Protein AF-0000000084979867 (afdb_homodimer)

Nearest PDB structures (foldseek):
  7lza-assembly1_A  TM=5.429E-01  e=7.006E-18  Streptomyces coelicolor A3(2)
  5ed4-assembly2_E  TM=5.030E-01  e=2.970E-16  Mycobacterium tuberculosis
  4kfc-assembly1_B  TM=5.274E-01  e=8.133E-15  Escherichia coli K-12
  5vfa-assembly2_B  TM=5.159E-01  e=4.636E-15  Streptococcus pneumoniae R6
  2gwr-assembly1_A  TM=4.791E-01  e=5.546E-16  Mycobacterium tuberculosis

InterPro domains:
  IPR001789 Signal transduction response regulator, receiver domain [PF00072] (4-114)
  IPR001789 Signal transduction response regulator, receiver domain [PS50110] (3-118)
  IPR001789 Signal transduction response regulator, receiver domain [SM00448] (2-114)
  IPR001867 OmpR/PhoB-type DNA-binding domain [PF00486] (145-215)
  IPR001867 OmpR/PhoB-type DNA-binding domain [PS51755] (122-218)
  IPR001867 OmpR/PhoB-type DNA-binding domain [SM00862] (145-216)
  IPR001867 OmpR/PhoB-type DNA-binding domain [cd00383] (132-216)
  IPR011006 CheY-like superfamily [SSF52172] (1-172)
  IPR036388 Winged helix-like DNA-binding domain superfamily [G3DSA:1.10.10.10] (127-223)
  IPR039420 Transcriptional regulatory protein WalR-like [PTHR48111] (1-218)

Structure (mmCIF, N/CA/C/O backbone):
data_AF-0000000084979867-model_v1
#
loop_
_entity.id
_entity.type
_entity.pdbx_description
1 polymer 'Uncharacterized protein'
#
loop_
_atom_site.group_PDB
_atom_site.id
_atom_site.type_symbol
_atom_site.label_atom_id
_atom_site.label_alt_id
_atom_site.label_comp_id
_atom_site.label_asym_id
_atom_site.label_entity_id
_atom_site.label_seq_id
_atom_site.pdbx_PDB_ins_code
_atom_site.Cartn_x
_atom_site.Cartn_y
_atom_site.Cartn_z
_atom_site.occupancy
_atom_site.B_iso_or_equiv
_atom_site.auth_seq_id
_atom_site.auth_comp_id
_atom_site.auth_asym_id
_atom_site.auth_atom_id
_atom_site.pdbx_PDB_model_num
ATOM 1 N N . MET A 1 1 ? 8.352 10.891 -12.969 1 75.69 1 MET A N 1
ATOM 2 C CA . MET A 1 1 ? 8.039 9.57 -13.516 1 75.69 1 MET A CA 1
ATOM 3 C C . MET A 1 1 ? 8.477 8.469 -12.555 1 75.69 1 MET A C 1
ATOM 5 O O . MET A 1 1 ? 9.539 8.562 -11.938 1 75.69 1 MET A O 1
ATOM 9 N N . THR A 1 2 ? 7.602 7.43 -12.367 1 86.88 2 THR A N 1
ATOM 10 C CA . THR A 1 2 ? 7.922 6.324 -11.469 1 86.88 2 THR A CA 1
ATOM 11 C C . THR A 1 2 ? 9.055 5.477 -12.031 1 86.88 2 THR A C 1
ATOM 13 O O . THR A 1 2 ? 9.008 5.055 -13.195 1 86.88 2 THR A O 1
ATOM 16 N N . LYS A 1 3 ? 10.078 5.395 -11.336 1 94.62 3 LYS A N 1
ATOM 17 C CA . LYS A 1 3 ? 11.25 4.629 -11.758 1 94.62 3 LYS A CA 1
ATOM 18 C C . LYS A 1 3 ? 11.273 3.252 -11.102 1 94.62 3 LYS A C 1
ATOM 20 O O . LYS A 1 3 ? 11.172 3.141 -9.875 1 94.62 3 LYS A O 1
ATOM 25 N N . ILE A 1 4 ? 11.438 2.18 -11.969 1 97.88 4 ILE A N 1
ATOM 26 C CA . ILE A 1 4 ? 11.32 0.808 -11.484 1 97.88 4 ILE A CA 1
ATOM 27 C C . ILE A 1 4 ? 12.641 0.07 -11.711 1 97.88 4 ILE A C 1
ATOM 29 O O . ILE A 1 4 ? 13.203 0.114 -12.805 1 97.88 4 ILE A O 1
ATOM 33 N N . LEU A 1 5 ? 13.172 -0.505 -10.641 1 98.62 5 LEU A N 1
ATOM 34 C CA . LEU A 1 5 ? 14.242 -1.486 -10.773 1 98.62 5 LEU A CA 1
ATOM 35 C C . LEU A 1 5 ? 13.68 -2.881 -11.016 1 98.62 5 LEU A C 1
ATOM 37 O O . LEU A 1 5 ? 12.789 -3.334 -10.289 1 98.62 5 LEU A O 1
ATOM 41 N N . PHE A 1 6 ? 14.172 -3.523 -12.086 1 98.69 6 PHE A N 1
ATOM 42 C CA . PHE A 1 6 ? 13.664 -4.852 -12.422 1 98.69 6 PHE A CA 1
ATOM 43 C C . PHE A 1 6 ? 14.805 -5.867 -12.453 1 98.69 6 PHE A C 1
ATOM 45 O O . PHE A 1 6 ? 15.617 -5.875 -13.383 1 98.69 6 PHE A O 1
ATOM 52 N N . LEU A 1 7 ? 14.875 -6.777 -11.438 1 98.75 7 LEU A N 1
ATOM 53 C CA . LEU A 1 7 ? 15.875 -7.828 -11.312 1 98.75 7 LEU A CA 1
ATOM 54 C C . LEU A 1 7 ? 15.367 -9.141 -11.898 1 98.75 7 LEU A C 1
ATOM 56 O O . LEU A 1 7 ? 14.477 -9.773 -11.328 1 98.75 7 LEU A O 1
ATOM 60 N N . GLU A 1 8 ? 15.953 -9.578 -12.961 1 98.31 8 GLU A N 1
ATOM 61 C CA . GLU A 1 8 ? 15.578 -10.766 -13.711 1 98.31 8 GLU A CA 1
ATOM 62 C C . GLU A 1 8 ? 16.734 -11.281 -14.555 1 98.31 8 GLU A C 1
ATOM 64 O O . GLU A 1 8 ? 17.234 -10.57 -15.438 1 98.31 8 GLU A O 1
ATOM 69 N N . ASP A 1 9 ? 17.125 -12.516 -14.258 1 97.5 9 ASP A N 1
ATOM 70 C CA . ASP A 1 9 ? 18.328 -13 -14.922 1 97.5 9 ASP A CA 1
ATOM 71 C C . ASP A 1 9 ? 18.016 -13.508 -16.328 1 97.5 9 ASP A C 1
ATOM 73 O O . ASP A 1 9 ? 18.906 -13.562 -17.188 1 97.5 9 ASP A O 1
ATOM 77 N N . GLU A 1 10 ? 16.812 -13.953 -16.578 1 96.25 10 GLU A N 1
ATOM 78 C CA . GLU A 1 10 ? 16.438 -14.398 -17.922 1 96.25 10 GLU A CA 1
ATOM 79 C C . GLU A 1 10 ? 16.219 -13.211 -18.844 1 96.25 10 GLU A C 1
ATOM 81 O O . GLU A 1 10 ? 15.25 -12.477 -18.703 1 96.25 10 GLU A O 1
ATOM 86 N N . LYS A 1 11 ? 17.016 -13.133 -19.828 1 96 11 LYS A N 1
ATOM 87 C CA . LYS A 1 11 ? 17.078 -11.969 -20.703 1 96 11 LYS A CA 1
ATOM 88 C C . LYS A 1 11 ? 15.742 -11.742 -21.406 1 96 11 LYS A C 1
ATOM 90 O O . LYS A 1 11 ? 15.258 -10.617 -21.484 1 96 11 LYS A O 1
ATOM 95 N N . MET A 1 12 ? 15.188 -12.766 -21.938 1 95.06 12 MET A N 1
ATOM 96 C CA . MET A 1 12 ? 13.953 -12.648 -22.703 1 95.06 12 MET A CA 1
ATOM 97 C C . MET A 1 12 ? 12.828 -12.086 -21.844 1 95.06 12 MET A C 1
ATOM 99 O O . MET A 1 12 ? 12.109 -11.18 -22.266 1 95.06 12 MET A O 1
ATOM 103 N N . ILE A 1 13 ? 12.734 -12.57 -20.641 1 94.25 13 ILE A N 1
ATOM 104 C CA . ILE A 1 13 ? 11.703 -12.117 -19.719 1 94.25 13 ILE A CA 1
ATOM 105 C C . ILE A 1 13 ? 11.961 -10.664 -19.328 1 94.25 13 ILE A C 1
ATOM 107 O O . ILE A 1 13 ? 11.047 -9.836 -19.344 1 94.25 13 ILE A O 1
ATOM 111 N N . ARG A 1 14 ? 13.141 -10.383 -19.016 1 96.56 14 ARG A N 1
ATOM 112 C CA . ARG A 1 14 ? 13.539 -9.039 -18.609 1 96.56 14 ARG A CA 1
ATOM 113 C C . ARG A 1 14 ? 13.227 -8.023 -19.703 1 96.56 14 ARG A C 1
ATOM 115 O O . ARG A 1 14 ? 12.656 -6.965 -19.422 1 96.56 14 ARG A O 1
ATOM 122 N N . GLU A 1 15 ? 13.57 -8.328 -20.906 1 95.94 15 GLU A N 1
ATOM 123 C CA . GLU A 1 15 ? 13.375 -7.418 -22.031 1 95.94 15 GLU A CA 1
ATOM 124 C C . GLU A 1 15 ? 11.891 -7.215 -22.328 1 95.94 15 GLU A C 1
ATOM 126 O O . GLU A 1 15 ? 11.438 -6.082 -22.5 1 95.94 15 GLU A O 1
ATOM 131 N N . VAL A 1 16 ? 11.148 -8.281 -22.375 1 94.81 16 VAL A N 1
ATOM 132 C CA . VAL A 1 16 ? 9.734 -8.219 -22.719 1 94.81 16 VAL A CA 1
ATOM 133 C C . VAL A 1 16 ? 8.984 -7.406 -21.656 1 94.81 16 VAL A C 1
ATOM 135 O O . VAL A 1 16 ? 8.219 -6.496 -22 1 94.81 16 VAL A O 1
ATOM 138 N N . LEU A 1 17 ? 9.234 -7.668 -20.406 1 95.56 17 LEU A N 1
ATOM 139 C CA . LEU A 1 17 ? 8.516 -6.984 -19.344 1 95.56 17 LEU A CA 1
ATOM 140 C C . LEU A 1 17 ? 8.984 -5.539 -19.219 1 95.56 17 LEU A C 1
ATOM 142 O O . LEU A 1 17 ? 8.18 -4.648 -18.922 1 95.56 17 LEU A O 1
ATOM 146 N N . THR A 1 18 ? 10.273 -5.328 -19.422 1 96.06 18 THR A N 1
ATOM 147 C CA . THR A 1 18 ? 10.773 -3.957 -19.438 1 96.06 18 THR A CA 1
ATOM 148 C C . THR A 1 18 ? 10.086 -3.137 -20.516 1 96.06 18 THR A C 1
ATOM 150 O O . THR A 1 18 ? 9.625 -2.018 -20.266 1 96.06 18 THR A O 1
ATOM 153 N N . GLU A 1 19 ? 10.023 -3.697 -21.641 1 94.69 19 GLU A N 1
ATOM 154 C CA . GLU A 1 19 ? 9.375 -3.018 -22.75 1 94.69 19 GLU A CA 1
ATOM 155 C C . GLU A 1 19 ? 7.898 -2.75 -22.453 1 94.69 19 GLU A C 1
ATOM 157 O O . GLU A 1 19 ? 7.406 -1.644 -22.688 1 94.69 19 GLU A O 1
ATOM 162 N N . TYR A 1 20 ? 7.266 -3.77 -21.984 1 94.19 20 TYR A N 1
ATOM 163 C CA . TYR A 1 20 ? 5.848 -3.66 -21.672 1 94.19 20 TYR A CA 1
ATOM 164 C C . TYR A 1 20 ? 5.598 -2.549 -20.656 1 94.19 20 TYR A C 1
ATOM 166 O O . TYR A 1 20 ? 4.727 -1.699 -20.859 1 94.19 20 TYR A O 1
ATOM 174 N N . MET A 1 21 ? 6.398 -2.469 -19.562 1 95.19 21 MET A N 1
ATOM 175 C CA . MET A 1 21 ? 6.246 -1.471 -18.516 1 95.19 21 MET A CA 1
ATOM 176 C C . MET A 1 21 ? 6.613 -0.081 -19.016 1 95.19 21 MET A C 1
ATOM 178 O O . MET A 1 21 ? 5.969 0.906 -18.656 1 95.19 21 MET A O 1
ATOM 182 N N . THR A 1 22 ? 7.594 -0.024 -19.906 1 92.94 22 THR A N 1
ATOM 183 C CA . THR A 1 22 ? 8.008 1.25 -20.469 1 92.94 22 THR A CA 1
ATOM 184 C C . THR A 1 22 ? 6.902 1.84 -21.344 1 92.94 22 THR A C 1
ATOM 186 O O . THR A 1 22 ? 6.629 3.041 -21.281 1 92.94 22 THR A O 1
ATOM 189 N N . LEU A 1 23 ? 6.246 0.99 -22.031 1 90.88 23 LEU A N 1
ATOM 190 C CA . LEU A 1 23 ? 5.168 1.419 -22.906 1 90.88 23 LEU A CA 1
ATOM 191 C C . LEU A 1 23 ? 3.996 1.977 -22.109 1 90.88 23 LEU A C 1
ATOM 193 O O . LEU A 1 23 ? 3.211 2.775 -22.625 1 90.88 23 LEU A O 1
ATOM 197 N N . THR A 1 24 ? 3.928 1.555 -20.906 1 86.81 24 THR A N 1
ATOM 198 C CA . THR A 1 24 ? 2.807 1.996 -20.078 1 86.81 24 THR A CA 1
ATOM 199 C C . THR A 1 24 ? 3.188 3.232 -19.266 1 86.81 24 THR A C 1
ATOM 201 O O . THR A 1 24 ? 2.385 3.734 -18.484 1 86.81 24 THR A O 1
ATOM 204 N N . GLY A 1 25 ? 4.438 3.723 -19.375 1 88.75 25 GLY A N 1
ATOM 205 C CA . GLY A 1 25 ? 4.781 5.027 -18.828 1 88.75 25 GLY A CA 1
ATOM 206 C C . GLY A 1 25 ? 5.785 4.957 -17.703 1 88.75 25 GLY A C 1
ATOM 207 O O . GLY A 1 25 ? 6.059 5.961 -17.031 1 88.75 25 GLY A O 1
ATOM 208 N N . TYR A 1 26 ? 6.375 3.844 -17.438 1 92.88 26 TYR A N 1
ATOM 209 C CA . TYR A 1 26 ? 7.359 3.703 -16.375 1 92.88 26 TYR A CA 1
ATOM 210 C C . TYR A 1 26 ? 8.773 3.783 -16.938 1 92.88 26 TYR A C 1
ATOM 212 O O . TYR A 1 26 ? 9.016 3.426 -18.094 1 92.88 26 TYR A O 1
ATOM 220 N N . GLU A 1 27 ? 9.609 4.406 -16.172 1 95.94 27 GLU A N 1
ATOM 221 C CA . GLU A 1 27 ? 11.039 4.223 -16.422 1 95.94 27 GLU A CA 1
ATOM 222 C C . GLU A 1 27 ? 11.555 2.945 -15.773 1 95.94 27 GLU A C 1
ATOM 224 O O . GLU A 1 27 ? 11.406 2.758 -14.562 1 95.94 27 GLU A O 1
ATOM 229 N N . VAL A 1 28 ? 12.18 2.072 -16.625 1 97.69 28 VAL A N 1
ATOM 230 C CA . VAL A 1 28 ? 12.555 0.771 -16.078 1 97.69 28 VAL A CA 1
ATOM 231 C C . VAL A 1 28 ? 14.047 0.534 -16.297 1 97.69 28 VAL A C 1
ATOM 233 O O . VAL A 1 28 ? 14.555 0.729 -17.406 1 97.69 28 VAL A O 1
ATOM 236 N N . VAL A 1 29 ? 14.719 0.214 -15.258 1 97.88 29 VAL A N 1
ATOM 237 C CA . VAL A 1 29 ? 16.109 -0.199 -15.32 1 97.88 29 VAL A CA 1
ATOM 238 C C . VAL A 1 29 ? 16.234 -1.68 -14.969 1 97.88 29 VAL A C 1
ATOM 240 O O . VAL A 1 29 ? 15.969 -2.078 -13.836 1 97.88 29 VAL A O 1
ATOM 243 N N . GLY A 1 30 ? 16.641 -2.455 -15.945 1 97.69 30 GLY A N 1
ATOM 244 C CA . GLY A 1 30 ? 16.797 -3.887 -15.742 1 97.69 30 GLY A CA 1
ATOM 245 C C . GLY A 1 30 ? 18.203 -4.277 -15.289 1 97.69 30 GLY A C 1
ATOM 246 O O . GLY A 1 30 ? 19.172 -3.631 -15.672 1 97.69 30 GLY A O 1
ATOM 247 N N . CYS A 1 31 ? 18.266 -5.344 -14.5 1 97.81 31 CYS A N 1
ATOM 248 C CA . CYS A 1 31 ? 19.547 -5.93 -14.141 1 97.81 31 CYS A CA 1
ATOM 249 C C . CYS A 1 31 ? 19.438 -7.445 -14.016 1 97.81 31 CYS A C 1
ATOM 251 O O . CYS A 1 31 ? 18.328 -7.988 -13.922 1 97.81 31 CYS A O 1
ATOM 253 N N . GLU A 1 32 ? 20.594 -8.156 -14.031 1 97.56 32 GLU A N 1
ATOM 254 C CA . GLU A 1 32 ? 20.531 -9.602 -14.234 1 97.56 32 GLU A CA 1
ATOM 255 C C . GLU A 1 32 ? 21 -10.359 -12.992 1 97.56 32 GLU A C 1
ATOM 257 O O . GLU A 1 32 ? 20.891 -11.586 -12.922 1 97.56 32 GLU A O 1
ATOM 262 N N . ASP A 1 33 ? 21.547 -9.656 -12.039 1 97.81 33 ASP A N 1
ATOM 263 C CA . ASP A 1 33 ? 21.969 -10.336 -10.812 1 97.81 33 ASP A CA 1
ATOM 264 C C . ASP A 1 33 ? 21.812 -9.422 -9.602 1 97.81 33 ASP A C 1
ATOM 266 O O . ASP A 1 33 ? 21.641 -8.211 -9.75 1 97.81 33 ASP A O 1
ATOM 270 N N . GLY A 1 34 ? 21.828 -10 -8.375 1 98.44 34 GLY A N 1
ATOM 271 C CA . GLY A 1 34 ? 21.516 -9.289 -7.148 1 98.44 34 GLY A CA 1
ATOM 272 C C . GLY A 1 34 ? 22.562 -8.25 -6.781 1 98.44 34 GLY A C 1
ATOM 273 O O . GLY A 1 34 ? 22.234 -7.227 -6.172 1 98.44 34 GLY A O 1
ATOM 274 N N . GLU A 1 35 ? 23.828 -8.516 -7.117 1 98.38 35 GLU A N 1
ATOM 275 C CA . GLU A 1 35 ? 24.875 -7.539 -6.824 1 98.38 35 GLU A CA 1
ATOM 276 C C . GLU A 1 35 ? 24.688 -6.27 -7.648 1 98.38 35 GLU A C 1
ATOM 278 O O . GLU A 1 35 ? 24.859 -5.16 -7.133 1 98.38 35 GLU A O 1
ATOM 283 N N . GLU A 1 36 ? 24.375 -6.484 -8.859 1 98.06 36 GLU A N 1
ATOM 284 C CA . GLU A 1 36 ? 24.094 -5.348 -9.734 1 98.06 36 GLU A CA 1
ATOM 285 C C . GLU A 1 36 ? 22.906 -4.539 -9.219 1 98.06 36 GLU A C 1
ATOM 287 O O . GLU A 1 36 ? 22.922 -3.309 -9.266 1 98.06 36 GLU A O 1
ATOM 292 N N . ALA A 1 37 ? 21.891 -5.238 -8.789 1 98.56 37 ALA A N 1
ATOM 293 C CA . ALA A 1 37 ? 20.703 -4.574 -8.25 1 98.56 37 ALA A CA 1
ATOM 294 C C . ALA A 1 37 ? 21.078 -3.682 -7.066 1 98.56 37 ALA A C 1
ATOM 296 O O . ALA A 1 37 ? 20.641 -2.525 -7 1 98.56 37 ALA A O 1
ATOM 297 N N . ILE A 1 38 ? 21.875 -4.199 -6.148 1 97.94 38 ILE A N 1
ATOM 298 C CA . ILE A 1 38 ? 22.281 -3.465 -4.957 1 97.94 38 ILE A CA 1
ATOM 299 C C . ILE A 1 38 ? 23.109 -2.248 -5.363 1 97.94 38 ILE A C 1
ATOM 301 O O . ILE A 1 38 ? 22.906 -1.149 -4.84 1 97.94 38 ILE A O 1
ATOM 305 N N . ASN A 1 39 ? 24.016 -2.463 -6.348 1 97.81 39 ASN A N 1
ATOM 306 C CA . ASN A 1 39 ? 24.828 -1.359 -6.844 1 97.81 39 ASN A CA 1
ATOM 307 C C . ASN A 1 39 ? 23.969 -0.246 -7.434 1 97.81 39 ASN A C 1
ATOM 309 O O . ASN A 1 39 ? 24.219 0.936 -7.195 1 97.81 39 ASN A O 1
ATOM 313 N N . LEU A 1 40 ? 22.969 -0.608 -8.164 1 97.56 40 LEU A N 1
ATOM 314 C CA . LEU A 1 40 ? 22.078 0.363 -8.789 1 97.56 40 LEU A CA 1
ATOM 315 C C . LEU A 1 40 ? 21.297 1.129 -7.734 1 97.56 40 LEU A C 1
ATOM 317 O O . LEU A 1 40 ? 21.141 2.35 -7.828 1 97.56 40 LEU A O 1
ATOM 321 N N . ILE A 1 41 ? 20.797 0.438 -6.738 1 95.88 41 ILE A N 1
ATOM 322 C CA . ILE A 1 41 ? 20 1.035 -5.672 1 95.88 41 ILE A CA 1
ATOM 323 C C . ILE A 1 41 ? 20.859 2.035 -4.891 1 95.88 41 ILE A C 1
ATOM 325 O O . ILE A 1 41 ? 20.344 3.047 -4.406 1 95.88 41 ILE A O 1
ATOM 329 N N . GLU A 1 42 ? 22.125 1.74 -4.82 1 92.19 42 GLU A N 1
ATOM 330 C CA . GLU A 1 42 ? 23.047 2.635 -4.125 1 92.19 42 GLU A CA 1
ATOM 331 C C . GLU A 1 42 ? 23.297 3.904 -4.934 1 92.19 42 GLU A C 1
ATOM 333 O O . GLU A 1 42 ? 23.5 4.977 -4.363 1 92.19 42 GLU A O 1
ATOM 338 N N . LYS A 1 43 ? 23.219 3.793 -6.18 1 92.31 43 LYS A N 1
ATOM 339 C CA . LYS A 1 43 ? 23.656 4.875 -7.059 1 92.31 43 LYS A CA 1
ATOM 340 C C . LYS A 1 43 ? 22.469 5.754 -7.469 1 92.31 43 LYS A C 1
ATOM 342 O O . LYS A 1 43 ? 22.641 6.938 -7.766 1 92.31 43 LYS A O 1
ATOM 347 N N . GLU A 1 44 ? 21.328 5.133 -7.547 1 91.56 44 GLU A N 1
ATOM 348 C CA . GLU A 1 44 ? 20.172 5.867 -8.047 1 91.56 44 GLU A CA 1
ATOM 349 C C . GLU A 1 44 ? 18.938 5.609 -7.176 1 91.56 44 GLU A C 1
ATOM 351 O O . GLU A 1 44 ? 18.922 4.656 -6.395 1 91.56 44 GLU A O 1
ATOM 356 N N . ASP A 1 45 ? 18 6.512 -7.348 1 89.44 45 ASP A N 1
ATOM 357 C CA . ASP A 1 45 ? 16.734 6.355 -6.621 1 89.44 45 ASP A CA 1
ATOM 358 C C . ASP A 1 45 ? 15.695 5.629 -7.469 1 89.44 45 ASP A C 1
ATOM 360 O O . ASP A 1 45 ? 15.578 5.887 -8.664 1 89.44 45 ASP A O 1
ATOM 364 N N . PHE A 1 46 ? 15.086 4.715 -6.82 1 94.81 46 PHE A N 1
ATOM 365 C CA . PHE A 1 46 ? 13.977 3.988 -7.43 1 94.81 46 PHE A CA 1
ATOM 366 C C . PHE A 1 46 ? 12.711 4.129 -6.594 1 94.81 46 PHE A C 1
ATOM 368 O O . PHE A 1 46 ? 12.781 4.316 -5.379 1 94.81 46 PHE A O 1
ATOM 375 N N . ASP A 1 47 ? 11.578 4.086 -7.246 1 91.75 47 ASP A N 1
ATOM 376 C CA . ASP A 1 47 ? 10.297 4.109 -6.543 1 91.75 47 ASP A CA 1
ATOM 377 C C . ASP A 1 47 ? 9.828 2.695 -6.215 1 91.75 47 ASP A C 1
ATOM 379 O O . ASP A 1 47 ? 9.203 2.469 -5.172 1 91.75 47 ASP A O 1
ATOM 383 N N . ILE A 1 48 ? 10.102 1.795 -7.156 1 97 48 ILE A N 1
ATOM 384 C CA . ILE A 1 48 ? 9.664 0.411 -7.016 1 97 48 ILE A CA 1
ATOM 385 C C . ILE A 1 48 ? 10.781 -0.533 -7.453 1 97 48 ILE A C 1
ATOM 387 O O . ILE A 1 48 ? 11.539 -0.222 -8.375 1 97 48 ILE A O 1
ATOM 391 N N . ALA A 1 49 ? 10.906 -1.616 -6.766 1 98.5 49 ALA A N 1
ATOM 392 C CA . ALA A 1 49 ? 11.766 -2.719 -7.184 1 98.5 49 ALA A CA 1
ATOM 393 C C . ALA A 1 49 ? 10.961 -3.996 -7.395 1 98.5 49 ALA A C 1
ATOM 395 O O . ALA A 1 49 ? 10.164 -4.383 -6.535 1 98.5 49 ALA A O 1
ATOM 396 N N . ILE A 1 50 ? 11.078 -4.574 -8.562 1 98.75 50 ILE A N 1
ATOM 397 C CA . ILE A 1 50 ? 10.531 -5.895 -8.859 1 98.75 50 ILE A CA 1
ATOM 398 C C . ILE A 1 50 ? 11.656 -6.922 -8.891 1 98.75 50 ILE A C 1
ATOM 400 O O . ILE A 1 50 ? 12.578 -6.82 -9.711 1 98.75 50 ILE A O 1
ATOM 404 N N . LEU A 1 51 ? 11.562 -7.922 -8.023 1 98.81 51 LEU A N 1
ATOM 405 C CA . LEU A 1 51 ? 12.719 -8.781 -7.781 1 98.81 51 LEU A CA 1
ATOM 406 C C . LEU A 1 51 ? 12.359 -10.242 -8.008 1 98.81 51 LEU A C 1
ATOM 408 O O . LEU A 1 51 ? 11.406 -10.758 -7.422 1 98.81 51 LEU A O 1
ATOM 412 N N . ASP A 1 52 ? 13.094 -10.875 -8.844 1 98.38 52 ASP A N 1
ATOM 413 C CA . ASP A 1 52 ? 13.094 -12.328 -8.836 1 98.38 52 ASP A CA 1
ATOM 414 C C . ASP A 1 52 ? 13.961 -12.875 -7.707 1 98.38 52 ASP A C 1
ATOM 416 O O . ASP A 1 52 ? 15.016 -12.312 -7.395 1 98.38 52 ASP A O 1
ATOM 420 N N . ILE A 1 53 ? 13.523 -13.992 -7.172 1 98.19 53 ILE A N 1
ATOM 421 C CA . ILE A 1 53 ? 14.266 -14.562 -6.055 1 98.19 53 ILE A CA 1
ATOM 422 C C . ILE A 1 53 ? 15.484 -15.328 -6.582 1 98.19 53 ILE A C 1
ATOM 424 O O . ILE A 1 53 ? 16.578 -15.211 -6.039 1 98.19 53 ILE A O 1
ATOM 428 N N . ARG A 1 54 ? 15.195 -16.109 -7.621 1 96.94 54 ARG A N 1
ATOM 429 C CA . ARG A 1 54 ? 16.25 -16.938 -8.18 1 96.94 54 ARG A CA 1
ATOM 430 C C . ARG A 1 54 ? 17.031 -16.203 -9.258 1 96.94 54 ARG A C 1
ATOM 432 O O . ARG A 1 54 ? 16.672 -16.25 -10.438 1 96.94 54 ARG A O 1
ATOM 439 N N . VAL A 1 55 ? 18.156 -15.602 -8.938 1 98.12 55 VAL A N 1
ATOM 440 C CA . VAL A 1 55 ? 19.078 -14.906 -9.82 1 98.12 55 VAL A CA 1
ATOM 441 C C . VAL A 1 55 ? 20.516 -15.164 -9.375 1 98.12 55 VAL A C 1
ATOM 443 O O . VAL A 1 55 ? 20.75 -15.617 -8.25 1 98.12 55 VAL A O 1
ATOM 446 N N . PRO A 1 56 ? 21.5 -14.984 -10.242 1 98 56 PRO A N 1
ATOM 447 C CA . PRO A 1 56 ? 22.906 -15.219 -9.867 1 98 56 PRO A CA 1
ATOM 448 C C . PRO A 1 56 ? 23.391 -14.25 -8.797 1 98 56 PRO A C 1
ATOM 450 O O . PRO A 1 56 ? 22.828 -13.172 -8.617 1 98 56 PRO A O 1
ATOM 453 N N . LYS A 1 57 ? 24.469 -14.664 -8 1 97.75 57 LYS A N 1
ATOM 454 C CA . LYS A 1 57 ? 25.156 -13.898 -6.961 1 97.75 57 LYS A CA 1
ATOM 455 C C . LYS A 1 57 ? 24.266 -13.703 -5.742 1 97.75 57 LYS A C 1
ATOM 457 O O . LYS A 1 57 ? 23.906 -14.664 -5.059 1 97.75 57 LYS A O 1
ATOM 462 N N . LYS A 1 58 ? 23.672 -12.492 -5.586 1 97.81 58 LYS A N 1
ATOM 463 C CA . LYS A 1 58 ? 22.734 -12.289 -4.48 1 97.81 58 LYS A CA 1
ATOM 464 C C . LYS A 1 58 ? 21.297 -12.547 -4.918 1 97.81 58 LYS A C 1
ATOM 466 O O . LYS A 1 58 ? 20.891 -12.117 -5.996 1 97.81 58 LYS A O 1
ATOM 471 N N . THR A 1 59 ? 20.594 -13.289 -4.074 1 98.19 59 THR A N 1
ATOM 472 C CA . THR A 1 59 ? 19.203 -13.625 -4.395 1 98.19 59 THR A CA 1
ATOM 473 C C . THR A 1 59 ? 18.312 -12.398 -4.25 1 98.19 59 THR A C 1
ATOM 475 O O . THR A 1 59 ? 18.688 -11.406 -3.629 1 98.19 59 THR A O 1
ATOM 478 N N . GLY A 1 60 ? 17.109 -12.492 -4.883 1 98.56 60 GLY A N 1
ATOM 479 C CA . GLY A 1 60 ? 16.125 -11.422 -4.715 1 98.56 60 GLY A CA 1
ATOM 480 C C . GLY A 1 60 ? 15.805 -11.141 -3.262 1 98.56 60 GLY A C 1
ATOM 481 O O . GLY A 1 60 ? 15.578 -9.984 -2.887 1 98.56 60 GLY A O 1
ATOM 482 N N . LEU A 1 61 ? 15.758 -12.18 -2.402 1 98.5 61 LEU A N 1
ATOM 483 C CA . LEU A 1 61 ? 15.484 -12.016 -0.98 1 98.5 61 LEU A CA 1
ATOM 484 C C . LEU A 1 61 ? 16.625 -11.258 -0.295 1 98.5 61 LEU A C 1
ATOM 486 O O . LEU A 1 61 ? 16.375 -10.43 0.589 1 98.5 61 LEU A O 1
ATOM 490 N N . GLU A 1 62 ? 17.797 -11.5 -0.679 1 98.19 62 GLU A N 1
ATOM 491 C CA . GLU A 1 62 ? 18.953 -10.781 -0.133 1 98.19 62 GLU A CA 1
ATOM 492 C C . GLU A 1 62 ? 18.922 -9.305 -0.541 1 98.19 62 GLU A C 1
ATOM 494 O O . GLU A 1 62 ? 19.281 -8.43 0.247 1 98.19 62 GLU A O 1
ATOM 499 N N . VAL A 1 63 ? 18.5 -9.094 -1.781 1 98.56 63 VAL A N 1
ATOM 500 C CA . VAL A 1 63 ? 18.359 -7.719 -2.252 1 98.56 63 VAL A CA 1
ATOM 501 C C . VAL A 1 63 ? 17.281 -7 -1.438 1 98.56 63 VAL A C 1
ATOM 503 O O . VAL A 1 63 ? 17.484 -5.863 -1.004 1 98.56 63 VAL A O 1
ATOM 506 N N . LEU A 1 64 ? 16.156 -7.672 -1.228 1 98.31 64 LEU A N 1
ATOM 507 C CA . LEU A 1 64 ? 15.086 -7.121 -0.407 1 98.31 64 LEU A CA 1
ATOM 508 C C . LEU A 1 64 ? 15.594 -6.773 0.988 1 98.31 64 LEU A C 1
ATOM 510 O O . LEU A 1 64 ? 15.328 -5.684 1.496 1 98.31 64 LEU A O 1
ATOM 514 N N . LYS A 1 65 ? 16.312 -7.676 1.561 1 95.38 65 LYS A N 1
ATOM 515 C CA . LYS A 1 65 ? 16.875 -7.457 2.889 1 95.38 65 LYS A CA 1
ATOM 516 C C . LYS A 1 65 ? 17.797 -6.238 2.906 1 95.38 65 LYS A C 1
ATOM 518 O O . LYS A 1 65 ? 17.766 -5.441 3.846 1 95.38 65 LYS A O 1
ATOM 523 N N . TYR A 1 66 ? 18.578 -6.113 1.896 1 95.38 66 TYR A N 1
ATOM 524 C CA . TYR A 1 66 ? 19.469 -4.969 1.779 1 95.38 66 TYR A CA 1
ATOM 525 C C . TYR A 1 66 ? 18.688 -3.664 1.71 1 95.38 66 TYR A C 1
ATOM 527 O O . TYR A 1 66 ? 19.016 -2.693 2.396 1 95.38 66 TYR A O 1
ATOM 535 N N . ILE A 1 67 ? 17.625 -3.637 0.927 1 94.38 67 ILE A N 1
ATOM 536 C CA . ILE A 1 67 ? 16.797 -2.461 0.736 1 94.38 67 ILE A CA 1
ATOM 537 C C . ILE A 1 67 ? 16.219 -2.008 2.082 1 94.38 67 ILE A C 1
ATOM 539 O O . ILE A 1 67 ? 16.25 -0.817 2.4 1 94.38 67 ILE A O 1
ATOM 543 N N . ARG A 1 68 ? 15.773 -2.961 2.836 1 88 68 ARG A N 1
ATOM 544 C CA . ARG A 1 68 ? 15.039 -2.629 4.055 1 88 68 ARG A CA 1
ATOM 545 C C . ARG A 1 68 ? 15.992 -2.408 5.223 1 88 68 ARG A C 1
ATOM 547 O O . ARG A 1 68 ? 15.875 -1.419 5.949 1 88 68 ARG A O 1
ATOM 554 N N . ASP A 1 69 ? 16.969 -3.285 5.355 1 81.62 69 ASP A N 1
ATOM 555 C CA . ASP A 1 69 ? 17.766 -3.311 6.578 1 81.62 69 ASP A CA 1
ATOM 556 C C . ASP A 1 69 ? 18.984 -2.396 6.457 1 81.62 69 ASP A C 1
ATOM 558 O O . ASP A 1 69 ? 19.438 -1.819 7.453 1 81.62 69 ASP A O 1
ATOM 562 N N . VAL A 1 70 ? 19.547 -2.311 5.254 1 80.56 70 VAL A N 1
ATOM 563 C CA . VAL A 1 70 ? 20.781 -1.552 5.078 1 80.56 70 VAL A CA 1
ATOM 564 C C . VAL A 1 70 ? 20.453 -0.152 4.562 1 80.56 70 VAL A C 1
ATOM 566 O O . VAL A 1 70 ? 20.781 0.846 5.207 1 80.56 70 VAL A O 1
ATOM 569 N N . LYS A 1 71 ? 19.688 -0.107 3.482 1 81.94 71 LYS A N 1
ATOM 570 C CA . LYS A 1 71 ? 19.375 1.182 2.877 1 81.94 71 LYS A CA 1
ATOM 571 C C . LYS A 1 71 ? 18.25 1.878 3.637 1 81.94 71 LYS A C 1
ATOM 573 O O . LYS A 1 71 ? 18.031 3.084 3.484 1 81.94 71 LYS A O 1
ATOM 578 N N . LYS A 1 72 ? 17.547 1.097 4.469 1 76.56 72 LYS A N 1
ATOM 579 C CA . LYS A 1 72 ? 16.391 1.604 5.207 1 76.56 72 LYS A CA 1
ATOM 580 C C . LYS A 1 72 ? 15.445 2.367 4.289 1 76.56 72 LYS A C 1
ATOM 582 O O . LYS A 1 72 ? 14.977 3.453 4.633 1 76.56 72 LYS A O 1
ATOM 587 N N . SER A 1 73 ? 15.219 1.835 3.121 1 81.75 73 SER A N 1
ATOM 588 C CA . SER A 1 73 ? 14.398 2.455 2.086 1 81.75 73 SER A CA 1
ATOM 589 C C . SER A 1 73 ? 12.969 1.938 2.133 1 81.75 73 SER A C 1
ATOM 591 O O . SER A 1 73 ? 12.734 0.753 2.385 1 81.75 73 SER A O 1
ATOM 593 N N . ASN A 1 74 ? 12.07 2.834 1.738 1 79.94 74 ASN A N 1
ATOM 594 C CA . ASN A 1 74 ? 10.656 2.469 1.734 1 79.94 74 ASN A CA 1
ATOM 595 C C . ASN A 1 74 ? 10.133 2.291 0.315 1 79.94 74 ASN A C 1
ATOM 597 O O . ASN A 1 74 ? 8.922 2.355 0.086 1 79.94 74 ASN A O 1
ATOM 601 N N . ILE A 1 75 ? 11.086 2.107 -0.585 1 89.19 75 ILE A N 1
ATOM 602 C CA 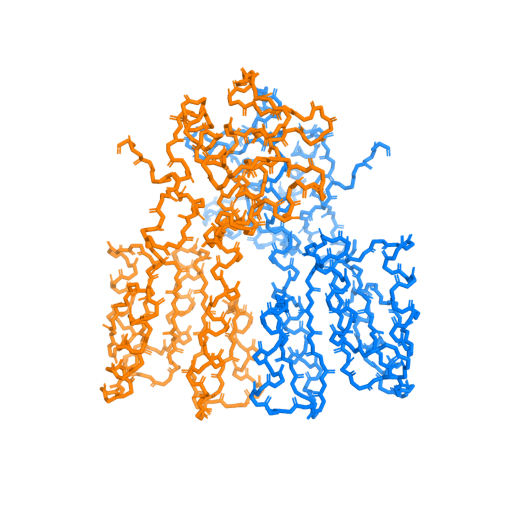. ILE A 1 75 ? 10.617 1.899 -1.951 1 89.19 75 ILE A CA 1
ATOM 603 C C . ILE A 1 75 ? 9.672 0.699 -1.996 1 89.19 75 ILE A C 1
ATOM 605 O O . ILE A 1 75 ? 9.805 -0.228 -1.191 1 89.19 75 ILE A O 1
ATOM 609 N N . GLY A 1 76 ? 8.648 0.716 -2.891 1 94.75 76 GLY A N 1
ATOM 610 C CA . GLY A 1 76 ? 7.789 -0.442 -3.074 1 94.75 76 GLY A CA 1
ATOM 611 C C . GLY A 1 76 ? 8.523 -1.652 -3.617 1 94.75 76 GLY A C 1
ATOM 612 O O . GLY A 1 76 ? 9.328 -1.532 -4.547 1 94.75 76 GLY A O 1
ATOM 613 N N . VAL A 1 77 ? 8.312 -2.832 -3.014 1 97.75 77 VAL A N 1
ATOM 614 C CA . VAL A 1 77 ? 9 -4.027 -3.492 1 97.75 77 VAL A CA 1
ATOM 615 C C . VAL A 1 77 ? 7.984 -5.113 -3.822 1 97.75 77 VAL A C 1
ATOM 617 O O . VAL A 1 77 ? 7.145 -5.461 -2.986 1 97.75 77 VAL A O 1
ATOM 620 N N . ILE A 1 78 ? 8.039 -5.602 -5.039 1 98.62 78 ILE A N 1
ATOM 621 C CA . ILE A 1 78 ? 7.27 -6.758 -5.492 1 98.62 78 ILE A CA 1
ATOM 622 C C . ILE A 1 78 ? 8.211 -7.926 -5.77 1 98.62 78 ILE A C 1
ATOM 624 O O . ILE A 1 78 ? 9.148 -7.801 -6.566 1 98.62 78 ILE A O 1
ATOM 628 N N . MET A 1 79 ? 8 -9.023 -5.039 1 98.69 79 MET A N 1
ATOM 629 C CA . MET A 1 79 ? 8.672 -10.258 -5.449 1 98.69 79 MET A CA 1
ATOM 630 C C . MET A 1 79 ? 7.965 -10.891 -6.641 1 98.69 79 MET A C 1
ATOM 632 O O . MET A 1 79 ? 6.746 -11.07 -6.621 1 98.69 79 MET A O 1
ATOM 636 N N . LEU A 1 80 ? 8.633 -11.102 -7.746 1 98.31 80 LEU A N 1
ATOM 637 C CA . LEU A 1 80 ? 8.133 -11.797 -8.93 1 98.31 80 LEU A CA 1
ATOM 638 C C . LEU A 1 80 ? 8.961 -13.039 -9.219 1 98.31 80 LEU A C 1
ATOM 640 O O . LEU A 1 80 ? 10.078 -12.945 -9.742 1 98.31 80 LEU A O 1
ATOM 644 N N . THR A 1 81 ? 8.438 -14.25 -8.898 1 97.06 81 THR A N 1
ATOM 645 C CA . THR A 1 81 ? 9.281 -15.438 -8.883 1 97.06 81 THR A CA 1
ATOM 646 C C . THR A 1 81 ? 8.453 -16.703 -9.117 1 97.06 81 THR A C 1
ATOM 648 O O . THR A 1 81 ? 7.223 -16.656 -9.07 1 97.06 81 THR A O 1
ATOM 651 N N . ALA A 1 82 ? 9.117 -17.797 -9.367 1 96.06 82 ALA A N 1
ATOM 652 C CA . ALA A 1 82 ? 8.453 -19.078 -9.57 1 96.06 82 ALA A CA 1
ATOM 653 C C . ALA A 1 82 ? 8.18 -19.781 -8.242 1 96.06 82 ALA A C 1
ATOM 655 O O . ALA A 1 82 ? 7.434 -20.766 -8.188 1 96.06 82 ALA A O 1
ATOM 656 N N . TYR A 1 83 ? 8.75 -19.312 -7.199 1 96.38 83 TYR A N 1
ATOM 657 C CA . TYR A 1 83 ? 8.547 -19.938 -5.895 1 96.38 83 TYR A CA 1
ATOM 658 C C . TYR A 1 83 ? 7.125 -19.703 -5.395 1 96.38 83 TYR A C 1
ATOM 660 O O . TYR A 1 83 ? 6.727 -18.562 -5.145 1 96.38 83 TYR A O 1
ATOM 668 N N . GLU A 1 84 ? 6.457 -20.719 -5.141 1 95 84 GLU A N 1
ATOM 669 C CA . GLU A 1 84 ? 5.055 -20.594 -4.754 1 95 84 GLU A CA 1
ATOM 670 C C . GLU A 1 84 ? 4.844 -21.031 -3.309 1 95 84 GLU A C 1
ATOM 672 O O . GLU A 1 84 ? 3.756 -20.859 -2.756 1 95 84 GLU A O 1
ATOM 677 N N . ASP A 1 85 ? 5.898 -21.594 -2.756 1 95.94 85 ASP A N 1
ATOM 678 C CA . ASP A 1 85 ? 5.727 -22.203 -1.44 1 95.94 85 ASP A CA 1
ATOM 679 C C . ASP A 1 85 ? 5.445 -21.141 -0.378 1 95.94 85 ASP A C 1
ATOM 681 O O . ASP A 1 85 ? 5.965 -20.031 -0.455 1 95.94 85 ASP A O 1
ATOM 685 N N . GLU A 1 86 ? 4.66 -21.5 0.622 1 96.19 86 GLU A N 1
ATOM 686 C CA . GLU A 1 86 ? 4.211 -20.594 1.677 1 96.19 86 GLU A CA 1
ATOM 687 C C . GLU A 1 86 ? 5.387 -20.047 2.479 1 96.19 86 GLU A C 1
ATOM 689 O O . GLU A 1 86 ? 5.422 -18.875 2.816 1 96.19 86 GLU A O 1
ATOM 694 N N . ALA A 1 87 ? 6.352 -20.891 2.797 1 97.19 87 ALA A N 1
ATOM 695 C CA . ALA A 1 87 ? 7.488 -20.5 3.623 1 97.19 87 ALA A CA 1
ATOM 696 C C . ALA A 1 87 ? 8.25 -19.344 2.99 1 97.19 87 ALA A C 1
ATOM 698 O O . ALA A 1 87 ? 8.602 -18.375 3.674 1 97.19 87 ALA A O 1
ATOM 699 N N . THR A 1 88 ? 8.453 -19.406 1.701 1 97.62 88 THR A N 1
ATOM 700 C CA . THR A 1 88 ? 9.18 -18.359 0.992 1 97.62 88 THR A CA 1
ATOM 701 C C . THR A 1 88 ? 8.367 -17.062 0.957 1 97.62 88 THR A C 1
ATOM 703 O O . THR A 1 88 ? 8.914 -15.977 1.144 1 97.62 88 THR A O 1
ATOM 706 N N . GLN A 1 89 ? 7.129 -17.203 0.735 1 97.25 89 GLN A N 1
ATOM 707 C CA . GLN A 1 89 ? 6.258 -16.047 0.726 1 97.25 89 GLN A CA 1
ATOM 708 C C . GLN A 1 89 ? 6.254 -15.344 2.086 1 97.25 89 GLN A C 1
ATOM 710 O O . GLN A 1 89 ? 6.387 -14.125 2.164 1 97.25 89 GLN A O 1
ATOM 715 N N . VAL A 1 90 ? 6.109 -16.141 3.119 1 95.62 90 VAL A N 1
ATOM 716 C CA . VAL A 1 90 ? 6.098 -15.609 4.477 1 95.62 90 VAL A CA 1
ATOM 717 C C . VAL A 1 90 ? 7.414 -14.891 4.762 1 95.62 90 VAL A C 1
ATOM 719 O O . VAL A 1 90 ? 7.422 -13.797 5.34 1 95.62 90 VAL A O 1
ATOM 722 N N . GLU A 1 91 ? 8.492 -15.453 4.332 1 96.12 91 GLU A N 1
ATOM 723 C CA . GLU A 1 91 ? 9.805 -14.836 4.523 1 96.12 91 GLU A CA 1
ATOM 724 C C . GLU A 1 91 ? 9.883 -13.484 3.826 1 96.12 91 GLU A C 1
ATOM 726 O O . GLU A 1 91 ? 10.359 -12.508 4.41 1 96.12 91 GLU A O 1
ATOM 731 N N . ALA A 1 92 ? 9.43 -13.438 2.613 1 97.62 92 ALA A N 1
ATOM 732 C CA . ALA A 1 92 ? 9.453 -12.195 1.846 1 97.62 92 ALA A CA 1
ATOM 733 C C . ALA A 1 92 ? 8.656 -11.102 2.549 1 97.62 92 ALA A C 1
ATOM 735 O O . ALA A 1 92 ? 9.109 -9.961 2.658 1 97.62 92 ALA A O 1
ATOM 736 N N . PHE A 1 93 ? 7.461 -11.492 3.02 1 94.44 93 PHE A N 1
ATOM 737 C CA . PHE A 1 93 ? 6.609 -10.516 3.689 1 94.44 93 PHE A CA 1
ATOM 738 C C . PHE A 1 93 ? 7.203 -10.109 5.031 1 94.44 93 PHE A C 1
ATOM 740 O O . PHE A 1 93 ? 7.062 -8.961 5.457 1 94.44 93 PHE A O 1
ATOM 747 N N . ASN A 1 94 ? 7.871 -11.039 5.711 1 92.12 94 ASN A N 1
ATOM 748 C CA . ASN A 1 94 ? 8.547 -10.719 6.965 1 92.12 94 ASN A CA 1
ATOM 749 C C . ASN A 1 94 ? 9.695 -9.734 6.746 1 92.12 94 ASN A C 1
ATOM 751 O O . ASN A 1 94 ? 10.031 -8.961 7.645 1 92.12 94 ASN A O 1
ATOM 755 N N . LEU A 1 95 ? 10.234 -9.773 5.512 1 92.25 95 LEU A N 1
ATOM 756 C CA . LEU A 1 95 ? 11.273 -8.812 5.148 1 92.25 95 LEU A CA 1
ATOM 757 C C . LEU A 1 95 ? 10.664 -7.539 4.574 1 92.25 95 LEU A C 1
ATOM 759 O O . LEU A 1 95 ? 11.375 -6.715 3.99 1 92.25 95 LEU A O 1
ATOM 763 N N . PHE A 1 96 ? 9.344 -7.469 4.621 1 92 96 PHE A N 1
ATOM 764 C CA . PHE A 1 96 ? 8.586 -6.258 4.348 1 92 96 PHE A CA 1
ATOM 765 C C . PHE A 1 96 ? 8.43 -6.043 2.846 1 92 96 PHE A C 1
ATOM 767 O O . PHE A 1 96 ? 8.422 -4.906 2.371 1 92 96 PHE A O 1
ATOM 774 N N . ALA A 1 97 ? 8.391 -7.141 2.113 1 96.81 97 ALA A N 1
ATOM 775 C CA . ALA A 1 97 ? 7.887 -7.027 0.748 1 96.81 97 ALA A CA 1
ATOM 776 C C . ALA A 1 97 ? 6.473 -6.453 0.733 1 96.81 97 ALA A C 1
ATOM 778 O O . ALA A 1 97 ? 5.684 -6.711 1.646 1 96.81 97 ALA A O 1
ATOM 779 N N . ASP A 1 98 ? 6.184 -5.727 -0.316 1 95.88 98 ASP A N 1
ATOM 780 C CA . ASP A 1 98 ? 4.867 -5.102 -0.411 1 95.88 98 ASP A CA 1
ATOM 781 C C . ASP A 1 98 ? 3.895 -5.988 -1.183 1 95.88 98 ASP A C 1
ATOM 783 O O . ASP A 1 98 ? 2.678 -5.816 -1.086 1 95.88 98 ASP A O 1
ATOM 787 N N . ASP A 1 99 ? 4.43 -6.836 -2 1 97.88 99 ASP A N 1
ATOM 788 C CA . ASP A 1 99 ? 3.637 -7.77 -2.795 1 97.88 99 ASP A CA 1
ATOM 789 C C . ASP A 1 99 ? 4.461 -8.992 -3.193 1 97.88 99 ASP A C 1
ATOM 791 O O . ASP A 1 99 ? 5.691 -8.977 -3.088 1 97.88 99 ASP A O 1
ATOM 795 N N . TYR A 1 100 ? 3.795 -10 -3.523 1 98.25 100 TYR A N 1
ATOM 796 C CA . TYR A 1 100 ? 4.375 -11.258 -3.967 1 98.25 100 TYR A CA 1
ATOM 797 C C . TYR A 1 100 ? 3.559 -11.867 -5.098 1 98.25 100 TYR A C 1
ATOM 799 O O . TYR A 1 100 ? 2.373 -12.164 -4.93 1 98.25 100 TYR A O 1
ATOM 807 N N . ILE A 1 101 ? 4.207 -12.023 -6.273 1 97.31 101 ILE A N 1
ATOM 808 C CA . ILE A 1 101 ? 3.543 -12.531 -7.465 1 97.31 101 ILE A CA 1
ATOM 809 C C . ILE A 1 101 ? 4.277 -13.773 -7.977 1 97.31 101 ILE A C 1
ATOM 811 O O . ILE A 1 101 ? 5.496 -13.742 -8.164 1 97.31 101 ILE A O 1
ATOM 815 N N . THR A 1 102 ? 3.533 -14.836 -8.18 1 96.06 102 THR A N 1
ATOM 816 C CA . THR A 1 102 ? 4.133 -16.078 -8.656 1 96.06 102 THR A CA 1
ATOM 817 C C . THR A 1 102 ? 4.152 -16.109 -10.18 1 96.06 102 THR A C 1
ATOM 819 O O . THR A 1 102 ? 3.193 -15.695 -10.828 1 96.06 102 THR A O 1
ATOM 822 N N . LYS A 1 103 ? 5.301 -16.562 -10.703 1 94.81 103 LYS A N 1
ATOM 823 C CA . LYS A 1 103 ? 5.391 -16.859 -12.125 1 94.81 103 LYS A CA 1
ATOM 824 C C . LYS A 1 103 ? 4.754 -18.203 -12.445 1 94.81 103 LYS A C 1
ATOM 826 O O . LYS A 1 103 ? 4.84 -19.141 -11.648 1 94.81 103 LYS A O 1
ATOM 831 N N . PRO A 1 104 ? 4.141 -18.312 -13.695 1 94.19 104 PRO A N 1
ATOM 832 C CA . PRO A 1 104 ? 3.893 -17.281 -14.711 1 94.19 104 PRO A CA 1
ATOM 833 C C . PRO A 1 104 ? 2.873 -16.234 -14.25 1 94.19 104 PRO A C 1
ATOM 835 O O . PRO A 1 104 ? 1.919 -16.578 -13.547 1 94.19 104 PRO A O 1
ATOM 838 N N . ALA A 1 105 ? 3.135 -15.078 -14.656 1 91.81 105 ALA A N 1
ATOM 839 C CA . ALA A 1 105 ? 2.268 -13.984 -14.219 1 91.81 105 ALA A CA 1
ATOM 840 C C . ALA A 1 105 ? 1.676 -13.242 -15.414 1 91.81 105 ALA A C 1
ATOM 842 O O . ALA A 1 105 ? 2.355 -13.039 -16.422 1 91.81 105 ALA A O 1
ATOM 843 N N . SER A 1 106 ? 0.377 -12.875 -15.297 1 94.25 106 SER A N 1
ATOM 844 C CA . SER A 1 106 ? -0.245 -12.008 -16.297 1 94.25 106 SER A CA 1
ATOM 845 C C . SER A 1 106 ? 0.389 -10.625 -16.297 1 94.25 106 SER A C 1
ATOM 847 O O . SER A 1 106 ? 0.427 -9.953 -15.258 1 94.25 106 SER A O 1
ATOM 849 N N . PRO A 1 107 ? 0.884 -10.18 -17.484 1 94.12 107 PRO A N 1
ATOM 850 C CA . PRO A 1 107 ? 1.466 -8.836 -17.531 1 94.12 107 PRO A CA 1
ATOM 851 C C . PRO A 1 107 ? 0.474 -7.742 -17.141 1 94.12 107 PRO A C 1
ATOM 853 O O . PRO A 1 107 ? 0.863 -6.738 -16.547 1 94.12 107 PRO A O 1
ATOM 856 N N . ILE A 1 108 ? -0.763 -8.023 -17.453 1 94.62 108 ILE A N 1
ATOM 857 C CA . ILE A 1 108 ? -1.804 -7.047 -17.125 1 94.62 108 ILE A CA 1
ATOM 858 C C . ILE A 1 108 ? -1.985 -6.965 -15.617 1 94.62 108 ILE A C 1
ATOM 860 O O . ILE A 1 108 ? -2.07 -5.871 -15.055 1 94.62 108 ILE A O 1
ATOM 864 N N . ILE A 1 109 ? -2.02 -8.086 -14.977 1 95.19 109 ILE A N 1
ATOM 865 C CA . ILE A 1 109 ? -2.199 -8.125 -13.531 1 95.19 109 ILE A CA 1
ATOM 866 C C . ILE A 1 109 ? -0.968 -7.535 -12.844 1 95.19 109 ILE A C 1
ATOM 868 O O . ILE A 1 109 ? -1.09 -6.805 -11.859 1 95.19 109 ILE A O 1
ATOM 872 N N . LEU A 1 110 ? 0.206 -7.871 -13.375 1 96.56 110 LEU A N 1
ATOM 873 C CA . LEU A 1 110 ? 1.43 -7.277 -12.852 1 96.56 110 LEU A CA 1
ATOM 874 C C . LEU A 1 110 ? 1.359 -5.758 -12.898 1 96.56 110 LEU A C 1
ATOM 876 O O . LEU A 1 110 ? 1.688 -5.086 -11.914 1 96.56 110 LEU A O 1
ATOM 880 N N . LEU A 1 111 ? 0.877 -5.234 -13.992 1 95 111 LEU A N 1
ATOM 881 C CA . LEU A 1 111 ? 0.768 -3.787 -14.148 1 95 111 LEU A CA 1
ATOM 882 C C . LEU A 1 111 ? -0.213 -3.203 -13.133 1 95 111 LEU A C 1
ATOM 884 O O . LEU A 1 111 ? 0.038 -2.141 -12.562 1 95 111 LEU A O 1
ATOM 888 N N . LYS A 1 112 ? -1.302 -3.871 -12.922 1 94.94 112 LYS A N 1
ATOM 889 C CA . LYS A 1 112 ? -2.293 -3.404 -11.953 1 94.94 112 LYS A CA 1
ATOM 890 C C . LYS A 1 112 ? -1.708 -3.357 -10.547 1 94.94 112 LYS A C 1
ATOM 892 O O . LYS A 1 112 ? -1.965 -2.416 -9.797 1 94.94 112 LYS A O 1
ATOM 897 N N . ARG A 1 113 ? -0.896 -4.348 -10.219 1 96.75 113 ARG A N 1
ATOM 898 C CA . ARG A 1 113 ? -0.287 -4.406 -8.891 1 96.75 113 ARG A CA 1
ATOM 899 C C . ARG A 1 113 ? 0.782 -3.328 -8.734 1 96.75 113 ARG A C 1
ATOM 901 O O . ARG A 1 113 ? 0.947 -2.762 -7.652 1 96.75 113 ARG A O 1
ATOM 908 N N . ILE A 1 114 ? 1.467 -3.021 -9.789 1 95.75 114 ILE A N 1
ATOM 909 C CA . ILE A 1 114 ? 2.406 -1.906 -9.789 1 95.75 114 ILE A CA 1
ATOM 910 C C . ILE A 1 114 ? 1.656 -0.599 -9.547 1 95.75 114 ILE A C 1
ATOM 912 O O . ILE A 1 114 ? 2.092 0.234 -8.742 1 95.75 114 ILE A O 1
ATOM 916 N N . GLU A 1 115 ? 0.533 -0.469 -10.195 1 91.62 115 GLU A N 1
ATOM 917 C CA . GLU A 1 115 ? -0.279 0.735 -10.039 1 91.62 115 GLU A CA 1
ATOM 918 C C . GLU A 1 115 ? -0.725 0.917 -8.594 1 91.62 115 GLU A C 1
ATOM 920 O O . GLU A 1 115 ? -0.786 2.043 -8.094 1 91.62 115 GLU A O 1
ATOM 925 N N . VAL A 1 116 ? -1.062 -0.183 -7.961 1 92.19 116 VAL A N 1
ATOM 926 C CA . VAL A 1 116 ? -1.451 -0.14 -6.555 1 92.19 116 VAL A CA 1
ATOM 927 C C . VAL A 1 116 ? -0.321 0.462 -5.727 1 92.19 116 VAL A C 1
ATOM 929 O O . VAL A 1 116 ? -0.553 1.348 -4.898 1 92.19 116 VAL A O 1
ATOM 932 N N . LEU A 1 117 ? 0.907 0.008 -5.941 1 90.81 117 LEU A N 1
ATOM 933 C CA . LEU A 1 117 ? 2.061 0.493 -5.195 1 90.81 117 LEU A CA 1
ATOM 934 C C . LEU A 1 117 ? 2.334 1.961 -5.504 1 90.81 117 LEU A C 1
ATOM 936 O O . LEU A 1 117 ? 2.697 2.732 -4.613 1 90.81 117 LEU A O 1
ATOM 940 N N . VAL A 1 118 ? 2.166 2.342 -6.707 1 86.75 118 VAL A N 1
ATOM 941 C CA . VAL A 1 118 ? 2.398 3.717 -7.133 1 86.75 118 VAL A CA 1
ATOM 942 C C . VAL A 1 118 ? 1.428 4.652 -6.418 1 86.75 118 VAL A C 1
ATOM 944 O O . VAL A 1 118 ? 1.822 5.715 -5.934 1 86.75 118 VAL A O 1
ATOM 947 N N . ARG A 1 119 ? 0.21 4.242 -6.324 1 81 119 ARG A N 1
ATOM 948 C CA . ARG A 1 119 ? -0.792 5.039 -5.629 1 81 119 ARG A CA 1
ATOM 949 C C . ARG A 1 119 ? -0.4 5.258 -4.168 1 81 119 ARG A C 1
ATOM 951 O O . ARG A 1 119 ? -0.58 6.352 -3.629 1 81 119 ARG A O 1
ATOM 958 N N . ARG A 1 120 ? 0.105 4.293 -3.627 1 75.5 120 ARG A N 1
ATOM 959 C CA . ARG A 1 120 ? 0.481 4.336 -2.219 1 75.5 120 ARG A CA 1
ATOM 960 C C . ARG A 1 120 ? 1.659 5.281 -1.994 1 75.5 120 ARG A C 1
ATOM 962 O O . ARG A 1 120 ? 1.644 6.094 -1.067 1 75.5 120 ARG A O 1
ATOM 969 N N . ILE A 1 121 ? 2.645 5.094 -2.738 1 69.75 121 ILE A N 1
ATOM 970 C CA . ILE A 1 121 ? 3.863 5.887 -2.629 1 69.75 121 ILE A CA 1
ATOM 971 C C . ILE A 1 121 ? 3.535 7.367 -2.83 1 69.75 121 ILE A C 1
ATOM 973 O O . ILE A 1 121 ? 4.062 8.227 -2.121 1 69.75 121 ILE A O 1
ATOM 977 N N . ASN A 1 122 ? 2.676 7.609 -3.646 1 63.88 122 ASN A N 1
ATOM 978 C CA . ASN A 1 122 ? 2.303 8.984 -3.945 1 63.88 122 ASN A CA 1
ATOM 979 C C . ASN A 1 122 ? 1.462 9.594 -2.826 1 63.88 122 ASN A C 1
ATOM 981 O O . ASN A 1 122 ? 1.553 10.797 -2.557 1 63.88 122 ASN A O 1
ATOM 985 N N . ALA A 1 123 ? 0.698 8.805 -2.223 1 61.72 123 ALA A N 1
ATOM 986 C CA . ALA A 1 123 ? -0.091 9.273 -1.087 1 61.72 123 ALA A CA 1
ATOM 987 C C . ALA A 1 123 ? 0.812 9.711 0.062 1 61.72 123 ALA A C 1
ATOM 989 O O . ALA A 1 123 ? 0.535 10.711 0.731 1 61.72 123 ALA A O 1
ATOM 990 N N . ASP A 1 124 ? 1.909 9.078 0.232 1 56.62 124 ASP A N 1
ATOM 991 C CA . ASP A 1 124 ? 2.889 9.383 1.271 1 56.62 124 ASP A CA 1
ATOM 992 C C . ASP A 1 124 ? 3.564 10.727 1.009 1 56.62 124 ASP A C 1
ATOM 994 O O . ASP A 1 124 ? 3.855 11.477 1.945 1 56.62 124 ASP A O 1
ATOM 998 N N . LEU A 1 125 ? 3.887 10.961 -0.16 1 51.03 125 LEU A N 1
ATOM 999 C CA . LEU A 1 125 ? 4.57 12.188 -0.544 1 51.03 125 LEU A CA 1
ATOM 1000 C C . LEU A 1 125 ? 3.688 13.406 -0.293 1 51.03 125 LEU A C 1
ATOM 1002 O O . LEU A 1 125 ? 4.184 14.477 0.065 1 51.03 125 LEU A O 1
ATOM 1006 N N . LYS A 1 126 ? 2.479 13.234 -0.43 1 48.38 126 LYS A N 1
ATOM 1007 C CA . LYS A 1 126 ? 1.555 14.344 -0.192 1 48.38 126 LYS A CA 1
ATOM 1008 C C . LYS A 1 126 ? 1.554 14.75 1.278 1 48.38 126 LYS A C 1
ATOM 1010 O O . LYS A 1 126 ? 1.499 15.938 1.598 1 48.38 126 LYS A O 1
ATOM 1015 N N . ILE A 1 127 ? 1.627 13.789 2.105 1 44.5 127 ILE A N 1
ATOM 1016 C CA . ILE A 1 127 ? 1.57 14.062 3.537 1 44.5 127 ILE A CA 1
ATOM 1017 C C . ILE A 1 127 ? 2.85 14.773 3.98 1 44.5 127 ILE A C 1
ATOM 1019 O O . ILE A 1 127 ? 2.811 15.664 4.832 1 44.5 127 ILE A O 1
ATOM 1023 N N . LYS A 1 128 ? 3.977 14.375 3.459 1 44.84 128 LYS A N 1
ATOM 1024 C CA . LYS A 1 128 ? 5.238 14.984 3.885 1 44.84 128 LYS A CA 1
ATOM 1025 C C . LYS A 1 128 ? 5.312 16.453 3.469 1 44.84 128 LYS A C 1
ATOM 1027 O O . LYS A 1 128 ? 6.055 17.234 4.066 1 44.84 128 LYS A O 1
ATOM 1032 N N . ASP A 1 129 ? 4.762 16.781 2.465 1 43.56 129 ASP A N 1
ATOM 1033 C CA . ASP A 1 129 ? 4.934 18.188 2.141 1 43.56 129 ASP A CA 1
ATOM 1034 C C . ASP A 1 129 ? 4.133 19.078 3.096 1 43.56 129 ASP A C 1
ATOM 1036 O O . ASP A 1 129 ? 2.938 19.297 2.895 1 43.56 129 ASP A O 1
ATOM 1040 N N . ASN A 1 130 ? 4.57 18.922 4.309 1 46.91 130 ASN A N 1
ATOM 1041 C CA . ASN A 1 130 ? 4.098 19.734 5.434 1 46.91 130 ASN A CA 1
ATOM 1042 C C . ASN A 1 130 ? 3.992 21.203 5.062 1 46.91 130 ASN A C 1
ATOM 1044 O O . ASN A 1 130 ? 3.453 22 5.832 1 46.91 130 ASN A O 1
ATOM 1048 N N . SER A 1 131 ? 4.523 21.594 4.02 1 55.5 131 SER A N 1
ATOM 1049 C CA . SER A 1 131 ? 4.461 23.031 3.773 1 55.5 131 SER A CA 1
ATOM 1050 C C . SER A 1 131 ? 3.113 23.438 3.188 1 55.5 131 SER A C 1
ATOM 1052 O O . SER A 1 131 ? 2.67 24.578 3.365 1 55.5 131 SER A O 1
ATOM 1054 N N . LEU A 1 132 ? 2.518 22.516 2.549 1 60.78 132 LEU A N 1
ATOM 1055 C CA . LEU A 1 132 ? 1.194 22.766 1.989 1 60.78 132 LEU A CA 1
ATOM 1056 C C . LEU A 1 132 ? 0.108 22.125 2.846 1 60.78 132 LEU A C 1
ATOM 1058 O O . LEU A 1 132 ? 0.151 20.922 3.109 1 60.78 132 LEU A O 1
ATOM 1062 N N . VAL A 1 133 ? -0.598 22.922 3.533 1 64.69 133 VAL A N 1
ATOM 1063 C CA . VAL A 1 133 ? -1.704 22.453 4.359 1 64.69 133 VAL A CA 1
ATOM 1064 C C . VAL A 1 133 ? -3.031 22.734 3.664 1 64.69 133 VAL A C 1
ATOM 1066 O O . VAL A 1 133 ? -3.316 23.891 3.316 1 64.69 133 VAL A O 1
ATOM 1069 N N . ILE A 1 134 ? -3.705 21.688 3.314 1 71.62 134 ILE A N 1
ATOM 1070 C CA . ILE A 1 134 ? -5.055 21.828 2.781 1 71.62 134 ILE A CA 1
ATOM 1071 C C . ILE A 1 134 ? -6.074 21.688 3.91 1 71.62 134 ILE A C 1
ATOM 1073 O O . ILE A 1 134 ? -6.324 20.594 4.395 1 71.62 134 ILE A O 1
ATOM 1077 N N . ASP A 1 135 ? -6.562 22.797 4.43 1 66.88 135 ASP A N 1
ATOM 1078 C CA . ASP A 1 135 ? -7.547 22.844 5.504 1 66.88 135 ASP A CA 1
ATOM 1079 C C . ASP A 1 135 ? -8.961 22.625 4.965 1 66.88 135 ASP A C 1
ATOM 1081 O O . ASP A 1 135 ? -9.594 23.562 4.473 1 66.88 135 ASP A O 1
ATOM 1085 N N . GLU A 1 136 ? -9.461 21.453 5.113 1 67.81 136 GLU A N 1
ATOM 1086 C CA . GLU A 1 136 ? -10.75 21.094 4.523 1 67.81 136 GLU A CA 1
ATOM 1087 C C . GLU A 1 136 ? -11.906 21.688 5.32 1 67.81 136 GLU A C 1
ATOM 1089 O O . GLU A 1 136 ? -13.031 21.781 4.816 1 67.81 136 GLU A O 1
ATOM 1094 N N . GLU A 1 137 ? -11.672 22.047 6.48 1 63.22 137 GLU A N 1
ATOM 1095 C CA . GLU A 1 137 ? -12.719 22.656 7.297 1 63.22 137 GLU A CA 1
ATOM 1096 C C . GLU A 1 137 ? -12.961 24.109 6.902 1 63.22 137 GLU A C 1
ATOM 1098 O O . GLU A 1 137 ? -14.102 24.547 6.82 1 63.22 137 GLU A O 1
ATOM 1103 N N . SER A 1 138 ? -11.898 24.797 6.668 1 69.88 138 SER A N 1
ATOM 1104 C CA . SER A 1 138 ? -12.016 26.219 6.348 1 69.88 138 SER A CA 1
ATOM 1105 C C . SER A 1 138 ? -11.859 26.469 4.852 1 69.88 138 SER A C 1
ATOM 1107 O O . SER A 1 138 ? -11.969 27.609 4.387 1 69.88 138 SER A O 1
ATOM 1109 N N . TYR A 1 139 ? -11.734 25.359 4.086 1 75.94 139 TYR A N 1
ATOM 1110 C CA . TYR A 1 139 ? -11.5 25.453 2.65 1 75.94 139 TYR A CA 1
ATOM 1111 C C . TYR A 1 139 ? -10.352 26.406 2.348 1 75.94 139 TYR A C 1
ATOM 1113 O O . TYR A 1 139 ? -10.461 27.266 1.466 1 75.94 139 TYR A O 1
ATOM 1121 N N . ARG A 1 140 ? -9.219 26.25 3.088 1 81.25 140 ARG A N 1
ATOM 1122 C CA . ARG A 1 140 ? -8.023 27.078 2.887 1 81.25 140 ARG A CA 1
ATOM 1123 C C . ARG A 1 140 ? -6.809 26.203 2.607 1 81.25 140 ARG A C 1
ATOM 1125 O O . ARG A 1 140 ? -6.758 25.047 3.027 1 81.25 140 ARG A O 1
ATOM 1132 N N . VAL A 1 141 ? -5.941 26.734 1.792 1 81.56 141 VAL A N 1
ATOM 1133 C CA . VAL A 1 141 ? -4.656 26.094 1.508 1 81.56 141 VAL A CA 1
ATOM 1134 C C . VAL A 1 141 ? -3.525 26.953 2.074 1 81.56 141 VAL A C 1
ATOM 1136 O O . VAL A 1 141 ? -3.424 28.141 1.763 1 81.56 141 VAL A O 1
ATOM 1139 N N . LEU A 1 142 ? -2.84 26.391 2.955 1 74.69 142 LEU A N 1
ATOM 1140 C CA . LEU A 1 142 ? -1.731 27.094 3.578 1 74.69 142 LEU A CA 1
ATOM 1141 C C . LEU A 1 142 ? -0.393 26.531 3.115 1 74.69 142 LEU A C 1
ATOM 1143 O O . LEU A 1 142 ? -0.269 25.328 2.885 1 74.69 142 LEU A O 1
ATOM 1147 N N . TYR A 1 143 ? 0.452 27.406 2.84 1 72.81 143 TYR A N 1
ATOM 1148 C CA . TYR A 1 143 ? 1.842 27.031 2.604 1 72.81 143 TYR A CA 1
ATOM 1149 C C . TYR A 1 143 ? 2.766 27.703 3.617 1 72.81 143 TYR A C 1
ATOM 1151 O O . TYR A 1 143 ? 2.789 28.938 3.732 1 72.81 143 TYR A O 1
ATOM 1159 N N . LYS A 1 144 ? 3.389 26.828 4.348 1 64.56 144 LYS A N 1
ATOM 1160 C CA . LYS A 1 144 ? 4.238 27.344 5.418 1 64.56 144 LYS A CA 1
ATOM 1161 C C . LYS A 1 144 ? 3.455 28.297 6.328 1 64.56 144 LYS A C 1
ATOM 1163 O O . LYS A 1 144 ? 3.934 29.375 6.664 1 64.56 144 LYS A O 1
ATOM 1168 N N . GLY A 1 145 ? 2.213 27.906 6.562 1 62.06 145 GLY A N 1
ATOM 1169 C CA . GLY A 1 145 ? 1.381 28.625 7.512 1 62.06 145 GLY A CA 1
ATOM 1170 C C . GLY A 1 145 ? 0.69 29.828 6.902 1 62.06 145 GLY A C 1
ATOM 1171 O O . GLY A 1 145 ? -0.148 30.469 7.547 1 62.06 145 GLY A O 1
ATOM 1172 N N . GLU A 1 146 ? 1.1 30.172 5.754 1 73.69 146 GLU A N 1
ATOM 1173 C CA . GLU A 1 146 ? 0.508 31.344 5.094 1 73.69 146 GLU A CA 1
ATOM 1174 C C . GLU A 1 146 ? -0.619 30.922 4.152 1 73.69 146 GLU A C 1
ATOM 1176 O O . GLU A 1 146 ? -0.479 29.953 3.395 1 73.69 146 GLU A O 1
ATOM 1181 N N . ASP A 1 147 ? -1.659 31.656 4.285 1 81.5 147 ASP A N 1
ATOM 1182 C CA . ASP A 1 147 ? -2.809 31.406 3.42 1 81.5 147 ASP A CA 1
ATOM 1183 C C . ASP A 1 147 ? -2.49 31.766 1.971 1 81.5 147 ASP A C 1
ATOM 1185 O O . ASP A 1 147 ? -2 32.875 1.692 1 81.5 147 ASP A O 1
ATOM 1189 N N . LEU A 1 148 ? -2.783 30.859 1.05 1 86.12 148 LEU A N 1
ATOM 1190 C CA . LEU A 1 148 ? -2.49 31.109 -0.358 1 86.12 148 LEU A CA 1
ATOM 1191 C C . LEU A 1 148 ? -3.695 31.719 -1.069 1 86.12 148 LEU A C 1
ATOM 1193 O O . LEU A 1 148 ? -3.643 31.984 -2.271 1 86.12 148 LEU A O 1
ATOM 1197 N N . ASN A 1 149 ? -4.781 31.859 -0.348 1 88.44 149 ASN A N 1
ATOM 1198 C CA . ASN A 1 149 ? -5.969 32.594 -0.802 1 88.44 149 ASN A CA 1
ATOM 1199 C C . ASN A 1 149 ? -6.602 31.906 -2.016 1 88.44 149 ASN A C 1
ATOM 1201 O O . ASN A 1 149 ? -6.867 32.562 -3.027 1 88.44 149 ASN A O 1
ATOM 1205 N N . PHE A 1 150 ? -6.852 30.703 -1.842 1 88.38 150 PHE A N 1
ATOM 1206 C CA . PHE A 1 150 ? -7.578 29.938 -2.855 1 88.38 150 PHE A CA 1
ATOM 1207 C C . PHE A 1 150 ? -9.062 30.281 -2.826 1 88.38 150 PHE A C 1
ATOM 1209 O O . PHE A 1 150 ? -9.633 30.516 -1.758 1 88.38 150 PHE A O 1
ATOM 1216 N N . THR A 1 151 ? -9.625 30.406 -4.055 1 84.56 151 THR A N 1
ATOM 1217 C CA . THR A 1 151 ? -11.086 30.438 -4.117 1 84.56 151 THR A CA 1
ATOM 1218 C C . THR A 1 151 ? -11.656 29.047 -3.838 1 84.56 151 THR A C 1
ATOM 1220 O O . THR A 1 151 ? -10.922 28.062 -3.805 1 84.56 151 THR A O 1
ATOM 1223 N N . LEU A 1 152 ? -12.945 29.047 -3.629 1 82.06 152 LEU A N 1
ATOM 1224 C CA . LEU A 1 152 ? -13.578 27.766 -3.342 1 82.06 152 LEU A CA 1
ATOM 1225 C C . LEU A 1 152 ? -13.328 26.766 -4.465 1 82.06 152 LEU A C 1
ATOM 1227 O O . LEU A 1 152 ? -12.984 25.609 -4.211 1 82.06 152 LEU A O 1
ATOM 1231 N N . THR A 1 153 ? -13.586 27.219 -5.738 1 82.12 153 THR A N 1
ATOM 1232 C CA . THR A 1 153 ? -13.406 26.328 -6.883 1 82.12 153 THR A CA 1
ATOM 1233 C C . THR A 1 153 ? -11.961 25.844 -6.977 1 82.12 153 THR A C 1
ATOM 1235 O O . THR A 1 153 ? -11.703 24.672 -7.203 1 82.12 153 THR A O 1
ATOM 1238 N N . GLU A 1 154 ? -11.016 26.734 -6.816 1 86.44 154 GLU A N 1
ATOM 1239 C CA . GLU A 1 154 ? -9.602 26.391 -6.84 1 86.44 154 GLU A CA 1
ATOM 1240 C C . GLU A 1 154 ? -9.266 25.375 -5.754 1 86.44 154 GLU A C 1
ATOM 1242 O O . GLU A 1 154 ? -8.508 24.422 -5.988 1 86.44 154 GLU A O 1
ATOM 1247 N N . PHE A 1 155 ? -9.758 25.578 -4.586 1 85.19 155 PHE A N 1
ATOM 1248 C CA . PHE A 1 155 ? -9.555 24.672 -3.465 1 85.19 155 PHE A CA 1
ATOM 1249 C C . PHE A 1 155 ? -10.039 23.266 -3.814 1 85.19 155 PHE A C 1
ATOM 1251 O O . PHE A 1 155 ? -9.312 22.297 -3.615 1 85.19 155 PHE A O 1
ATOM 1258 N N . LEU A 1 156 ? -11.25 23.188 -4.301 1 82.31 156 LEU A N 1
ATOM 1259 C CA . LEU A 1 156 ? -11.852 21.906 -4.613 1 82.31 156 LEU A CA 1
ATOM 1260 C C . LEU A 1 156 ? -11.047 21.172 -5.684 1 82.31 156 LEU A C 1
ATOM 1262 O O . LEU A 1 156 ? -10.836 19.953 -5.598 1 82.31 156 LEU A O 1
ATOM 1266 N N . ILE A 1 157 ? -10.625 21.953 -6.672 1 84.38 157 ILE A N 1
ATOM 1267 C CA . ILE A 1 157 ? -9.812 21.375 -7.734 1 84.38 157 ILE A CA 1
ATOM 1268 C C . ILE A 1 157 ? -8.477 20.891 -7.168 1 84.38 157 ILE A C 1
ATOM 1270 O O . ILE A 1 157 ? -8.039 19.781 -7.445 1 84.38 157 ILE A O 1
ATOM 1274 N N . LEU A 1 158 ? -7.836 21.781 -6.391 1 83.06 158 LEU A N 1
ATOM 1275 C CA . LEU A 1 158 ? -6.559 21.422 -5.793 1 83.06 158 LEU A CA 1
ATOM 1276 C C . LEU A 1 158 ? -6.699 20.172 -4.926 1 83.06 158 LEU A C 1
ATOM 1278 O O . LEU A 1 158 ? -5.852 19.281 -4.973 1 83.06 158 LEU A O 1
ATOM 1282 N N . LYS A 1 159 ? -7.73 20.219 -4.156 1 79.56 159 LYS A N 1
ATOM 1283 C CA . LYS A 1 159 ? -7.992 19.078 -3.279 1 79.56 159 LYS A CA 1
ATOM 1284 C C . LYS A 1 159 ? -8.125 17.797 -4.078 1 79.56 159 LYS A C 1
ATOM 1286 O O . LYS A 1 159 ? -7.637 16.734 -3.654 1 79.56 159 LYS A O 1
ATOM 1291 N N . LEU A 1 160 ? -8.805 17.844 -5.188 1 77.5 160 LEU A N 1
ATOM 1292 C CA . LEU A 1 160 ? -8.977 16.703 -6.07 1 77.5 160 LEU A CA 1
ATOM 1293 C C . LEU A 1 160 ? -7.621 16.094 -6.441 1 77.5 160 LEU A C 1
ATOM 1295 O O . LEU A 1 160 ? -7.426 14.883 -6.332 1 77.5 160 LEU A O 1
ATOM 1299 N N . PHE A 1 161 ? -6.695 17.016 -6.875 1 75.94 161 PHE A N 1
ATOM 1300 C CA . PHE A 1 161 ? -5.371 16.562 -7.293 1 75.94 161 PHE A CA 1
ATOM 1301 C C . PHE A 1 161 ? -4.551 16.109 -6.094 1 75.94 161 PHE A C 1
ATOM 1303 O O . PHE A 1 161 ? -3.822 15.117 -6.176 1 75.94 161 PHE A O 1
ATOM 1310 N N . TYR A 1 162 ? -4.668 16.953 -5.051 1 70.56 162 TYR A N 1
ATOM 1311 C CA . TYR A 1 162 ? -3.906 16.688 -3.834 1 70.56 162 TYR A CA 1
ATOM 1312 C C . TYR A 1 162 ? -4.258 15.32 -3.256 1 70.56 162 TYR A C 1
ATOM 1314 O O . TYR A 1 162 ? -3.379 14.586 -2.795 1 70.56 162 TYR A O 1
ATOM 1322 N N . ASP A 1 163 ? -5.516 14.992 -3.312 1 66.62 163 ASP A N 1
ATOM 1323 C CA . ASP A 1 163 ? -6.027 13.75 -2.738 1 66.62 163 ASP A CA 1
ATOM 1324 C C . ASP A 1 163 ? -5.656 12.555 -3.605 1 66.62 163 ASP A C 1
ATOM 1326 O O . ASP A 1 163 ? -5.598 11.422 -3.117 1 66.62 163 ASP A O 1
ATOM 1330 N N . SER A 1 164 ? -5.578 12.758 -4.812 1 62.28 164 SER A N 1
ATOM 1331 C CA . SER A 1 164 ? -5.27 11.68 -5.75 1 62.28 164 SER A CA 1
ATOM 1332 C C . SER A 1 164 ? -4.051 12.023 -6.602 1 62.28 164 SER A C 1
ATOM 1334 O O . SER A 1 164 ? -4.18 12.297 -7.797 1 62.28 164 SER A O 1
ATOM 1336 N N . PRO A 1 165 ? -2.953 11.82 -5.906 1 56.03 165 PRO A N 1
ATOM 1337 C CA . PRO A 1 165 ? -1.751 12.156 -6.668 1 56.03 165 PRO A CA 1
ATOM 1338 C C . PRO A 1 165 ? -1.476 11.18 -7.805 1 56.03 165 PRO A C 1
ATOM 1340 O O . PRO A 1 165 ? -1.853 10.008 -7.719 1 56.03 165 PRO A O 1
ATOM 1343 N N . LYS A 1 166 ? -1.14 11.672 -9.031 1 54.03 166 LYS A N 1
ATOM 1344 C CA . LYS A 1 166 ? -0.71 10.977 -10.242 1 54.03 166 LYS A CA 1
ATOM 1345 C C . LYS A 1 166 ? -1.903 10.625 -11.125 1 54.03 166 LYS A C 1
ATOM 1347 O O . LYS A 1 166 ? -1.729 10.148 -12.25 1 54.03 166 LYS A O 1
ATOM 1352 N N . ARG A 1 167 ? -3.148 10.562 -10.422 1 61.69 167 ARG A N 1
ATOM 1353 C CA . ARG A 1 167 ? -4.309 10.398 -11.289 1 61.69 167 ARG A CA 1
ATOM 1354 C C . ARG A 1 167 ? -4.43 11.555 -12.273 1 61.69 167 ARG A C 1
ATOM 1356 O O . ARG A 1 167 ? -4.254 12.719 -11.891 1 61.69 167 ARG A O 1
ATOM 1363 N N . VAL A 1 168 ? -4.605 11.016 -13.484 1 68.5 168 VAL A N 1
ATOM 1364 C CA . VAL A 1 168 ? -4.883 12.031 -14.5 1 68.5 168 VAL A CA 1
ATOM 1365 C C . VAL A 1 168 ? -6.379 12.336 -14.539 1 68.5 168 VAL A C 1
ATOM 1367 O O . VAL A 1 168 ? -7.199 11.422 -14.602 1 68.5 168 VAL A O 1
ATOM 1370 N N . TYR A 1 169 ? -6.711 13.508 -14.266 1 77.44 169 TYR A N 1
ATOM 1371 C CA . TYR A 1 169 ? -8.086 13.961 -14.43 1 77.44 169 TYR A CA 1
ATOM 1372 C C . TYR A 1 169 ? -8.266 14.727 -15.742 1 77.44 169 TYR A C 1
ATOM 1374 O O . TYR A 1 169 ? -7.516 15.664 -16.016 1 77.44 169 TYR A O 1
ATOM 1382 N N . THR A 1 170 ? -9.234 14.211 -16.562 1 78 170 THR A N 1
ATOM 1383 C CA . THR A 1 170 ? -9.617 15.008 -17.719 1 78 170 THR A CA 1
ATOM 1384 C C . THR A 1 170 ? -10.414 16.234 -17.297 1 78 170 THR A C 1
ATOM 1386 O O . THR A 1 170 ? -10.922 16.297 -16.172 1 78 170 THR A O 1
ATOM 1389 N N . ARG A 1 171 ? -10.453 17.203 -18.234 1 80.31 171 ARG A N 1
ATOM 1390 C CA . ARG A 1 171 ? -11.25 18.391 -17.969 1 80.31 171 ARG 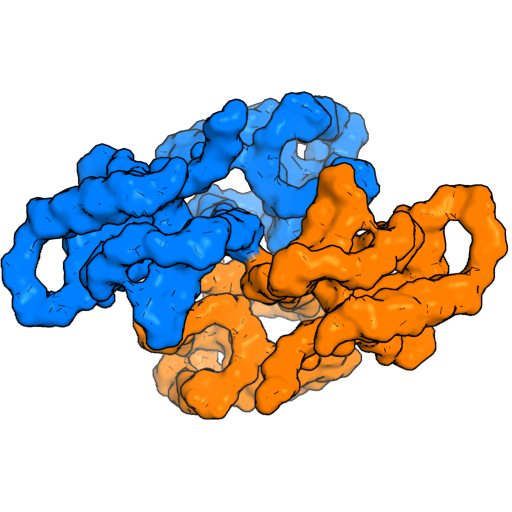A CA 1
ATOM 1391 C C . ARG A 1 171 ? -12.695 18.031 -17.625 1 80.31 171 ARG A C 1
ATOM 1393 O O . ARG A 1 171 ? -13.281 18.594 -16.703 1 80.31 171 ARG A O 1
ATOM 1400 N N . ASP A 1 172 ? -13.086 17.031 -18.344 1 78 172 ASP A N 1
ATOM 1401 C CA . ASP A 1 172 ? -14.469 16.609 -18.109 1 78 172 ASP A CA 1
ATOM 1402 C C . ASP A 1 172 ? -14.625 15.945 -16.734 1 78 172 ASP A C 1
ATOM 1404 O O . ASP A 1 172 ? -15.617 16.172 -16.047 1 78 172 ASP A O 1
ATOM 1408 N N . ASN A 1 173 ? -13.656 15.18 -16.375 1 77.25 173 ASN A N 1
ATOM 1409 C CA . ASN A 1 173 ? -13.672 14.547 -15.055 1 77.25 173 ASN A CA 1
ATOM 1410 C C . ASN A 1 173 ? -13.703 15.578 -13.93 1 77.25 173 ASN A C 1
ATOM 1412 O O . ASN A 1 173 ? -14.445 15.422 -12.961 1 77.25 173 ASN A O 1
ATOM 1416 N N . ILE A 1 174 ? -12.961 16.547 -14.117 1 80.94 174 ILE A N 1
ATOM 1417 C CA . ILE A 1 174 ? -12.859 17.609 -13.109 1 80.94 174 ILE A CA 1
ATOM 1418 C C . ILE A 1 174 ? -14.203 18.328 -12.977 1 80.94 174 ILE A C 1
ATOM 1420 O O . ILE A 1 174 ? -14.688 18.562 -11.867 1 80.94 174 ILE A O 1
ATOM 1424 N N . ILE A 1 175 ? -14.781 18.641 -14.062 1 77.75 175 ILE A N 1
ATOM 1425 C CA . ILE A 1 175 ? -16.062 19.328 -14.078 1 77.75 175 ILE A CA 1
ATOM 1426 C C . ILE A 1 175 ? -17.125 18.469 -13.391 1 77.75 175 ILE A C 1
ATOM 1428 O O . ILE A 1 175 ? -17.875 18.953 -12.547 1 77.75 175 ILE A O 1
ATOM 1432 N N . ASP A 1 176 ? -17.094 17.203 -13.672 1 75.81 176 ASP A N 1
ATOM 1433 C CA . ASP A 1 176 ? -18.094 16.281 -13.156 1 75.81 176 ASP A CA 1
ATOM 1434 C C . ASP A 1 176 ? -17.953 16.109 -11.641 1 75.81 176 ASP A C 1
ATOM 1436 O O . ASP A 1 176 ? -18.969 15.984 -10.938 1 75.81 176 ASP A O 1
ATOM 1440 N N . LEU A 1 177 ? -16.75 16.125 -11.305 1 73 177 LEU A N 1
ATOM 1441 C CA . LEU A 1 177 ? -16.484 15.82 -9.906 1 73 177 LEU A CA 1
ATOM 1442 C C . LEU A 1 177 ? -16.672 17.062 -9.031 1 73 177 LEU A C 1
ATOM 1444 O O . LEU A 1 177 ? -17.062 16.938 -7.863 1 73 177 LEU A O 1
ATOM 1448 N N . ILE A 1 178 ? -16.406 18.156 -9.523 1 72.06 178 ILE A N 1
ATOM 1449 C CA . ILE A 1 178 ? -16.391 19.359 -8.703 1 72.06 178 ILE A CA 1
ATOM 1450 C C . ILE A 1 178 ? -17.672 20.172 -8.953 1 72.06 178 ILE A C 1
ATOM 1452 O O . ILE A 1 178 ? -18.219 20.781 -8.023 1 72.06 178 ILE A O 1
ATOM 1456 N N . PHE A 1 179 ? -18.094 20.172 -10.195 1 63.34 179 PHE A N 1
ATOM 1457 C CA . PHE A 1 179 ? -19.172 21.094 -10.539 1 63.34 179 PHE A CA 1
ATOM 1458 C C . PHE A 1 179 ? -20.484 20.344 -10.719 1 63.34 179 PHE A C 1
ATOM 1460 O O . PHE A 1 179 ? -20.5 19.203 -11.195 1 63.34 179 PHE A O 1
ATOM 1467 N N . ASP A 1 180 ? -21.375 20.688 -9.852 1 59.97 180 ASP A N 1
ATOM 1468 C CA . ASP A 1 180 ? -22.719 20.172 -10.078 1 59.97 180 ASP A CA 1
ATOM 1469 C C . ASP A 1 180 ? -23.234 20.562 -11.461 1 59.97 180 ASP A C 1
ATOM 1471 O O . ASP A 1 180 ? -22.578 21.312 -12.188 1 59.97 180 ASP A O 1
ATOM 1475 N N . ASP A 1 181 ? -24.312 19.891 -11.844 1 56.03 181 ASP A N 1
ATOM 1476 C CA . ASP A 1 181 ? -25 20.094 -13.125 1 56.03 181 ASP A CA 1
ATOM 1477 C C . ASP A 1 181 ? -25.109 21.578 -13.445 1 56.03 181 ASP A C 1
ATOM 1479 O O . ASP A 1 181 ? -25.422 21.953 -14.578 1 56.03 181 ASP A O 1
ATOM 1483 N N . SER A 1 182 ? -25.031 22.375 -12.562 1 52.97 182 SER A N 1
ATOM 1484 C CA . SER A 1 182 ? -25.297 23.797 -12.82 1 52.97 182 SER A CA 1
ATOM 1485 C C . SER A 1 182 ? -24.031 24.516 -13.258 1 52.97 182 SER A C 1
ATOM 1487 O O . SER A 1 182 ? -24.062 25.719 -13.516 1 52.97 182 SER A O 1
ATOM 1489 N N . TYR A 1 183 ? -22.984 23.891 -13.203 1 53.56 183 TYR A N 1
ATOM 1490 C CA . TYR A 1 183 ? -21.75 24.547 -13.602 1 53.56 183 TYR A CA 1
ATOM 1491 C C . TYR A 1 183 ? -21.734 24.844 -15.094 1 53.56 183 TYR A C 1
ATOM 1493 O O . TYR A 1 183 ? -21.938 23.953 -15.914 1 53.56 183 TYR A O 1
ATOM 1501 N N . ILE A 1 184 ? -21.906 25.969 -15.414 1 54.62 184 ILE A N 1
ATOM 1502 C CA . ILE A 1 184 ? -21.922 26.516 -16.766 1 54.62 184 ILE A CA 1
ATOM 1503 C C . ILE A 1 184 ? -20.5 26.672 -17.281 1 54.62 184 ILE A C 1
ATOM 1505 O O . ILE A 1 184 ? -20.281 27.172 -18.391 1 54.62 184 ILE A O 1
ATOM 1509 N N . GLY A 1 185 ? -19.531 26.141 -16.625 1 58.66 185 GLY A N 1
ATOM 1510 C CA . GLY A 1 185 ? -18.219 26.453 -17.172 1 58.66 185 GLY A CA 1
ATOM 1511 C C . GLY A 1 185 ? -17.75 25.438 -18.203 1 58.66 185 GLY A C 1
ATOM 1512 O O . GLY A 1 185 ? -18.328 24.359 -18.328 1 58.66 185 GLY A O 1
ATOM 1513 N N . SER A 1 186 ? -17.031 25.891 -19.219 1 66.94 186 SER A N 1
ATOM 1514 C CA . SER A 1 186 ? -16.453 25.094 -20.297 1 66.94 186 SER A CA 1
ATOM 1515 C C . SER A 1 186 ? -15.125 24.484 -19.875 1 66.94 186 SER A C 1
ATOM 1517 O O . SER A 1 186 ? -14.594 24.812 -18.812 1 66.94 186 SER A O 1
ATOM 1519 N N . THR A 1 187 ? -14.781 23.531 -20.609 1 70.88 187 THR A N 1
ATOM 1520 C CA . THR A 1 187 ? -13.461 22.938 -20.438 1 70.88 187 THR A CA 1
ATOM 1521 C C . THR A 1 187 ? -12.391 24.016 -20.297 1 70.88 187 THR A C 1
ATOM 1523 O O . THR A 1 187 ? -11.383 23.812 -19.625 1 70.88 187 THR A O 1
ATOM 1526 N N . ARG A 1 188 ? -12.734 25.109 -20.859 1 76.44 188 ARG A N 1
ATOM 1527 C CA . ARG A 1 188 ? -11.789 26.219 -20.797 1 76.44 188 ARG A CA 1
ATOM 1528 C C . ARG A 1 188 ? -11.719 26.812 -19.391 1 76.44 188 ARG A C 1
ATOM 1530 O O . ARG A 1 188 ? -10.664 27.297 -18.969 1 76.44 188 ARG A O 1
ATOM 1537 N N . SER A 1 189 ? -12.812 26.719 -18.719 1 80.81 189 SER A N 1
ATOM 1538 C CA . SER A 1 189 ? -12.852 27.234 -17.359 1 80.81 189 SER A CA 1
ATOM 1539 C C . SER A 1 189 ? -11.938 26.438 -16.438 1 80.81 189 SER A C 1
ATOM 1541 O O . SER A 1 189 ? -11.305 27 -15.539 1 80.81 189 SER A O 1
ATOM 1543 N N . VAL A 1 190 ? -11.891 25.266 -16.641 1 85.75 190 VAL A N 1
ATOM 1544 C CA . VAL A 1 190 ? -11.023 24.406 -15.852 1 85.75 190 VAL A CA 1
ATOM 1545 C C . VAL A 1 190 ? -9.562 24.828 -16.047 1 85.75 190 VAL A C 1
ATOM 1547 O O . VAL A 1 190 ? -8.805 24.922 -15.07 1 85.75 190 VAL A O 1
ATOM 1550 N N . ASP A 1 191 ? -9.234 25.109 -17.328 1 86.62 191 ASP A N 1
ATOM 1551 C CA . ASP A 1 191 ? -7.871 25.516 -17.625 1 86.62 191 ASP A CA 1
ATOM 1552 C C . ASP A 1 191 ? -7.512 26.797 -16.875 1 86.62 191 ASP A C 1
ATOM 1554 O O . ASP A 1 191 ? -6.395 26.938 -16.359 1 86.62 191 ASP A O 1
ATOM 1558 N N . ALA A 1 192 ? -8.414 27.688 -16.859 1 86.69 192 ALA A N 1
ATOM 1559 C CA . ALA A 1 192 ? -8.195 28.938 -16.156 1 86.69 192 ALA A CA 1
ATOM 1560 C C . ALA A 1 192 ? -7.961 28.703 -14.672 1 86.69 192 ALA A C 1
ATOM 1562 O O . ALA A 1 192 ? -7.078 29.312 -14.062 1 86.69 192 ALA A O 1
ATOM 1563 N N . HIS A 1 193 ? -8.742 27.859 -14.062 1 88 193 HIS A N 1
ATOM 1564 C CA . HIS A 1 193 ? -8.586 27.547 -12.648 1 88 193 HIS A CA 1
ATOM 1565 C C . HIS A 1 193 ? -7.25 26.875 -12.375 1 88 193 HIS A C 1
ATOM 1567 O O . HIS A 1 193 ? -6.59 27.172 -11.375 1 88 193 HIS A O 1
ATOM 1573 N N . ILE A 1 194 ? -6.934 26.031 -13.219 1 87.81 194 ILE A N 1
ATOM 1574 C CA . ILE A 1 194 ? -5.66 25.344 -13.055 1 87.81 194 ILE A CA 1
ATOM 1575 C C . ILE A 1 194 ? -4.512 26.359 -13.117 1 87.81 194 ILE A C 1
ATOM 1577 O O . ILE A 1 194 ? -3.57 26.281 -12.32 1 87.81 194 ILE A O 1
ATOM 1581 N N . LYS A 1 195 ? -4.57 27.141 -14.156 1 87.44 195 LYS A N 1
ATOM 1582 C CA . LYS A 1 195 ? -3.576 28.203 -14.273 1 87.44 195 LYS A CA 1
ATOM 1583 C C . LYS A 1 195 ? -3.479 29.016 -12.977 1 87.44 195 LYS A C 1
ATOM 1585 O O . LYS A 1 195 ? -2.379 29.297 -12.5 1 87.44 195 LYS A O 1
ATOM 1590 N N . ASN A 1 196 ? -4.562 29.422 -12.398 1 88.25 196 ASN A N 1
ATOM 1591 C CA . ASN A 1 196 ? -4.598 30.188 -11.164 1 88.25 196 ASN A CA 1
ATOM 1592 C C . ASN A 1 196 ? -4.008 29.406 -9.992 1 88.25 196 ASN A C 1
ATOM 1594 O O . ASN A 1 196 ? -3.281 29.953 -9.172 1 88.25 196 ASN A O 1
ATOM 1598 N N . ILE A 1 197 ? -4.379 28.219 -9.914 1 88.81 197 ILE A N 1
ATOM 1599 C CA . ILE A 1 197 ? -3.865 27.344 -8.867 1 88.81 197 ILE A CA 1
ATOM 1600 C C . ILE A 1 197 ? -2.34 27.297 -8.945 1 88.81 197 ILE A C 1
ATOM 1602 O O . ILE A 1 197 ? -1.655 27.422 -7.926 1 88.81 197 ILE A O 1
ATOM 1606 N N . ARG A 1 198 ? -1.88 27.109 -10.117 1 84.38 198 ARG A N 1
ATOM 1607 C CA . ARG A 1 198 ? -0.438 27.031 -10.328 1 84.38 198 ARG A CA 1
ATOM 1608 C C . ARG A 1 198 ? 0.248 28.328 -9.883 1 84.38 198 ARG A C 1
ATOM 1610 O O . ARG A 1 198 ? 1.349 28.281 -9.328 1 84.38 198 ARG A O 1
ATOM 1617 N N . LYS A 1 199 ? -0.354 29.297 -10.188 1 86.12 199 LYS A N 1
ATOM 1618 C CA . LYS A 1 199 ? 0.191 30.594 -9.812 1 86.12 199 LYS A CA 1
ATOM 1619 C C . LYS A 1 199 ? 0.262 30.75 -8.297 1 86.12 199 LYS A C 1
ATOM 1621 O O . LYS A 1 199 ? 1.204 31.344 -7.77 1 86.12 199 LYS A O 1
ATOM 1626 N N . LYS A 1 200 ? -0.656 30.297 -7.617 1 85.94 200 LYS A N 1
ATOM 1627 C CA . LYS A 1 200 ? -0.764 30.469 -6.172 1 85.94 200 LYS A CA 1
ATOM 1628 C C . LYS A 1 200 ? 0.143 29.5 -5.43 1 85.94 200 LYS A C 1
ATOM 1630 O O . LYS A 1 200 ? 0.584 29.781 -4.312 1 85.94 200 LYS A O 1
ATOM 1635 N N . LEU A 1 201 ? 0.323 28.391 -5.988 1 81.56 201 LEU A N 1
ATOM 1636 C CA . LEU A 1 201 ? 1.162 27.391 -5.352 1 81.56 201 LEU A CA 1
ATOM 1637 C C . LEU A 1 201 ? 2.639 27.734 -5.5 1 81.56 201 LEU A C 1
ATOM 1639 O O . LEU A 1 201 ? 3.066 28.203 -6.559 1 81.56 201 LEU A O 1
ATOM 1643 N N . PRO A 1 202 ? 3.348 27.578 -4.434 1 69.62 202 PRO A N 1
ATOM 1644 C CA . PRO A 1 202 ? 4.777 27.906 -4.496 1 69.62 202 PRO A CA 1
ATOM 1645 C C . PRO A 1 202 ? 5.566 26.906 -5.34 1 69.62 202 PRO A C 1
ATOM 1647 O O . PRO A 1 202 ? 6.727 27.156 -5.676 1 69.62 202 PRO A O 1
ATOM 1650 N N . PHE A 1 203 ? 5 25.828 -5.613 1 67.62 203 PHE A N 1
ATOM 1651 C CA . PHE A 1 203 ? 5.641 24.828 -6.457 1 67.62 203 PHE A CA 1
ATOM 1652 C C . PHE A 1 203 ? 4.664 24.281 -7.488 1 67.62 203 PHE A C 1
ATOM 1654 O O . PHE A 1 203 ? 3.449 24.297 -7.277 1 67.62 203 PHE A O 1
ATOM 1661 N N . ASN A 1 204 ? 5.215 23.922 -8.695 1 61.38 204 ASN A N 1
ATOM 1662 C CA . ASN A 1 204 ? 4.383 23.391 -9.766 1 61.38 204 ASN A CA 1
ATOM 1663 C C . ASN A 1 204 ? 4.004 21.938 -9.5 1 61.38 204 ASN A C 1
ATOM 1665 O O . ASN A 1 204 ? 4.816 21.031 -9.688 1 61.38 204 ASN A O 1
ATOM 1669 N N . THR A 1 205 ? 2.748 21.844 -8.969 1 67.94 205 THR A N 1
ATOM 1670 C CA . THR A 1 205 ? 2.383 20.5 -8.539 1 67.94 205 THR A CA 1
ATOM 1671 C C . THR A 1 205 ? 1.31 19.906 -9.445 1 67.94 205 THR A C 1
ATOM 1673 O O . THR A 1 205 ? 0.902 18.75 -9.273 1 67.94 205 THR A O 1
ATOM 1676 N N . ILE A 1 206 ? 0.849 20.75 -10.375 1 78.12 206 ILE A N 1
ATOM 1677 C CA . ILE A 1 206 ? -0.143 20.234 -11.305 1 78.12 206 ILE A CA 1
ATOM 1678 C C . ILE A 1 206 ? 0.404 20.297 -12.734 1 78.12 206 ILE A C 1
ATOM 1680 O O . ILE A 1 206 ? 0.76 21.375 -13.211 1 78.12 206 ILE A O 1
ATOM 1684 N N . GLU A 1 207 ? 0.603 19.188 -13.312 1 79.5 207 GLU A N 1
ATOM 1685 C CA . GLU A 1 207 ? 1.129 19.156 -14.672 1 79.5 207 GLU A CA 1
ATOM 1686 C C . GLU A 1 207 ? 0.031 18.844 -15.68 1 79.5 207 GLU A C 1
ATOM 1688 O O . GLU A 1 207 ? -0.941 18.156 -15.352 1 79.5 207 GLU A O 1
ATOM 1693 N N . THR A 1 208 ? 0.21 19.438 -16.922 1 77.75 208 THR A N 1
ATOM 1694 C CA . THR A 1 208 ? -0.688 19.172 -18.047 1 77.75 208 THR A CA 1
ATOM 1695 C C . THR A 1 208 ? -0.257 17.906 -18.781 1 77.75 208 THR A C 1
ATOM 1697 O O . THR A 1 208 ? 0.917 17.766 -19.125 1 77.75 208 THR A O 1
ATOM 1700 N N . ILE A 1 209 ? -1.15 16.969 -18.844 1 71.94 209 ILE A N 1
ATOM 1701 C CA . ILE A 1 209 ? -0.934 15.82 -19.719 1 71.94 209 ILE A CA 1
ATOM 1702 C C . ILE A 1 209 ? -1.595 16.062 -21.078 1 71.94 209 ILE A C 1
ATOM 1704 O O . ILE A 1 209 ? -2.822 16.047 -21.188 1 71.94 209 ILE A O 1
ATOM 1708 N N . ILE A 1 210 ? -0.694 16.141 -22.031 1 69.38 210 ILE A N 1
ATOM 1709 C CA . ILE A 1 210 ? -1.146 16.547 -23.359 1 69.38 210 ILE A CA 1
ATOM 1710 C C . ILE A 1 210 ? -2.195 15.562 -23.875 1 69.38 210 ILE A C 1
ATOM 1712 O O . ILE A 1 210 ? -1.963 14.352 -23.891 1 69.38 210 ILE A O 1
ATOM 1716 N N . GLY A 1 211 ? -3.316 16.109 -24.312 1 68.69 211 GLY A N 1
ATOM 1717 C CA . GLY A 1 211 ? -4.391 15.336 -24.906 1 68.69 211 GLY A CA 1
ATOM 1718 C C . GLY A 1 211 ? -5.258 14.633 -23.891 1 68.69 211 GLY A C 1
ATOM 1719 O O . GLY A 1 211 ? -6.227 13.961 -24.234 1 68.69 211 GLY A O 1
ATOM 1720 N N . LEU A 1 212 ? -4.922 14.805 -22.656 1 71.94 212 LEU A N 1
ATOM 1721 C CA . LEU A 1 212 ? -5.664 14.023 -21.672 1 71.94 212 LEU A CA 1
ATOM 1722 C C . LEU A 1 212 ? -6.203 14.922 -20.562 1 71.94 212 LEU A C 1
ATOM 1724 O O . LEU A 1 212 ? -7.414 14.961 -20.328 1 71.94 212 LEU A O 1
ATOM 1728 N N . GLY A 1 213 ? -5.363 15.617 -19.906 1 81.38 213 GLY A N 1
ATOM 1729 C CA . GLY A 1 213 ? -5.812 16.453 -18.797 1 81.38 213 GLY A CA 1
ATOM 1730 C C . GLY A 1 213 ? -4.695 16.828 -17.844 1 81.38 213 GLY A C 1
ATOM 1731 O O . GLY A 1 213 ? -3.625 17.266 -18.266 1 81.38 213 GLY A O 1
ATOM 1732 N N . TYR A 1 214 ? -5.07 16.906 -16.625 1 82.56 214 TYR A N 1
ATOM 1733 C CA . TYR A 1 214 ? -4.137 17.391 -15.625 1 82.56 214 TYR A CA 1
ATOM 1734 C C . TYR A 1 214 ? -3.814 16.312 -14.602 1 82.56 214 TYR A C 1
ATOM 1736 O O . TYR A 1 214 ? -4.617 15.398 -14.383 1 82.56 214 TYR A O 1
ATOM 1744 N N . ARG A 1 215 ? -2.627 16.438 -14.008 1 80.06 215 ARG A N 1
ATOM 1745 C CA . ARG A 1 215 ? -2.178 15.5 -12.969 1 80.06 215 ARG A CA 1
ATOM 1746 C C . ARG A 1 215 ? -1.329 16.219 -11.922 1 80.06 215 ARG A C 1
ATOM 1748 O O . ARG A 1 215 ? -0.641 17.188 -12.234 1 80.06 215 ARG A O 1
ATOM 1755 N N . TRP A 1 216 ? -1.485 15.766 -10.648 1 67.31 216 TRP A N 1
ATOM 1756 C CA . TRP A 1 216 ? -0.582 16.25 -9.609 1 67.31 216 TRP A CA 1
ATOM 1757 C C . TRP A 1 216 ? 0.854 15.828 -9.891 1 67.31 216 TRP A C 1
ATOM 1759 O O . TRP A 1 216 ? 1.123 14.648 -10.141 1 67.31 216 TRP A O 1
ATOM 1769 N N . LYS A 1 217 ? 1.709 16.953 -10.086 1 63.5 217 LYS A N 1
ATOM 1770 C CA . LYS A 1 217 ? 3.127 16.688 -10.32 1 63.5 217 LYS A CA 1
ATOM 1771 C C . LYS A 1 217 ? 3.889 16.562 -9.008 1 63.5 217 LYS A C 1
ATOM 1773 O O . LYS A 1 217 ? 3.682 17.344 -8.086 1 63.5 217 LYS A O 1
ATOM 1778 N N . ASP A 1 218 ? 4.559 15.492 -8.758 1 49.38 218 ASP A N 1
ATOM 1779 C CA . ASP A 1 218 ? 5.43 15.32 -7.605 1 49.38 218 ASP A CA 1
ATOM 1780 C C . ASP A 1 218 ? 6.457 16.438 -7.512 1 49.38 218 ASP A C 1
ATOM 1782 O O . ASP A 1 218 ? 6.961 16.922 -8.531 1 49.38 218 ASP A O 1
ATOM 1786 N N . ILE A 1 219 ? 6.41 17.438 -6.609 1 46.28 219 ILE A N 1
ATOM 1787 C CA . ILE A 1 219 ? 7.383 18.516 -6.445 1 46.28 219 ILE A CA 1
ATOM 1788 C C . ILE A 1 219 ? 8.789 17.922 -6.367 1 46.28 219 ILE A C 1
ATOM 1790 O O . ILE A 1 219 ? 9.102 17.156 -5.449 1 46.28 219 ILE A O 1
ATOM 1794 N N . GLU A 1 220 ? 9.414 17.438 -7.305 1 41 220 GLU A N 1
ATOM 1795 C CA . GLU A 1 220 ? 10.859 17.312 -7.184 1 41 220 GLU A CA 1
ATOM 1796 C C . GLU A 1 220 ? 11.461 18.562 -6.531 1 41 220 GLU A C 1
ATOM 1798 O O . GLU A 1 220 ? 10.969 19.672 -6.727 1 41 220 GLU A O 1
ATOM 1803 N N . ASP A 1 221 ? 12.219 18.438 -5.371 1 35.88 221 ASP A N 1
ATOM 1804 C CA . ASP A 1 221 ? 13.109 19.484 -4.895 1 35.88 221 ASP A CA 1
ATOM 1805 C C . ASP A 1 221 ? 13.664 20.312 -6.055 1 35.88 221 ASP A C 1
ATOM 1807 O O . ASP A 1 221 ? 14.367 19.781 -6.918 1 35.88 221 ASP A O 1
ATOM 1811 N N . GLU A 1 222 ? 13.023 21.203 -6.719 1 31.62 222 GLU A N 1
ATOM 1812 C CA . GLU A 1 222 ? 13.82 22.203 -7.414 1 31.62 222 GLU A CA 1
ATOM 1813 C C . GLU A 1 222 ? 14.891 22.797 -6.5 1 31.62 222 GLU A C 1
ATOM 1815 O O . GLU A 1 222 ? 14.961 24 -6.312 1 31.62 222 GLU A O 1
ATOM 1820 N N . THR A 1 223 ? 15.352 22.219 -5.418 1 27.81 223 THR A N 1
ATOM 1821 C CA . THR A 1 223 ? 16.656 22.812 -5.172 1 27.81 223 THR A CA 1
ATOM 1822 C C . THR A 1 223 ? 17.688 22.344 -6.199 1 27.81 223 THR A C 1
ATOM 1824 O O . THR A 1 223 ? 17.672 21.172 -6.586 1 27.81 223 THR A O 1
ATOM 1827 N N . MET B 1 1 ? -6.57 -0.032 17.641 1 75.88 1 MET B N 1
ATOM 1828 C CA . MET B 1 1 ? -6.602 -1.37 17.047 1 75.88 1 MET B CA 1
ATOM 1829 C C . MET B 1 1 ? -7.184 -1.338 15.648 1 75.88 1 MET B C 1
ATOM 1831 O O . MET B 1 1 ? -8.141 -0.605 15.383 1 75.88 1 MET B O 1
ATOM 1835 N N . THR B 1 2 ? -6.543 -2.104 14.711 1 86.75 2 THR B N 1
ATOM 1836 C CA . THR B 1 2 ? -7.016 -2.143 13.328 1 86.75 2 THR B CA 1
ATOM 1837 C C . THR B 1 2 ? -8.359 -2.865 13.234 1 86.75 2 THR B C 1
ATOM 1839 O O . THR B 1 2 ? -8.508 -3.973 13.758 1 86.75 2 THR B O 1
ATOM 1842 N N . LYS B 1 3 ? -9.305 -2.203 12.781 1 94.56 3 LYS B N 1
ATOM 1843 C CA . LYS B 1 3 ? -10.648 -2.76 12.641 1 94.56 3 LYS B CA 1
ATOM 1844 C C . LYS B 1 3 ? -10.906 -3.225 11.211 1 94.56 3 LYS B C 1
ATOM 1846 O O . LYS B 1 3 ? -10.719 -2.461 10.266 1 94.56 3 LYS B O 1
ATOM 1851 N N . ILE B 1 4 ? -11.383 -4.512 11.086 1 97.88 4 ILE B N 1
ATOM 1852 C CA . ILE B 1 4 ? -11.523 -5.125 9.766 1 97.88 4 ILE B CA 1
ATOM 1853 C C . ILE B 1 4 ? -12.992 -5.492 9.531 1 97.88 4 ILE B C 1
ATOM 1855 O O . ILE B 1 4 ? -13.633 -6.105 10.383 1 97.88 4 ILE B O 1
ATOM 1859 N N . LEU B 1 5 ? -13.539 -5.023 8.414 1 98.69 5 LEU B N 1
ATOM 1860 C CA . LEU B 1 5 ? -14.805 -5.547 7.918 1 98.69 5 LEU B CA 1
ATOM 1861 C C . LEU B 1 5 ? -14.578 -6.785 7.055 1 98.69 5 LEU B C 1
ATOM 1863 O O . LEU B 1 5 ? -13.75 -6.77 6.145 1 98.69 5 LEU B O 1
ATOM 1867 N N . PHE B 1 6 ? -15.297 -7.871 7.406 1 98.69 6 PHE B N 1
ATOM 1868 C CA . PHE B 1 6 ? -15.125 -9.109 6.66 1 98.69 6 PHE B CA 1
ATOM 1869 C C . PHE B 1 6 ? -16.453 -9.57 6.07 1 98.69 6 PHE B C 1
ATOM 1871 O O . PHE B 1 6 ? -17.328 -10.062 6.793 1 98.69 6 PHE B O 1
ATOM 1878 N N . LEU B 1 7 ? -16.625 -9.461 4.719 1 98.75 7 LEU B N 1
ATOM 1879 C CA . LEU B 1 7 ? -17.812 -9.859 3.984 1 98.75 7 LEU B CA 1
ATOM 1880 C C . LEU B 1 7 ? -17.656 -11.273 3.43 1 98.75 7 LEU B C 1
ATOM 1882 O O . LEU B 1 7 ? -16.891 -11.5 2.502 1 98.75 7 LEU B O 1
ATOM 1886 N N . GLU B 1 8 ? -18.422 -12.188 3.922 1 98.31 8 GLU B N 1
ATOM 1887 C CA . GLU B 1 8 ? -18.375 -13.609 3.584 1 98.31 8 GLU B CA 1
ATOM 1888 C C . GLU B 1 8 ? -19.703 -14.289 3.92 1 98.31 8 GLU B C 1
ATOM 1890 O O . GLU B 1 8 ? -20.109 -14.32 5.082 1 98.31 8 GLU B O 1
ATOM 1895 N N . ASP B 1 9 ? -20.312 -14.844 2.887 1 97.56 9 ASP B N 1
ATOM 1896 C CA . ASP B 1 9 ? -21.656 -15.375 3.115 1 97.56 9 ASP B CA 1
ATOM 1897 C C . ASP B 1 9 ? -21.594 -16.781 3.721 1 97.56 9 ASP B C 1
ATOM 1899 O O . ASP B 1 9 ? -22.547 -17.219 4.359 1 97.56 9 ASP B O 1
ATOM 1903 N N . GLU B 1 10 ? -20.547 -17.516 3.471 1 96.25 10 GLU B N 1
ATOM 1904 C CA . GLU B 1 10 ? -20.406 -18.828 4.066 1 96.25 10 GLU B CA 1
ATOM 1905 C C . GLU B 1 10 ? -20.031 -18.734 5.539 1 96.25 10 GLU B C 1
ATOM 1907 O O . GLU B 1 10 ? -18.906 -18.344 5.867 1 96.25 10 GLU B O 1
ATOM 1912 N N . LYS B 1 11 ? -20.875 -19.188 6.348 1 96.06 11 LYS B N 1
ATOM 1913 C CA . LYS B 1 11 ? -20.75 -19 7.789 1 96.06 11 LYS B CA 1
ATOM 1914 C C . LYS B 1 11 ? -19.484 -19.641 8.328 1 96.06 11 LYS B C 1
ATOM 1916 O O . LYS B 1 11 ? -18.766 -19.031 9.133 1 96.06 11 LYS B O 1
ATOM 1921 N N . MET B 1 12 ? -19.203 -20.828 7.934 1 95.06 12 MET B N 1
ATOM 1922 C CA . MET B 1 12 ? -18.047 -21.562 8.445 1 95.06 12 MET B CA 1
ATOM 1923 C C . MET B 1 12 ? -16.75 -20.812 8.125 1 95.06 12 MET B C 1
ATOM 1925 O O . MET B 1 12 ? -15.891 -20.656 9 1 95.06 12 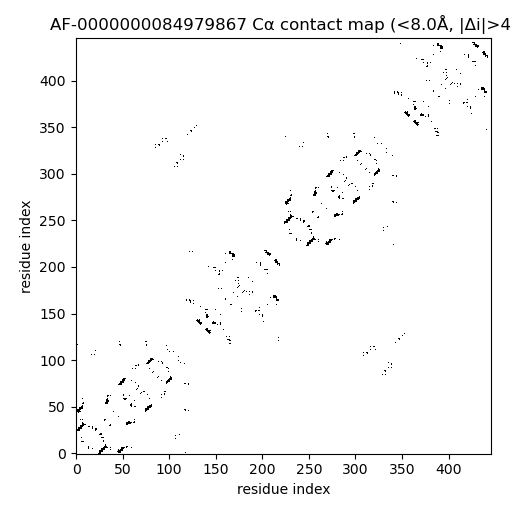MET B O 1
ATOM 1929 N N . ILE B 1 13 ? -16.656 -20.328 6.941 1 94.25 13 ILE B N 1
ATOM 1930 C CA . ILE B 1 13 ? -15.477 -19.594 6.512 1 94.25 13 ILE B CA 1
ATOM 1931 C C . ILE B 1 13 ? -15.375 -18.281 7.281 1 94.25 13 ILE B C 1
ATOM 1933 O O . ILE B 1 13 ? -14.305 -17.922 7.781 1 94.25 13 ILE B O 1
ATOM 1937 N N . ARG B 1 14 ? -16.438 -17.609 7.363 1 96.62 14 ARG B N 1
ATOM 1938 C CA . ARG B 1 14 ? -16.484 -16.328 8.062 1 96.62 14 ARG B CA 1
ATOM 1939 C C . ARG B 1 14 ? -16.062 -16.469 9.516 1 96.62 14 ARG B C 1
ATOM 1941 O O . ARG B 1 14 ? -15.25 -15.695 10.016 1 96.62 14 ARG B O 1
ATOM 1948 N N . GLU B 1 15 ? -16.578 -17.453 10.188 1 95.94 15 GLU B N 1
ATOM 1949 C CA . GLU B 1 15 ? -16.281 -17.672 11.602 1 95.94 15 GLU B CA 1
ATOM 1950 C C . GLU B 1 15 ? -14.828 -18.062 11.812 1 95.94 15 GLU B C 1
ATOM 1952 O O . GLU B 1 15 ? -14.156 -17.531 12.688 1 95.94 15 GLU B O 1
ATOM 1957 N N . VAL B 1 16 ? -14.344 -18.969 11.031 1 94.81 16 VAL B N 1
ATOM 1958 C CA . VAL B 1 16 ? -12.984 -19.484 11.18 1 94.81 16 VAL B CA 1
ATOM 1959 C C . VAL B 1 16 ? -11.984 -18.359 10.938 1 94.81 16 VAL B C 1
ATOM 1961 O O . VAL B 1 16 ? -11.07 -18.141 11.742 1 94.81 16 VAL B O 1
ATOM 1964 N N . LEU B 1 17 ? -12.172 -17.609 9.891 1 95.56 17 LEU B N 1
ATOM 1965 C CA . LEU B 1 17 ? -11.227 -16.547 9.555 1 95.56 17 LEU B CA 1
ATOM 1966 C C . LEU B 1 17 ? -11.352 -15.375 10.523 1 95.56 17 LEU B C 1
ATOM 1968 O O . LEU B 1 17 ? -10.352 -14.742 10.859 1 95.56 17 LEU B O 1
ATOM 1972 N N . THR B 1 18 ? -12.578 -15.109 10.938 1 96.12 18 THR B N 1
ATOM 1973 C CA . THR B 1 18 ? -12.766 -14.078 11.953 1 96.12 18 THR B CA 1
ATOM 1974 C C . THR B 1 18 ? -12.016 -14.438 13.234 1 96.12 18 THR B C 1
ATOM 1976 O O . THR B 1 18 ? -11.305 -13.602 13.797 1 96.12 18 THR B O 1
ATOM 1979 N N . GLU B 1 19 ? -12.18 -15.617 13.625 1 94.62 19 GLU B N 1
ATOM 1980 C CA . GLU B 1 19 ? -11.5 -16.078 14.828 1 94.62 19 GLU B CA 1
ATOM 1981 C C . GLU B 1 19 ? -9.984 -16.016 14.672 1 94.62 19 GLU B C 1
ATOM 1983 O O . GLU B 1 19 ? -9.281 -15.531 15.562 1 94.62 19 GLU B O 1
ATOM 1988 N N . TYR B 1 20 ? -9.555 -16.516 13.555 1 94.25 20 TYR B N 1
ATOM 1989 C CA . TYR B 1 20 ? -8.125 -16.531 13.281 1 94.25 20 TYR B CA 1
ATOM 1990 C C . TYR B 1 20 ? -7.543 -15.117 13.32 1 94.25 20 TYR B C 1
ATOM 1992 O O . TYR B 1 20 ? -6.531 -14.875 13.977 1 94.25 20 TYR B O 1
ATOM 2000 N N . MET B 1 21 ? -8.203 -14.117 12.688 1 95.19 21 MET B N 1
ATOM 2001 C CA . MET B 1 21 ? -7.742 -12.727 12.625 1 95.19 21 MET B CA 1
ATOM 2002 C C . MET B 1 21 ? -7.836 -12.07 14 1 95.19 21 MET B C 1
ATOM 2004 O O . MET B 1 21 ? -6.961 -11.289 14.375 1 95.19 21 MET B O 1
ATOM 2008 N N . THR B 1 22 ? -8.859 -12.438 14.75 1 92.88 22 THR B N 1
ATOM 2009 C CA . THR B 1 22 ? -9.039 -11.891 16.094 1 92.88 22 THR B CA 1
ATOM 2010 C C . THR B 1 22 ? -7.914 -12.344 17.016 1 92.88 22 THR B C 1
ATOM 2012 O O . THR B 1 22 ? -7.383 -11.547 17.797 1 92.88 22 THR B O 1
ATOM 2015 N N . LEU B 1 23 ? -7.516 -13.539 16.844 1 90.81 23 LEU B N 1
ATOM 2016 C CA . LEU B 1 23 ? -6.453 -14.102 17.672 1 90.81 23 LEU B CA 1
ATOM 2017 C C . LEU B 1 23 ? -5.121 -13.414 17.391 1 90.81 23 LEU B C 1
ATOM 2019 O O . LEU B 1 23 ? -4.234 -13.406 18.25 1 90.81 23 LEU B O 1
ATOM 2023 N N . THR B 1 24 ? -5.043 -12.875 16.234 1 86.62 24 THR B N 1
ATOM 2024 C CA . THR B 1 24 ? -3.785 -12.234 15.859 1 86.62 24 THR B CA 1
ATOM 2025 C C . THR B 1 24 ? -3.811 -10.75 16.203 1 86.62 24 THR B C 1
ATOM 2027 O O . THR B 1 24 ? -2.844 -10.031 15.938 1 86.62 24 THR B O 1
ATOM 2030 N N . GLY B 1 25 ? -4.93 -10.219 16.734 1 88.25 25 GLY B N 1
ATOM 2031 C CA . GLY B 1 25 ? -4.93 -8.883 17.312 1 88.25 25 GLY B CA 1
ATOM 2032 C C . GLY B 1 25 ? -5.816 -7.914 16.547 1 88.25 25 GLY B C 1
ATOM 2033 O O . GLY B 1 25 ? -5.797 -6.711 16.812 1 88.25 25 GLY B O 1
ATOM 2034 N N . TYR B 1 26 ? -6.613 -8.359 15.641 1 92.69 26 TYR B N 1
ATOM 2035 C CA . TYR B 1 26 ? -7.504 -7.488 14.891 1 92.69 26 TYR B CA 1
ATOM 2036 C C . TYR B 1 26 ? -8.914 -7.512 15.469 1 92.69 26 TYR B C 1
ATOM 2038 O O . TYR B 1 26 ? -9.328 -8.508 16.062 1 92.69 26 TYR B O 1
ATOM 2046 N N . GLU B 1 27 ? -9.516 -6.375 15.445 1 95.81 27 GLU B N 1
ATOM 2047 C CA . GLU B 1 27 ? -10.969 -6.363 15.625 1 95.81 27 GLU B CA 1
ATOM 2048 C C . GLU B 1 27 ? -11.688 -6.656 14.312 1 95.81 27 GLU B C 1
ATOM 2050 O O . GLU B 1 27 ? -11.484 -5.957 13.312 1 95.81 27 GLU B O 1
ATOM 2055 N N . VAL B 1 28 ? -12.547 -7.715 14.344 1 97.69 28 VAL B N 1
ATOM 2056 C CA . VAL B 1 28 ? -13.148 -8.125 13.078 1 97.69 28 VAL B CA 1
ATOM 2057 C C . VAL B 1 28 ? -14.664 -8.117 13.203 1 97.69 28 VAL B C 1
ATOM 2059 O O . VAL B 1 28 ? -15.227 -8.656 14.164 1 97.69 28 VAL B O 1
ATOM 2062 N N . VAL B 1 29 ? -15.297 -7.445 12.312 1 97.88 29 VAL B N 1
ATOM 2063 C CA . VAL B 1 29 ? -16.75 -7.465 12.195 1 97.88 29 VAL B CA 1
ATOM 2064 C C . VAL B 1 29 ? -17.156 -8.188 10.914 1 97.88 29 VAL B C 1
ATOM 2066 O O . VAL B 1 29 ? -16.875 -7.719 9.812 1 97.88 29 VAL B O 1
ATOM 2069 N N . GLY B 1 30 ? -17.812 -9.32 11.094 1 97.69 30 GLY B N 1
ATOM 2070 C CA . GLY B 1 30 ? -18.266 -10.109 9.953 1 97.69 30 GLY B CA 1
ATOM 2071 C C . GLY B 1 30 ? -19.656 -9.758 9.492 1 97.69 30 GLY B C 1
ATOM 2072 O O . GLY B 1 30 ? -20.5 -9.367 10.305 1 97.69 30 GLY B O 1
ATOM 2073 N N . CYS B 1 31 ? -19.891 -9.914 8.195 1 97.81 31 CYS B N 1
ATOM 2074 C CA . CYS B 1 31 ? -21.219 -9.781 7.645 1 97.81 31 CYS B CA 1
ATOM 2075 C C . CYS B 1 31 ? -21.438 -10.742 6.484 1 97.81 31 CYS B C 1
ATOM 2077 O O . CYS B 1 31 ? -20.484 -11.281 5.938 1 97.81 31 CYS B O 1
ATOM 2079 N N . GLU B 1 32 ? -22.734 -10.984 6.098 1 97.56 32 GLU B N 1
ATOM 2080 C CA . GLU B 1 32 ? -23 -12.117 5.219 1 97.56 32 GLU B CA 1
ATOM 2081 C C . GLU B 1 32 ? -23.5 -11.648 3.857 1 97.56 32 GLU B C 1
ATOM 2083 O O . GLU B 1 32 ? -23.656 -12.453 2.938 1 97.56 32 GLU B O 1
ATOM 2088 N N . ASP B 1 33 ? -23.797 -10.375 3.723 1 97.81 33 ASP B N 1
ATOM 2089 C CA . ASP B 1 33 ? -24.234 -9.883 2.424 1 97.81 33 ASP B CA 1
ATOM 2090 C C . ASP B 1 33 ? -23.781 -8.438 2.199 1 97.81 33 ASP B C 1
ATOM 2092 O O . ASP B 1 33 ? -23.359 -7.762 3.139 1 97.81 33 ASP B O 1
ATOM 2096 N N . GLY B 1 34 ? -23.812 -7.973 0.93 1 98.44 34 GLY B N 1
ATOM 2097 C CA . GLY B 1 34 ? -23.234 -6.695 0.535 1 98.44 34 GLY B CA 1
ATOM 2098 C C . GLY B 1 34 ? -23.984 -5.504 1.103 1 98.44 34 GLY B C 1
ATOM 2099 O O . GLY B 1 34 ? -23.391 -4.457 1.359 1 98.44 34 GLY B O 1
ATOM 2100 N N . GLU B 1 35 ? -25.312 -5.641 1.274 1 98.38 35 GLU B N 1
ATOM 2101 C CA . GLU B 1 35 ? -26.078 -4.547 1.851 1 98.38 35 GLU B CA 1
ATOM 2102 C C . GLU B 1 35 ? -25.703 -4.309 3.309 1 98.38 35 GLU B C 1
ATOM 2104 O O . GLU B 1 35 ? -25.578 -3.162 3.744 1 98.38 35 GLU B O 1
ATOM 2109 N N . GLU B 1 36 ? -25.547 -5.379 3.99 1 98.12 36 GLU B N 1
ATOM 2110 C CA . GLU B 1 36 ? -25.109 -5.281 5.379 1 98.12 36 GLU B CA 1
ATOM 2111 C C . GLU B 1 36 ? -23.734 -4.637 5.477 1 98.12 36 GLU B C 1
ATOM 2113 O O . GLU B 1 36 ? -23.484 -3.83 6.371 1 98.12 36 GLU B O 1
ATOM 2118 N N . ALA B 1 37 ? -22.859 -5.016 4.582 1 98.56 37 ALA B N 1
ATOM 2119 C CA . ALA B 1 37 ? -21.516 -4.441 4.559 1 98.56 37 ALA B CA 1
ATOM 2120 C C . ALA B 1 37 ? -21.562 -2.928 4.387 1 98.56 37 ALA B C 1
ATOM 2122 O O . ALA B 1 37 ? -20.891 -2.191 5.113 1 98.56 37 ALA B O 1
ATOM 2123 N N . ILE B 1 38 ? -22.375 -2.463 3.455 1 97.94 38 ILE B N 1
ATOM 2124 C CA . ILE B 1 38 ? -22.5 -1.039 3.17 1 97.94 38 ILE B CA 1
ATOM 2125 C C . ILE B 1 38 ? -23.078 -0.319 4.387 1 97.94 38 ILE B C 1
ATOM 2127 O O . ILE B 1 38 ? -22.594 0.748 4.773 1 97.94 38 ILE B O 1
ATOM 2131 N N . ASN B 1 39 ? -24.094 -0.958 5.004 1 97.81 39 ASN B N 1
ATOM 2132 C CA . ASN B 1 39 ? -24.688 -0.382 6.203 1 97.81 39 ASN B CA 1
ATOM 2133 C C . ASN B 1 39 ? -23.656 -0.233 7.328 1 97.81 39 ASN B C 1
ATOM 2135 O O . ASN B 1 39 ? -23.641 0.788 8.016 1 97.81 39 ASN B O 1
ATOM 2139 N N . LEU B 1 40 ? -22.844 -1.211 7.496 1 97.62 40 LEU B N 1
ATOM 2140 C CA . LEU B 1 40 ? -21.828 -1.189 8.539 1 97.62 40 LEU B CA 1
ATOM 2141 C C . LEU B 1 40 ? -20.797 -0.102 8.266 1 97.62 40 LEU B C 1
ATOM 2143 O O . LEU B 1 40 ? -20.391 0.627 9.172 1 97.62 40 LEU B O 1
ATOM 2147 N N . ILE B 1 41 ? -20.375 0.025 7.027 1 95.88 41 ILE B N 1
ATOM 2148 C CA . ILE B 1 41 ? -19.375 1.006 6.621 1 95.88 41 ILE B CA 1
ATOM 2149 C C . ILE B 1 41 ? -19.906 2.416 6.852 1 95.88 41 ILE B C 1
ATOM 2151 O O . ILE B 1 41 ? -19.156 3.332 7.18 1 95.88 41 ILE B O 1
ATOM 2155 N N . GLU B 1 42 ? -21.188 2.539 6.707 1 92.25 42 GLU B N 1
ATOM 2156 C CA . GLU B 1 42 ? -21.828 3.834 6.93 1 92.25 42 GLU B CA 1
ATOM 2157 C C . GLU B 1 42 ? -21.875 4.18 8.414 1 92.25 42 GLU B C 1
ATOM 2159 O O . GLU B 1 42 ? -21.797 5.352 8.789 1 92.25 42 GLU B O 1
ATOM 2164 N N . LYS B 1 43 ? -21.938 3.221 9.219 1 92.44 43 LYS B N 1
ATOM 2165 C CA . LYS B 1 43 ? -22.203 3.432 10.633 1 92.44 43 LYS B CA 1
ATOM 2166 C C . LYS B 1 43 ? -20.906 3.48 11.438 1 92.44 43 LYS B C 1
ATOM 2168 O O . LYS B 1 43 ? -20.859 4.109 12.492 1 92.44 43 LYS B O 1
ATOM 2173 N N . GLU B 1 44 ? -19.953 2.756 10.945 1 91.62 44 GLU B N 1
ATOM 2174 C CA . GLU B 1 44 ? -18.703 2.65 11.711 1 91.62 44 GLU B CA 1
ATOM 2175 C C . GLU B 1 44 ? -17.484 2.816 10.805 1 91.62 44 GLU B C 1
ATOM 2177 O O . GLU B 1 44 ? -17.594 2.715 9.586 1 91.62 44 GLU B O 1
ATOM 2182 N N . ASP B 1 45 ? -16.375 3.094 11.477 1 89.62 45 ASP B N 1
ATOM 2183 C CA . ASP B 1 45 ? -15.125 3.229 10.742 1 89.62 45 ASP B CA 1
ATOM 2184 C C . ASP B 1 45 ? -14.352 1.911 10.727 1 89.62 45 ASP B C 1
ATOM 2186 O O . ASP B 1 45 ? -14.289 1.214 11.742 1 89.62 45 ASP B O 1
ATOM 2190 N N . PHE B 1 46 ? -13.891 1.612 9.57 1 94.81 46 PHE B N 1
ATOM 2191 C CA . PHE B 1 46 ? -13.031 0.448 9.391 1 94.81 46 PHE B CA 1
ATOM 2192 C C . PHE B 1 46 ? -11.695 0.852 8.781 1 94.81 46 PHE B C 1
ATOM 2194 O O . PHE B 1 46 ? -11.617 1.841 8.047 1 94.81 46 PHE B O 1
ATOM 2201 N N . ASP B 1 47 ? -10.664 0.128 9.094 1 91.69 47 ASP B N 1
ATOM 2202 C CA . ASP B 1 47 ? -9.352 0.357 8.5 1 91.69 47 ASP B CA 1
ATOM 2203 C C . ASP B 1 47 ? -9.172 -0.475 7.23 1 91.69 47 ASP B C 1
ATOM 2205 O O . ASP B 1 47 ? -8.523 -0.035 6.281 1 91.69 47 ASP B O 1
ATOM 2209 N N . ILE B 1 48 ? -9.727 -1.684 7.293 1 97 48 ILE B N 1
ATOM 2210 C CA . ILE B 1 48 ? -9.586 -2.621 6.184 1 97 48 ILE B CA 1
ATOM 2211 C C . ILE B 1 48 ? -10.922 -3.318 5.93 1 97 48 ILE B C 1
ATOM 2213 O O . ILE B 1 48 ? -11.68 -3.592 6.867 1 97 48 ILE B O 1
ATOM 2217 N N . ALA B 1 49 ? -11.211 -3.549 4.691 1 98.5 49 ALA B N 1
ATOM 2218 C CA . ALA B 1 49 ? -12.328 -4.398 4.289 1 98.5 49 ALA B CA 1
ATOM 2219 C C . ALA B 1 49 ? -11.844 -5.59 3.463 1 98.5 49 ALA B C 1
ATOM 2221 O O . ALA B 1 49 ? -11.07 -5.422 2.516 1 98.5 49 ALA B O 1
ATOM 2222 N N . ILE B 1 50 ? -12.188 -6.773 3.889 1 98.75 50 ILE B N 1
ATOM 2223 C CA . ILE B 1 50 ? -11.977 -7.996 3.123 1 98.75 50 ILE B CA 1
ATOM 2224 C C . ILE B 1 50 ? -13.297 -8.477 2.525 1 98.75 50 ILE B C 1
ATOM 2226 O O . ILE B 1 50 ? -14.242 -8.781 3.258 1 98.75 50 ILE B O 1
ATOM 2230 N N . LEU B 1 51 ? -13.344 -8.562 1.207 1 98.81 51 LEU B N 1
ATOM 2231 C CA . LEU B 1 51 ? -14.625 -8.719 0.538 1 98.81 51 LEU B CA 1
ATOM 2232 C C . LEU B 1 51 ? -14.625 -9.945 -0.366 1 98.81 51 LEU B C 1
ATOM 2234 O O . LEU B 1 51 ? -13.758 -10.078 -1.232 1 98.81 51 LEU B O 1
ATOM 2238 N N . ASP B 1 52 ? -15.539 -10.805 -0.151 1 98.38 52 ASP B N 1
ATOM 2239 C CA . ASP B 1 52 ? -15.859 -11.789 -1.183 1 98.38 52 ASP B CA 1
ATOM 2240 C C . ASP B 1 52 ? -16.719 -11.164 -2.283 1 98.38 52 ASP B C 1
ATOM 2242 O O . ASP B 1 52 ? -17.594 -10.344 -2.006 1 98.38 52 ASP B O 1
ATOM 2246 N N . ILE B 1 53 ? -16.484 -11.633 -3.48 1 98.19 53 ILE B N 1
ATOM 2247 C CA . ILE B 1 53 ? -17.234 -11.07 -4.602 1 98.19 53 ILE B CA 1
ATOM 2248 C C . ILE B 1 53 ? -18.625 -11.688 -4.656 1 98.19 53 ILE B C 1
ATOM 2250 O O . ILE B 1 53 ? -19.625 -10.984 -4.844 1 98.19 53 ILE B O 1
ATOM 2254 N N . ARG B 1 54 ? -18.609 -13.016 -4.504 1 97.06 54 ARG B N 1
ATOM 2255 C CA . ARG B 1 54 ? -19.875 -13.742 -4.605 1 97.06 54 ARG B CA 1
ATOM 2256 C C . ARG B 1 54 ? -20.578 -13.82 -3.25 1 97.06 54 ARG B C 1
ATOM 2258 O O . ARG B 1 54 ? -20.344 -14.758 -2.484 1 97.06 54 ARG B O 1
ATOM 2265 N N . VAL B 1 55 ? -21.516 -12.953 -2.951 1 98.19 55 VAL B N 1
ATOM 2266 C CA . VAL B 1 55 ? -22.344 -12.906 -1.752 1 98.19 55 VAL B CA 1
ATOM 2267 C C . VAL B 1 55 ? -23.75 -12.453 -2.117 1 98.19 55 VAL B C 1
ATOM 2269 O O . VAL B 1 55 ? -23.969 -11.914 -3.205 1 98.19 55 VAL B O 1
ATOM 2272 N N . PRO B 1 56 ? -24.75 -12.719 -1.292 1 98 56 PRO B N 1
ATOM 2273 C CA . PRO B 1 56 ? -26.125 -12.312 -1.591 1 98 56 PRO B CA 1
ATOM 2274 C C . PRO B 1 56 ? -26.297 -10.797 -1.62 1 98 56 PRO B C 1
ATOM 2276 O O . PRO B 1 56 ? -25.484 -10.07 -1.039 1 98 56 PRO B O 1
ATOM 2279 N N . LYS B 1 57 ? -27.359 -10.273 -2.365 1 97.81 57 LYS B N 1
ATOM 2280 C CA . LYS B 1 57 ? -27.75 -8.875 -2.496 1 97.81 57 LYS B CA 1
ATOM 2281 C C . LYS B 1 57 ? -26.719 -8.086 -3.297 1 97.81 57 LYS B C 1
ATOM 2283 O O . LYS B 1 57 ? -26.531 -8.344 -4.484 1 97.81 57 LYS B O 1
ATOM 2288 N N . LYS B 1 58 ? -25.891 -7.281 -2.607 1 97.88 58 LYS B N 1
ATOM 2289 C CA . LYS B 1 58 ? -24.828 -6.566 -3.326 1 97.88 58 LYS B CA 1
ATOM 2290 C C . LYS B 1 58 ? -23.531 -7.367 -3.332 1 97.88 58 LYS B C 1
ATOM 2292 O O . LYS B 1 58 ? -23.141 -7.93 -2.309 1 97.88 58 LYS B O 1
ATOM 2297 N N . THR B 1 59 ? -22.922 -7.441 -4.512 1 98.19 59 THR B N 1
ATOM 2298 C CA . THR B 1 59 ? -21.672 -8.195 -4.648 1 98.19 59 THR B CA 1
ATOM 2299 C C . THR B 1 59 ? -20.516 -7.465 -3.975 1 98.19 59 THR B C 1
ATOM 2301 O O . THR B 1 59 ? -20.625 -6.273 -3.678 1 98.19 59 THR B O 1
ATOM 2304 N N . GLY B 1 60 ? -19.438 -8.234 -3.709 1 98.56 60 GLY B N 1
ATOM 2305 C CA . GLY B 1 60 ? -18.234 -7.609 -3.166 1 98.56 60 GLY B CA 1
ATOM 2306 C C . GLY B 1 60 ? -17.719 -6.461 -4.02 1 98.56 60 GLY B C 1
ATOM 2307 O O . GLY B 1 60 ? -17.219 -5.469 -3.494 1 98.56 60 GLY B O 1
ATOM 2308 N N . LEU B 1 61 ? -17.828 -6.57 -5.367 1 98.5 61 LEU B N 1
ATOM 2309 C CA . LEU B 1 61 ? -17.406 -5.516 -6.277 1 98.5 61 LEU B CA 1
ATOM 2310 C C . LEU B 1 61 ? -18.281 -4.273 -6.121 1 98.5 61 LEU B C 1
ATOM 2312 O O . LEU B 1 61 ? -17.781 -3.148 -6.188 1 98.5 61 LEU B O 1
ATOM 2316 N N . GLU B 1 62 ? -19.516 -4.461 -5.914 1 98.19 62 GLU B N 1
ATOM 2317 C CA . GLU B 1 62 ? -20.422 -3.34 -5.684 1 98.19 62 GLU B CA 1
ATOM 2318 C C . GLU B 1 62 ? -20.109 -2.639 -4.363 1 98.19 62 GLU B C 1
ATOM 2320 O O . GLU B 1 62 ? -20.203 -1.412 -4.27 1 98.19 62 GLU B O 1
ATOM 2325 N N . VAL B 1 63 ? -19.766 -3.451 -3.377 1 98.56 63 VAL B N 1
ATOM 2326 C CA . VAL B 1 63 ? -19.375 -2.883 -2.092 1 98.56 63 VAL B CA 1
ATOM 2327 C C . VAL B 1 63 ? -18.109 -2.059 -2.26 1 98.56 63 VAL B C 1
ATOM 2329 O O . VAL B 1 63 ? -18.016 -0.941 -1.746 1 98.56 63 VAL B O 1
ATOM 2332 N N . LEU B 1 64 ? -17.141 -2.607 -2.986 1 98.31 64 LEU B N 1
ATOM 2333 C CA . LEU B 1 64 ? -15.898 -1.892 -3.277 1 98.31 64 LEU B CA 1
ATOM 2334 C C . LEU B 1 64 ? -16.188 -0.563 -3.969 1 98.31 64 LEU B C 1
ATOM 2336 O O . LEU B 1 64 ? -15.648 0.474 -3.582 1 98.31 64 LEU B O 1
ATOM 2340 N N . LYS B 1 65 ? -17.031 -0.611 -4.945 1 95.44 65 LYS B N 1
ATOM 2341 C CA . LYS B 1 65 ? -17.406 0.595 -5.676 1 95.44 65 LYS B CA 1
ATOM 2342 C C . LYS B 1 65 ? -18.031 1.63 -4.746 1 95.44 65 LYS B C 1
ATOM 2344 O O . LYS B 1 65 ? -17.75 2.822 -4.848 1 95.44 65 LYS B O 1
ATOM 2349 N N . TYR B 1 66 ? -18.859 1.18 -3.865 1 95.44 66 TYR B N 1
ATOM 2350 C CA . TYR B 1 66 ? -19.484 2.064 -2.895 1 95.44 66 TYR B CA 1
ATOM 2351 C C . TYR B 1 66 ? -18.438 2.727 -2 1 95.44 66 TYR B C 1
ATOM 2353 O O . TYR B 1 66 ? -18.484 3.936 -1.77 1 95.44 66 TYR B O 1
ATOM 2361 N N . ILE B 1 67 ? -17.484 1.961 -1.522 1 94.44 67 ILE B N 1
ATOM 2362 C CA . ILE B 1 67 ? -16.422 2.438 -0.64 1 94.44 67 ILE B CA 1
ATOM 2363 C C . ILE B 1 67 ? -15.656 3.568 -1.32 1 94.44 67 ILE B C 1
ATOM 2365 O O . ILE B 1 67 ? -15.391 4.605 -0.707 1 94.44 67 ILE B O 1
ATOM 2369 N N . ARG B 1 68 ? -15.352 3.355 -2.564 1 88.25 68 ARG B N 1
ATOM 2370 C CA . ARG B 1 68 ? -14.461 4.277 -3.258 1 88.25 68 ARG B CA 1
ATOM 2371 C C . ARG B 1 68 ? -15.234 5.457 -3.84 1 88.25 68 ARG B C 1
ATOM 2373 O O . ARG B 1 68 ? -14.844 6.613 -3.658 1 88.25 68 ARG B O 1
ATOM 2380 N N . ASP B 1 69 ? -16.359 5.176 -4.465 1 81.75 69 ASP B N 1
ATOM 2381 C CA . ASP B 1 69 ? -17.031 6.191 -5.27 1 81.75 69 ASP B CA 1
ATOM 2382 C C . ASP B 1 69 ? -18.016 6.992 -4.43 1 81.75 69 ASP B C 1
ATOM 2384 O O . ASP B 1 69 ? -18.234 8.18 -4.676 1 81.75 69 ASP B O 1
ATOM 2388 N N . VAL B 1 70 ? -18.656 6.324 -3.471 1 80.94 70 VAL B N 1
ATOM 2389 C CA . VAL B 1 70 ? -19.703 6.984 -2.701 1 80.94 70 VAL B CA 1
ATOM 2390 C C . VAL B 1 70 ? -19.125 7.496 -1.38 1 80.94 70 VAL B C 1
ATOM 2392 O O . VAL B 1 70 ? -19.172 8.695 -1.101 1 80.94 70 VAL B O 1
ATOM 2395 N N . LYS B 1 71 ? -18.484 6.605 -0.657 1 82.19 71 LYS B N 1
ATOM 2396 C CA . LYS B 1 71 ? -17.938 6.98 0.646 1 82.19 71 LYS B CA 1
ATOM 2397 C C . LYS B 1 71 ? -16.625 7.742 0.499 1 82.19 71 LYS B C 1
ATOM 2399 O O . LYS B 1 71 ? -16.172 8.398 1.438 1 82.19 71 LYS B O 1
ATOM 2404 N N . LYS B 1 72 ? -16.047 7.652 -0.701 1 76.38 72 LYS B N 1
ATOM 2405 C CA . LYS B 1 72 ? -14.742 8.266 -0.969 1 76.38 72 LYS B CA 1
ATOM 2406 C C . LYS B 1 72 ? -13.742 7.926 0.127 1 76.38 72 LYS B C 1
ATOM 2408 O O . LYS B 1 72 ? -13.016 8.797 0.609 1 76.38 72 LYS B O 1
ATOM 2413 N N . SER B 1 73 ? -13.742 6.699 0.552 1 81.81 73 SER B N 1
ATOM 2414 C CA . SER B 1 73 ? -12.906 6.211 1.641 1 81.81 73 SER B CA 1
ATOM 2415 C C . SER B 1 73 ? -11.625 5.582 1.11 1 81.81 73 SER B C 1
ATOM 2417 O O . SER B 1 73 ? -11.641 4.906 0.078 1 81.81 73 SER B O 1
ATOM 2419 N N . ASN B 1 74 ? -10.602 5.711 1.933 1 80.25 74 ASN B N 1
ATOM 2420 C CA . ASN B 1 74 ? -9.312 5.156 1.546 1 80.25 74 ASN B CA 1
ATOM 2421 C C . ASN B 1 74 ? -8.961 3.92 2.371 1 80.25 74 ASN B C 1
ATOM 2423 O O . ASN B 1 74 ? -7.793 3.537 2.461 1 80.25 74 ASN B O 1
ATOM 2427 N N . ILE B 1 75 ? -10 3.369 2.969 1 89.38 75 ILE B N 1
ATOM 2428 C CA . ILE B 1 75 ? -9.719 2.166 3.744 1 89.38 75 ILE B CA 1
ATOM 2429 C C . ILE B 1 75 ? -9.07 1.115 2.844 1 89.38 75 ILE B C 1
ATOM 2431 O O . ILE B 1 75 ? -9.32 1.083 1.637 1 89.38 75 ILE B O 1
ATOM 2435 N N . GLY B 1 76 ? -8.148 0.265 3.387 1 94.81 76 GLY B N 1
ATOM 2436 C CA . GLY B 1 76 ? -7.586 -0.836 2.623 1 94.81 76 GLY B CA 1
ATOM 2437 C C . GLY B 1 76 ? -8.617 -1.876 2.225 1 94.81 76 GLY B C 1
ATOM 2438 O O . GLY B 1 76 ? -9.453 -2.273 3.037 1 94.81 76 GLY B O 1
ATOM 2439 N N . VAL B 1 77 ? -8.617 -2.297 0.959 1 97.81 77 VAL B N 1
ATOM 2440 C CA . VAL B 1 77 ? -9.586 -3.291 0.52 1 97.81 77 VAL B CA 1
ATOM 2441 C C . VAL B 1 77 ? -8.867 -4.48 -0.107 1 97.81 77 VAL B C 1
ATOM 2443 O O . VAL B 1 77 ? -8.055 -4.312 -1.02 1 97.81 77 VAL B O 1
ATOM 2446 N N . ILE B 1 78 ? -9.125 -5.652 0.408 1 98.62 78 ILE B N 1
ATOM 2447 C CA . ILE B 1 78 ? -8.68 -6.922 -0.156 1 98.62 78 ILE B CA 1
ATOM 2448 C C . ILE B 1 78 ? -9.875 -7.703 -0.693 1 98.62 78 ILE B C 1
ATOM 2450 O O . ILE B 1 78 ? -10.828 -7.973 0.042 1 98.62 78 ILE B O 1
ATOM 2454 N N . MET B 1 79 ? -9.844 -7.984 -1.998 1 98.69 79 MET B N 1
ATOM 2455 C CA . MET B 1 79 ? -10.797 -8.961 -2.514 1 98.69 79 MET B CA 1
ATOM 2456 C C . MET B 1 79 ? -10.359 -10.383 -2.182 1 98.69 79 MET B C 1
ATOM 2458 O O . MET B 1 79 ? -9.211 -10.758 -2.434 1 98.69 79 MET B O 1
ATOM 2462 N N . LEU B 1 80 ? -11.156 -11.156 -1.494 1 98.31 80 LEU B N 1
ATOM 2463 C CA . LEU B 1 80 ? -10.93 -12.57 -1.189 1 98.31 80 LEU B CA 1
ATOM 2464 C C . LEU B 1 80 ? -12.039 -13.438 -1.782 1 98.31 80 LEU B C 1
ATOM 2466 O O . LEU B 1 80 ? -13.141 -13.5 -1.235 1 98.31 80 LEU B O 1
ATOM 2470 N N . THR B 1 81 ? -11.758 -14.141 -2.912 1 97.06 81 THR B N 1
ATOM 2471 C CA . THR B 1 81 ? -12.844 -14.75 -3.674 1 97.06 81 THR B CA 1
ATOM 2472 C C . THR B 1 81 ? -12.336 -15.945 -4.48 1 97.06 81 THR B C 1
ATOM 2474 O O . THR B 1 81 ? -11.125 -16.156 -4.594 1 97.06 81 THR B O 1
ATOM 2477 N N . ALA B 1 82 ? -13.242 -16.719 -5.023 1 96.06 82 ALA B N 1
ATOM 2478 C CA . ALA B 1 82 ? -12.898 -17.891 -5.848 1 96.06 82 ALA B CA 1
ATOM 2479 C C . ALA B 1 82 ? -12.664 -17.469 -7.297 1 96.06 82 ALA B C 1
ATOM 2481 O O . ALA B 1 82 ? -12.156 -18.266 -8.102 1 96.06 82 ALA B O 1
ATOM 2482 N N . TYR B 1 83 ? -13.016 -16.297 -7.652 1 96.38 83 TYR B N 1
ATOM 2483 C CA . TYR B 1 83 ? -12.844 -15.844 -9.031 1 96.38 83 TYR B CA 1
ATOM 2484 C C . TYR B 1 83 ? -11.367 -15.641 -9.352 1 96.38 83 TYR B C 1
ATOM 2486 O O . TYR B 1 83 ? -10.711 -14.773 -8.766 1 96.38 83 TYR B O 1
ATOM 2494 N N . GLU B 1 84 ? -10.922 -16.297 -10.297 1 95 84 GLU B N 1
ATOM 2495 C CA . GLU B 1 84 ? -9.5 -16.25 -10.617 1 95 84 GLU B CA 1
ATOM 2496 C C . GLU B 1 84 ? -9.258 -15.57 -11.961 1 95 84 GLU B C 1
ATOM 2498 O O . GLU B 1 84 ? -8.109 -15.305 -12.336 1 95 84 GLU B O 1
ATOM 2503 N N . ASP B 1 85 ? -10.352 -15.336 -12.648 1 95.94 85 ASP B N 1
ATOM 2504 C CA . ASP B 1 85 ? -10.203 -14.852 -14.023 1 95.94 85 ASP B CA 1
ATOM 2505 C C . ASP B 1 85 ? -9.594 -13.453 -14.047 1 95.94 85 ASP B C 1
ATOM 2507 O O . ASP B 1 85 ? -9.859 -12.641 -13.156 1 95.94 85 ASP B O 1
ATOM 2511 N N . GLU B 1 86 ? -8.82 -13.164 -15.078 1 96.19 86 GLU B N 1
ATOM 2512 C CA . GLU B 1 86 ? -8.086 -11.914 -15.234 1 96.19 86 GLU B CA 1
ATOM 2513 C C . GLU B 1 86 ? -9.039 -10.727 -15.305 1 96.19 86 GLU B C 1
ATOM 2515 O O . GLU B 1 86 ? -8.773 -9.672 -14.711 1 96.19 86 GLU B O 1
ATOM 2520 N N . ALA B 1 87 ? -10.109 -10.859 -16.031 1 97.19 87 ALA B N 1
ATOM 2521 C CA . ALA B 1 87 ? -11.055 -9.766 -16.234 1 97.19 87 ALA B CA 1
ATOM 2522 C C . ALA B 1 87 ? -11.602 -9.25 -14.898 1 97.19 87 ALA B C 1
ATOM 2524 O O . ALA B 1 87 ? -11.664 -8.047 -14.672 1 97.19 87 ALA B O 1
ATOM 2525 N N . THR B 1 88 ? -11.945 -10.156 -14.016 1 97.62 88 THR B N 1
ATOM 2526 C CA . THR B 1 88 ? -12.484 -9.789 -12.719 1 97.62 88 THR B CA 1
ATOM 2527 C C . THR B 1 88 ? -11.414 -9.117 -11.859 1 97.62 88 THR B C 1
ATOM 2529 O O . THR B 1 88 ? -11.688 -8.133 -11.172 1 97.62 88 THR B O 1
ATOM 2532 N N . GLN B 1 89 ? -10.266 -9.641 -11.922 1 97.25 89 GLN B N 1
ATOM 2533 C CA . GLN B 1 89 ? -9.164 -9.047 -11.172 1 97.25 89 GLN B CA 1
ATOM 2534 C C . GLN B 1 89 ? -8.883 -7.625 -11.641 1 97.25 89 GLN B C 1
ATOM 2536 O O . GLN B 1 89 ? -8.734 -6.715 -10.82 1 97.25 89 GLN B O 1
ATOM 2541 N N . VAL B 1 90 ? -8.82 -7.461 -12.938 1 95.69 90 VAL B N 1
ATOM 2542 C CA . VAL B 1 90 ? -8.57 -6.148 -13.523 1 95.69 90 VAL B CA 1
ATOM 2543 C C . VAL B 1 90 ? -9.664 -5.176 -13.094 1 95.69 90 VAL B C 1
ATOM 2545 O O . VAL B 1 90 ? -9.383 -4.031 -12.734 1 95.69 90 VAL B O 1
ATOM 2548 N N . GLU B 1 91 ? -10.883 -5.625 -13.094 1 96.12 91 GLU B N 1
ATOM 2549 C CA . GLU B 1 91 ? -12 -4.785 -12.672 1 96.12 91 GLU B CA 1
ATOM 2550 C C . GLU B 1 91 ? -11.844 -4.344 -11.219 1 96.12 91 GLU B C 1
ATOM 2552 O O . GLU B 1 91 ? -12.039 -3.168 -10.898 1 96.12 91 GLU B O 1
ATOM 2557 N N . ALA B 1 92 ? -11.508 -5.266 -10.375 1 97.69 92 ALA B N 1
ATOM 2558 C CA . ALA B 1 92 ? -11.328 -4.961 -8.953 1 97.69 92 ALA B CA 1
ATOM 2559 C C . ALA B 1 92 ? -10.25 -3.902 -8.758 1 97.69 92 ALA B C 1
ATOM 2561 O O . ALA B 1 92 ? -10.438 -2.955 -7.988 1 97.69 92 ALA B O 1
ATOM 2562 N N . PHE B 1 93 ? -9.125 -4.094 -9.469 1 94.56 93 PHE B N 1
ATOM 2563 C CA . PHE B 1 93 ? -8.023 -3.148 -9.328 1 94.56 93 PHE B CA 1
ATOM 2564 C C . PHE B 1 93 ? -8.391 -1.798 -9.93 1 94.56 93 PHE B C 1
ATOM 2566 O O . PHE B 1 93 ? -7.961 -0.754 -9.438 1 94.56 93 PHE B O 1
ATOM 2573 N N . ASN B 1 94 ? -9.188 -1.798 -11.008 1 92.25 94 ASN B N 1
ATOM 2574 C CA . ASN B 1 94 ? -9.656 -0.553 -11.602 1 92.25 94 ASN B CA 1
ATOM 2575 C C . ASN B 1 94 ? -10.578 0.21 -10.648 1 92.25 94 ASN B C 1
ATOM 2577 O O . ASN B 1 94 ? -10.656 1.438 -10.711 1 92.25 94 ASN B O 1
ATOM 2581 N N . LEU B 1 95 ? -11.227 -0.562 -9.766 1 92.38 95 LEU B N 1
ATOM 2582 C CA . LEU B 1 95 ? -12.062 0.055 -8.742 1 92.38 95 LEU B CA 1
ATOM 2583 C C . LEU B 1 95 ? -11.242 0.381 -7.496 1 92.38 95 LEU B C 1
ATOM 2585 O O . LEU B 1 95 ? -11.797 0.689 -6.441 1 92.38 95 LEU B O 1
ATOM 2589 N N . PHE B 1 96 ? -9.938 0.16 -7.594 1 92.31 96 PHE B N 1
ATOM 2590 C CA . PHE B 1 96 ? -8.953 0.617 -6.617 1 92.31 96 PHE B CA 1
ATOM 2591 C C . PHE B 1 96 ? -8.898 -0.33 -5.426 1 92.31 96 PHE B C 1
ATOM 2593 O O . PHE B 1 96 ? -8.688 0.103 -4.289 1 92.31 96 PHE B O 1
ATOM 2600 N N . ALA B 1 97 ? -9.172 -1.585 -5.691 1 96.88 97 ALA B N 1
ATOM 2601 C CA . ALA B 1 97 ? -8.781 -2.582 -4.699 1 96.88 97 ALA B CA 1
ATOM 2602 C C . ALA B 1 97 ? -7.281 -2.514 -4.414 1 96.88 97 ALA B C 1
ATOM 2604 O O . ALA B 1 97 ? -6.484 -2.223 -5.312 1 96.88 97 ALA B O 1
ATOM 2605 N N . ASP B 1 98 ? -6.93 -2.822 -3.182 1 96 98 ASP B N 1
ATOM 2606 C CA . ASP B 1 98 ? -5.523 -2.756 -2.797 1 96 98 ASP B CA 1
ATOM 2607 C C . ASP B 1 98 ? -4.84 -4.113 -2.967 1 96 98 ASP B C 1
ATOM 2609 O O . ASP B 1 98 ? -3.613 -4.195 -3.021 1 96 98 ASP B O 1
ATOM 2613 N N . ASP B 1 99 ? -5.625 -5.141 -2.939 1 97.88 99 ASP B N 1
ATOM 2614 C CA . ASP B 1 99 ? -5.133 -6.504 -3.109 1 97.88 99 ASP B CA 1
ATOM 2615 C C . ASP B 1 99 ? -6.242 -7.43 -3.609 1 97.88 99 ASP B C 1
ATOM 2617 O O . ASP B 1 99 ? -7.422 -7.074 -3.564 1 97.88 99 ASP B O 1
ATOM 2621 N N . TYR B 1 100 ? -5.844 -8.492 -4.148 1 98.25 100 TYR B N 1
ATOM 2622 C CA . TYR B 1 100 ? -6.727 -9.531 -4.672 1 98.25 100 TYR B CA 1
ATOM 2623 C C . TYR B 1 100 ? -6.168 -10.914 -4.375 1 98.25 100 TYR B C 1
ATOM 2625 O O . TYR B 1 100 ? -5.066 -11.258 -4.82 1 98.25 100 TYR B O 1
ATOM 2633 N N . ILE B 1 101 ? -6.93 -11.703 -3.598 1 97.31 101 ILE B N 1
ATOM 2634 C CA . ILE B 1 101 ? -6.504 -13.031 -3.178 1 97.31 101 ILE B CA 1
ATOM 2635 C C . ILE B 1 101 ? -7.535 -14.062 -3.621 1 97.31 101 ILE B C 1
ATOM 2637 O O . ILE B 1 101 ? -8.727 -13.914 -3.357 1 97.31 101 ILE B O 1
ATOM 2641 N N . THR B 1 102 ? -7.062 -15.086 -4.301 1 96.12 102 THR B N 1
ATOM 2642 C CA . THR B 1 102 ? -7.957 -16.125 -4.781 1 96.12 102 THR B CA 1
ATOM 2643 C C .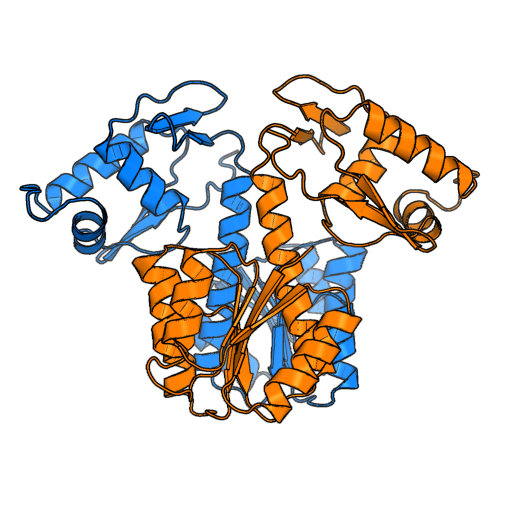 THR B 1 102 ? -8.125 -17.219 -3.732 1 96.12 102 THR B C 1
ATOM 2645 O O . THR B 1 102 ? -7.16 -17.609 -3.064 1 96.12 102 THR B O 1
ATOM 2648 N N . LYS B 1 103 ? -9.383 -17.656 -3.572 1 94.81 103 LYS B N 1
ATOM 2649 C CA . LYS B 1 103 ? -9.664 -18.844 -2.775 1 94.81 103 LYS B CA 1
ATOM 2650 C C . LYS B 1 103 ? -9.367 -20.109 -3.564 1 94.81 103 LYS B C 1
ATOM 2652 O O . LYS B 1 103 ? -9.57 -20.156 -4.777 1 94.81 103 LYS B O 1
ATOM 2657 N N . PRO B 1 104 ? -8.914 -21.188 -2.803 1 94.25 104 PRO B N 1
ATOM 2658 C CA . PRO B 1 104 ? -8.539 -21.266 -1.387 1 94.25 104 PRO B CA 1
ATOM 2659 C C . PRO B 1 104 ? -7.281 -20.453 -1.069 1 94.25 104 PRO B C 1
ATOM 2661 O O . PRO B 1 104 ? -6.359 -20.391 -1.889 1 94.25 104 PRO B O 1
ATOM 2664 N N . ALA B 1 105 ? -7.32 -19.906 0.057 1 91.88 105 ALA B N 1
ATOM 2665 C CA . ALA B 1 105 ? -6.199 -19.047 0.442 1 91.88 105 ALA B CA 1
ATOM 2666 C C . ALA B 1 105 ? -5.574 -19.516 1.751 1 91.88 105 ALA B C 1
ATOM 2668 O O . ALA B 1 105 ? -6.281 -19.953 2.666 1 91.88 105 ALA B O 1
ATOM 2669 N N . SER B 1 106 ? -4.219 -19.453 1.81 1 94.31 106 SER B N 1
ATOM 2670 C CA . SER B 1 106 ? -3.52 -19.719 3.064 1 94.31 106 SER B CA 1
ATOM 2671 C C . SER B 1 106 ? -3.832 -18.641 4.098 1 94.31 106 SER B C 1
ATOM 2673 O O . SER B 1 106 ? -3.627 -17.453 3.846 1 94.31 106 SER B O 1
ATOM 2675 N N . PRO B 1 107 ? -4.324 -19.078 5.293 1 94.19 107 PRO B N 1
ATOM 2676 C CA . PRO B 1 107 ? -4.605 -18.078 6.332 1 94.19 107 PRO B CA 1
ATOM 2677 C C . PRO B 1 107 ? -3.367 -17.281 6.73 1 94.19 107 PRO B C 1
ATOM 2679 O O . PRO B 1 107 ? -3.473 -16.094 7.047 1 94.19 107 PRO B O 1
ATOM 2682 N N . ILE B 1 108 ? -2.252 -17.938 6.648 1 94.62 108 ILE B N 1
ATOM 2683 C CA . ILE B 1 108 ? -1.001 -17.281 7.016 1 94.62 108 ILE B CA 1
ATOM 2684 C C . ILE B 1 108 ? -0.667 -16.203 5.988 1 94.62 108 ILE B C 1
ATOM 2686 O O . ILE B 1 108 ? -0.293 -15.086 6.355 1 94.62 108 ILE B O 1
ATOM 2690 N N . ILE B 1 109 ? -0.819 -16.531 4.742 1 95.25 109 ILE B N 1
ATOM 2691 C CA . ILE B 1 109 ? -0.524 -15.57 3.68 1 95.25 109 ILE B CA 1
ATOM 2692 C C . ILE B 1 109 ? -1.527 -14.422 3.725 1 95.25 109 ILE B C 1
ATOM 2694 O O . ILE B 1 109 ? -1.159 -13.258 3.535 1 95.25 109 ILE B O 1
ATOM 2698 N N . LEU B 1 110 ? -2.787 -14.773 3.969 1 96.56 110 LEU B N 1
ATOM 2699 C CA . LEU B 1 110 ? -3.799 -13.734 4.125 1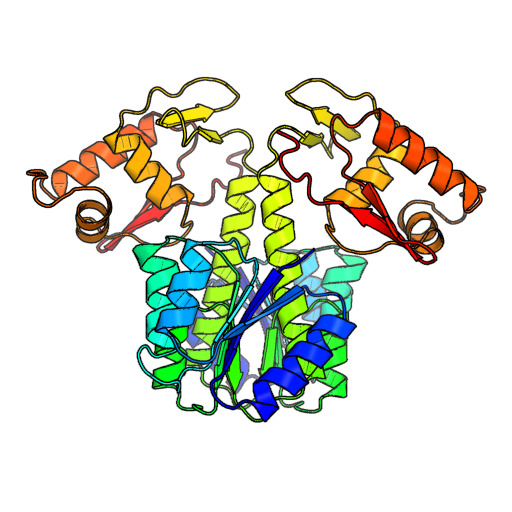 96.56 110 LEU B CA 1
ATOM 2700 C C . LEU B 1 110 ? -3.404 -12.75 5.227 1 96.56 110 LEU B C 1
ATOM 2702 O O . LEU B 1 110 ? -3.488 -11.539 5.039 1 96.56 110 LEU B O 1
ATOM 2706 N N . LEU B 1 111 ? -2.93 -13.266 6.316 1 95 111 LEU B N 1
ATOM 2707 C CA . LEU B 1 111 ? -2.523 -12.422 7.438 1 95 111 LEU B CA 1
ATOM 2708 C C . LEU B 1 111 ? -1.349 -11.531 7.047 1 95 111 LEU B C 1
ATOM 2710 O O . LEU B 1 111 ? -1.309 -10.359 7.41 1 95 111 LEU B O 1
ATOM 2714 N N . LYS B 1 112 ? -0.406 -12.07 6.324 1 94.88 112 LYS B N 1
ATOM 2715 C CA . LYS B 1 112 ? 0.748 -11.289 5.887 1 94.88 112 LYS B CA 1
ATOM 2716 C C . LYS B 1 112 ? 0.322 -10.141 4.977 1 94.88 112 LYS B C 1
ATOM 2718 O O . LYS B 1 112 ? 0.846 -9.031 5.086 1 94.88 112 LYS B O 1
ATOM 2723 N N . ARG B 1 113 ? -0.658 -10.406 4.125 1 96.69 113 ARG B N 1
ATOM 2724 C CA . ARG B 1 113 ? -1.142 -9.383 3.209 1 96.69 113 ARG B CA 1
ATOM 2725 C C . ARG B 1 113 ? -1.931 -8.305 3.953 1 96.69 113 ARG B C 1
ATOM 2727 O O . ARG B 1 113 ? -1.867 -7.129 3.604 1 96.69 113 ARG B O 1
ATOM 2734 N N . ILE B 1 114 ? -2.627 -8.688 4.965 1 95.75 114 ILE B N 1
ATOM 2735 C CA . ILE B 1 114 ? -3.299 -7.727 5.84 1 95.75 114 ILE B CA 1
ATOM 2736 C C . ILE B 1 114 ? -2.262 -6.836 6.52 1 95.75 114 ILE B C 1
ATOM 2738 O O . ILE B 1 114 ? -2.43 -5.617 6.586 1 95.75 114 ILE B O 1
ATOM 2742 N N . GLU B 1 115 ? -1.201 -7.457 6.969 1 91.5 115 GLU B N 1
ATOM 2743 C CA . GLU B 1 115 ? -0.137 -6.711 7.633 1 91.5 115 GLU B CA 1
ATOM 2744 C C . GLU B 1 115 ? 0.471 -5.668 6.699 1 91.5 115 GLU B C 1
ATOM 2746 O O . GLU B 1 115 ? 0.822 -4.566 7.137 1 91.5 115 GLU B O 1
ATOM 2751 N N . VAL B 1 116 ? 0.616 -6.035 5.453 1 92.19 116 VAL B N 1
ATOM 2752 C CA . VAL B 1 116 ? 1.132 -5.102 4.457 1 92.19 116 VAL B CA 1
ATOM 2753 C C . VAL B 1 116 ? 0.239 -3.863 4.398 1 92.19 116 VAL B C 1
ATOM 2755 O O . VAL B 1 116 ? 0.732 -2.734 4.418 1 92.19 116 VAL B O 1
ATOM 2758 N N . LEU B 1 117 ? -1.068 -4.059 4.34 1 90.81 117 LEU B N 1
ATOM 2759 C CA . LEU B 1 117 ? -2.018 -2.953 4.262 1 90.81 117 LEU B CA 1
ATOM 2760 C C . LEU B 1 117 ? -1.99 -2.117 5.535 1 90.81 117 LEU B C 1
ATOM 2762 O O . LEU B 1 117 ? -2.092 -0.889 5.48 1 90.81 117 LEU B O 1
ATOM 2766 N N . VAL B 1 118 ? -1.848 -2.74 6.645 1 86.56 118 VAL B N 1
ATOM 2767 C CA . VAL B 1 118 ? -1.809 -2.057 7.93 1 86.56 118 VAL B CA 1
ATOM 2768 C C . VAL B 1 118 ? -0.593 -1.134 7.992 1 86.56 118 VAL B C 1
ATOM 2770 O O . VAL B 1 118 ? -0.697 0.012 8.438 1 86.56 118 VAL B O 1
ATOM 2773 N N . ARG B 1 119 ? 0.502 -1.617 7.52 1 80.88 119 ARG B N 1
ATOM 2774 C CA . ARG B 1 119 ? 1.716 -0.807 7.492 1 80.88 119 ARG B CA 1
ATOM 2775 C C . ARG B 1 119 ? 1.516 0.452 6.656 1 80.88 119 ARG B C 1
ATOM 2777 O O . ARG B 1 119 ? 1.976 1.532 7.031 1 80.88 119 ARG B O 1
ATOM 2784 N N . ARG B 1 120 ? 0.866 0.285 5.648 1 75.56 120 ARG B N 1
ATOM 2785 C CA . ARG B 1 120 ? 0.637 1.389 4.723 1 75.56 120 ARG B CA 1
ATOM 2786 C C . ARG B 1 120 ? -0.276 2.443 5.34 1 75.56 120 ARG B C 1
ATOM 2788 O O . ARG B 1 120 ? 0.004 3.641 5.254 1 75.56 120 ARG B O 1
ATOM 2795 N N . ILE B 1 121 ? -1.343 2.02 5.828 1 69.94 121 ILE B N 1
ATOM 2796 C CA . ILE B 1 121 ? -2.34 2.904 6.422 1 69.94 121 ILE B CA 1
ATOM 2797 C C . ILE B 1 121 ? -1.713 3.688 7.574 1 69.94 121 ILE B C 1
ATOM 2799 O O . ILE B 1 121 ? -1.966 4.883 7.73 1 69.94 121 ILE B O 1
ATOM 2803 N N . ASN B 1 122 ? -0.896 3.076 8.234 1 63.78 122 ASN B N 1
ATOM 2804 C CA . ASN B 1 122 ? -0.259 3.715 9.383 1 63.78 122 ASN B CA 1
ATOM 2805 C C . ASN B 1 122 ? 0.798 4.727 8.945 1 63.78 122 ASN B C 1
ATOM 2807 O O . ASN B 1 122 ? 1.003 5.742 9.617 1 63.78 122 ASN B O 1
ATOM 2811 N N . ALA B 1 123 ? 1.429 4.445 7.902 1 61.72 123 ALA B N 1
ATOM 2812 C CA . ALA B 1 123 ? 2.404 5.387 7.359 1 61.72 123 ALA B CA 1
ATOM 2813 C C . ALA B 1 123 ? 1.732 6.695 6.945 1 61.72 123 ALA B C 1
ATOM 2815 O O . ALA B 1 123 ? 2.285 7.777 7.156 1 61.72 123 ALA B O 1
ATOM 2816 N N . ASP B 1 124 ? 0.536 6.625 6.488 1 56.53 124 ASP B N 1
ATOM 2817 C CA . ASP B 1 124 ? -0.25 7.781 6.066 1 56.53 124 ASP B CA 1
ATOM 2818 C C . ASP B 1 124 ? -0.633 8.648 7.262 1 56.53 124 ASP B C 1
ATOM 2820 O O . ASP B 1 124 ? -0.665 9.875 7.156 1 56.53 124 ASP B O 1
ATOM 2824 N N . LEU B 1 125 ? -0.984 8.062 8.281 1 50.78 125 LEU B N 1
ATOM 2825 C CA . LEU B 1 125 ? -1.411 8.766 9.484 1 50.78 125 LEU B CA 1
ATOM 2826 C C . LEU B 1 125 ? -0.257 9.562 10.086 1 50.78 125 LEU B C 1
ATOM 2828 O O . LEU B 1 125 ? -0.465 10.648 10.633 1 50.78 125 LEU B O 1
ATOM 2832 N N . LYS B 1 126 ? 0.868 9.086 9.953 1 48.5 126 LYS B N 1
ATOM 2833 C CA . LYS B 1 126 ? 2.035 9.789 10.477 1 48.5 126 LYS B CA 1
ATOM 2834 C C . LYS B 1 126 ? 2.27 11.102 9.734 1 48.5 126 LYS B C 1
ATOM 2836 O O . LYS B 1 126 ? 2.613 12.117 10.344 1 48.5 126 LYS B O 1
ATOM 2841 N N . ILE B 1 127 ? 2.066 11.062 8.484 1 44.5 127 ILE B N 1
ATOM 2842 C CA . ILE B 1 127 ? 2.32 12.242 7.668 1 44.5 127 ILE B CA 1
ATOM 2843 C C . ILE B 1 127 ? 1.281 13.32 7.977 1 44.5 127 ILE B C 1
ATOM 2845 O O . ILE B 1 127 ? 1.601 14.508 8 1 44.5 127 ILE B O 1
ATOM 2849 N N . LYS B 1 128 ? 0.068 12.945 8.195 1 44.81 128 LYS B N 1
ATOM 2850 C CA . LYS B 1 128 ? -0.975 13.93 8.453 1 44.81 128 LYS B CA 1
ATOM 2851 C C . LYS B 1 128 ? -0.757 14.633 9.789 1 44.81 128 LYS B C 1
ATOM 2853 O O . LYS B 1 128 ? -1.235 15.75 9.992 1 44.81 128 LYS B O 1
ATOM 2858 N N . ASP B 1 129 ? -0.224 14.016 10.664 1 43.38 129 ASP B N 1
ATOM 2859 C CA . ASP B 1 129 ? -0.097 14.766 11.914 1 43.38 129 ASP B CA 1
ATOM 2860 C C . ASP B 1 129 ? 0.973 15.844 11.797 1 43.38 129 ASP B C 1
ATOM 2862 O O . ASP B 1 129 ? 2.162 15.578 11.969 1 43.38 129 ASP B O 1
ATOM 2866 N N . 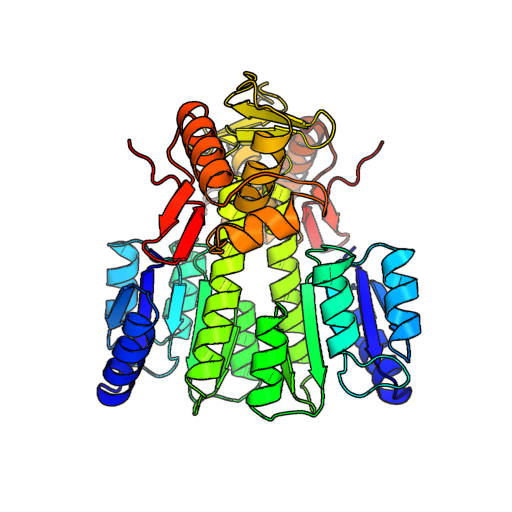ASN B 1 130 ? 0.632 16.719 10.883 1 46.62 130 ASN B N 1
ATOM 2867 C CA . ASN B 1 130 ? 1.382 17.938 10.617 1 46.62 130 ASN B CA 1
ATOM 2868 C C . ASN B 1 130 ? 1.81 18.625 11.906 1 46.62 130 ASN B C 1
ATOM 2870 O O . ASN B 1 130 ? 2.607 19.562 11.883 1 46.62 130 ASN B O 1
ATOM 2874 N N . SER B 1 131 ? 1.309 18.266 12.969 1 55.41 131 SER B N 1
ATOM 2875 C CA . SER B 1 131 ? 1.696 19.031 14.148 1 55.41 131 SER B CA 1
ATOM 2876 C C . SER B 1 131 ? 3.037 18.562 14.695 1 55.41 131 SER B C 1
ATOM 2878 O O . SER B 1 131 ? 3.766 19.328 15.32 1 55.41 131 SER B O 1
ATOM 2880 N N . LEU B 1 132 ? 3.322 17.344 14.422 1 60.75 132 LEU B N 1
ATOM 2881 C CA . LEU B 1 132 ? 4.605 16.812 14.852 1 60.75 132 LEU B CA 1
ATOM 2882 C C . LEU B 1 132 ? 5.574 16.703 13.68 1 60.75 132 LEU B C 1
ATOM 2884 O O . LEU B 1 132 ? 5.258 16.094 12.656 1 60.75 132 LEU B O 1
ATOM 2888 N N . VAL B 1 133 ? 6.527 17.547 13.664 1 64.44 133 VAL B N 1
ATOM 2889 C CA . VAL B 1 133 ? 7.555 17.547 12.633 1 64.44 133 VAL B CA 1
ATOM 2890 C C . VAL B 1 133 ? 8.836 16.922 13.18 1 64.44 133 VAL B C 1
ATOM 2892 O O . VAL B 1 133 ? 9.367 17.375 14.203 1 64.44 133 VAL B O 1
ATOM 2895 N N . ILE B 1 134 ? 9.188 15.82 12.625 1 71.31 134 ILE B N 1
ATOM 2896 C CA . ILE B 1 134 ? 10.469 15.203 12.945 1 71.31 134 ILE B CA 1
ATOM 2897 C C . ILE B 1 134 ? 11.523 15.641 11.938 1 71.31 134 ILE B C 1
ATOM 2899 O O . ILE B 1 134 ? 11.531 15.18 10.789 1 71.31 134 ILE B O 1
ATOM 2903 N N . ASP B 1 135 ? 12.336 16.625 12.289 1 66.62 135 ASP B N 1
ATOM 2904 C CA . ASP B 1 135 ? 13.406 17.156 11.453 1 66.62 135 ASP B CA 1
ATOM 2905 C C . ASP B 1 135 ? 14.648 16.281 11.523 1 66.62 135 ASP B C 1
ATOM 2907 O O . ASP B 1 135 ? 15.445 16.406 12.453 1 66.62 135 ASP B O 1
ATOM 2911 N N . GLU B 1 136 ? 14.852 15.477 10.539 1 66.94 136 GLU B N 1
ATOM 2912 C CA . GLU B 1 136 ? 15.938 14.5 10.562 1 66.94 136 GLU B CA 1
ATOM 2913 C C . GLU B 1 136 ? 17.281 15.164 10.281 1 66.94 136 GLU B C 1
ATOM 2915 O O . GLU B 1 136 ? 18.344 14.602 10.578 1 66.94 136 GLU B O 1
ATOM 2920 N N . GLU B 1 137 ? 17.266 16.297 9.75 1 62.62 137 GLU B N 1
ATOM 2921 C CA . GLU B 1 137 ? 18.5 17.016 9.477 1 62.62 137 GLU B CA 1
ATOM 2922 C C . GLU B 1 137 ? 19.062 17.641 10.75 1 62.62 137 GLU B C 1
ATOM 2924 O O . GLU B 1 137 ? 20.266 17.594 10.992 1 62.62 137 GLU B O 1
ATOM 2929 N N . SER B 1 138 ? 18.203 18.203 11.516 1 69.19 138 SER B N 1
ATOM 2930 C CA . SER B 1 138 ? 18.656 18.891 12.727 1 69.19 138 SER B CA 1
ATOM 2931 C C . SER B 1 138 ? 18.406 18.031 13.969 1 69.19 138 SER B C 1
ATOM 2933 O O . SER B 1 138 ? 18.766 18.438 15.078 1 69.19 138 SER B O 1
ATOM 2935 N N . TYR B 1 139 ? 17.922 16.797 13.734 1 75.56 139 TYR B N 1
ATOM 2936 C CA . TYR B 1 139 ? 17.578 15.914 14.836 1 75.56 139 TYR B CA 1
ATOM 2937 C C . TYR B 1 139 ? 16.688 16.625 15.852 1 75.56 139 TYR B C 1
ATOM 2939 O O . TYR B 1 139 ? 16.922 16.547 17.062 1 75.56 139 TYR B O 1
ATOM 2947 N N . ARG B 1 140 ? 15.625 17.344 15.344 1 80.81 140 ARG B N 1
ATOM 2948 C CA . ARG B 1 140 ? 14.664 18.047 16.188 1 80.81 140 ARG B CA 1
ATOM 2949 C C . ARG B 1 140 ? 13.242 17.562 15.914 1 80.81 140 ARG B C 1
ATOM 2951 O O . ARG B 1 140 ? 12.938 17.094 14.812 1 80.81 140 ARG B O 1
ATOM 2958 N N . VAL B 1 141 ? 12.469 17.562 16.953 1 81.38 141 VAL B N 1
ATOM 2959 C CA . VAL B 1 141 ? 11.047 17.266 16.859 1 81.38 141 VAL B CA 1
ATOM 2960 C C . VAL B 1 141 ? 10.227 18.5 17.188 1 81.38 141 VAL B C 1
ATOM 2962 O O . VAL B 1 141 ? 10.398 19.109 18.25 1 81.38 141 VAL B O 1
ATOM 2965 N N . LEU B 1 142 ? 9.508 18.922 16.25 1 74.44 142 LEU B N 1
ATOM 2966 C CA . LEU B 1 142 ? 8.68 20.094 16.438 1 74.44 142 LEU B CA 1
ATOM 2967 C C . LEU B 1 142 ? 7.199 19.719 16.516 1 74.44 142 LEU B C 1
ATOM 2969 O O . LEU B 1 142 ? 6.758 18.797 15.836 1 74.44 142 LEU B O 1
ATOM 2973 N N . TYR B 1 143 ? 6.578 20.328 17.406 1 72.75 143 TYR B N 1
ATOM 2974 C CA . TYR B 1 143 ? 5.121 20.25 17.469 1 72.75 143 TYR B CA 1
ATOM 2975 C C . TYR B 1 143 ? 4.496 21.625 17.328 1 72.75 143 TYR B C 1
ATOM 2977 O O . TYR B 1 143 ? 4.793 22.547 18.094 1 72.75 143 TYR B O 1
ATOM 2985 N N . LYS B 1 144 ? 3.748 21.719 16.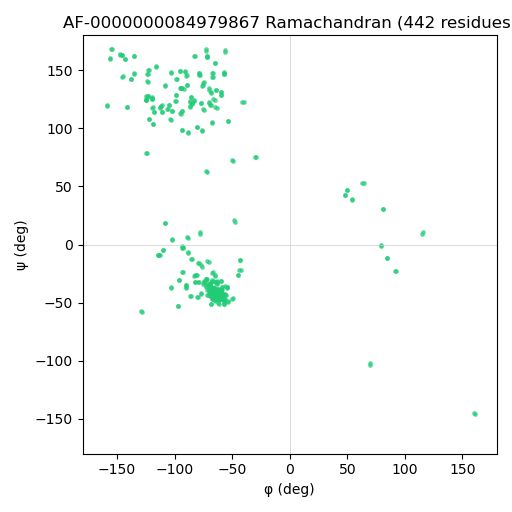266 1 64.44 144 LYS B N 1
ATOM 2986 C CA . LYS B 1 144 ? 3.166 23.016 15.969 1 64.44 144 LYS B CA 1
ATOM 2987 C C . LYS B 1 144 ? 4.242 24.094 15.898 1 64.44 144 LYS B C 1
ATOM 2989 O O . LYS B 1 144 ? 4.086 25.172 16.469 1 64.44 144 LYS B O 1
ATOM 2994 N N . GLY B 1 145 ? 5.371 23.688 15.32 1 61.94 145 GLY B N 1
ATOM 2995 C CA . GLY B 1 145 ? 6.445 24.641 15.062 1 61.94 145 GLY B CA 1
ATOM 2996 C C . GLY B 1 145 ? 7.352 24.844 16.266 1 61.94 145 GLY B C 1
ATOM 2997 O O . GLY B 1 145 ? 8.383 25.516 16.156 1 61.94 145 GLY B O 1
ATOM 2998 N N . GLU B 1 146 ? 6.945 24.375 17.359 1 73.44 146 GLU B N 1
ATOM 2999 C CA . GLU B 1 146 ? 7.742 24.531 18.562 1 73.44 146 GLU B CA 1
ATOM 3000 C C . GLU B 1 146 ? 8.633 23.328 18.812 1 73.44 146 GLU B C 1
ATOM 3002 O O . GLU B 1 146 ? 8.188 22.188 18.688 1 73.44 146 GLU B O 1
ATOM 3007 N N . ASP B 1 147 ? 9.844 23.656 19.125 1 81.31 147 ASP B N 1
ATOM 3008 C CA . ASP B 1 147 ? 10.805 22.594 19.438 1 81.31 147 ASP B CA 1
ATOM 3009 C C . ASP B 1 147 ? 10.445 21.906 20.75 1 81.31 147 ASP B C 1
ATOM 3011 O O . ASP B 1 147 ? 10.227 22.562 21.766 1 81.31 147 ASP B O 1
ATOM 3015 N N . LEU B 1 148 ? 10.414 20.578 20.734 1 85.81 148 LEU B N 1
ATOM 3016 C CA . LEU B 1 148 ? 10.055 19.828 21.922 1 85.81 148 LEU B CA 1
ATOM 3017 C C . LEU B 1 148 ? 11.305 19.438 22.719 1 85.81 148 LEU B C 1
ATOM 3019 O O . LEU B 1 148 ? 11.211 18.781 23.75 1 85.81 148 LEU B O 1
ATOM 3023 N N . ASN B 1 149 ? 12.461 19.781 22.188 1 88 149 ASN B N 1
ATOM 3024 C CA . ASN B 1 149 ? 13.742 19.656 22.875 1 88 149 ASN B CA 1
ATOM 3025 C C . ASN B 1 149 ? 14.062 18.188 23.188 1 88 149 ASN B C 1
ATOM 3027 O O . ASN B 1 149 ? 14.383 17.859 24.328 1 88 149 ASN B O 1
ATOM 3031 N N . PHE B 1 150 ? 14 17.438 22.188 1 88.06 150 PHE B N 1
ATOM 3032 C CA . PHE B 1 150 ? 14.414 16.047 22.297 1 88.06 150 PHE B CA 1
ATOM 3033 C C . PHE B 1 150 ? 15.93 15.93 22.359 1 88.06 150 PHE B C 1
ATOM 3035 O O . PHE B 1 150 ? 16.641 16.688 21.703 1 88.06 150 PHE B O 1
ATOM 3042 N N . THR B 1 151 ? 16.391 15 23.234 1 84.12 151 THR B N 1
ATOM 3043 C CA . THR B 1 151 ? 17.797 14.609 23.141 1 84.12 151 THR B CA 1
ATOM 3044 C C . THR B 1 151 ? 18.031 13.734 21.906 1 84.12 151 THR B C 1
ATOM 3046 O O . THR B 1 151 ? 17.078 13.273 21.281 1 84.12 151 THR B O 1
ATOM 3049 N N . LEU B 1 152 ? 19.281 13.578 21.609 1 81.81 152 LEU B N 1
ATOM 3050 C CA . LEU B 1 152 ? 19.594 12.766 20.438 1 81.81 152 LEU B CA 1
ATOM 3051 C C . LEU B 1 152 ? 19 11.367 20.562 1 81.81 152 LEU B C 1
ATOM 3053 O O . LEU B 1 152 ? 18.391 10.859 19.625 1 81.81 152 LEU B O 1
ATOM 3057 N N . THR B 1 153 ? 19.234 10.727 21.75 1 82 153 THR B N 1
ATOM 3058 C CA . THR B 1 153 ? 18.734 9.375 21.969 1 82 153 THR B CA 1
ATOM 3059 C C . THR B 1 153 ? 17.203 9.344 21.859 1 82 153 THR B C 1
ATOM 3061 O O . THR B 1 153 ? 16.641 8.453 21.219 1 82 153 THR B O 1
ATOM 3064 N N . GLU B 1 154 ? 16.547 10.281 22.469 1 86.25 154 GLU B N 1
ATOM 3065 C CA . GLU B 1 154 ? 15.086 10.375 22.406 1 86.25 154 GLU B CA 1
ATOM 3066 C C . GLU B 1 154 ? 14.609 10.539 20.969 1 86.25 154 GLU B C 1
ATOM 3068 O O . GLU B 1 154 ? 13.625 9.93 20.562 1 86.25 154 GLU B O 1
ATOM 3073 N N . PHE B 1 155 ? 15.25 11.375 20.234 1 85.12 155 PHE B N 1
ATOM 3074 C CA . PHE B 1 155 ? 14.93 11.594 18.828 1 85.12 155 PHE B CA 1
ATOM 3075 C C . PHE B 1 155 ? 15.008 10.289 18.047 1 85.12 155 PHE B C 1
ATOM 3077 O O . PHE B 1 155 ? 14.086 9.953 17.297 1 85.12 155 PHE B O 1
ATOM 3084 N N . LEU B 1 156 ? 16.109 9.602 18.203 1 81.94 156 LEU B N 1
ATOM 3085 C CA . LEU B 1 156 ? 16.328 8.375 17.453 1 81.94 156 LEU B CA 1
ATOM 3086 C C . LEU B 1 156 ? 15.266 7.332 17.797 1 81.94 156 LEU B C 1
ATOM 3088 O O . LEU B 1 156 ? 14.766 6.633 16.906 1 81.94 156 LEU B O 1
ATOM 3092 N N . ILE B 1 157 ? 14.969 7.27 19.078 1 84 157 ILE B N 1
ATOM 3093 C CA . ILE B 1 157 ? 13.938 6.332 19.516 1 84 157 ILE B CA 1
ATOM 3094 C C . ILE B 1 157 ? 12.586 6.742 18.938 1 84 157 ILE B C 1
ATOM 3096 O O . ILE B 1 157 ? 11.859 5.91 18.391 1 84 157 ILE B O 1
ATOM 3100 N N . LEU B 1 158 ? 12.266 8.023 19.062 1 82.5 158 LEU B N 1
ATOM 3101 C CA . LEU B 1 158 ? 11 8.516 18.531 1 82.5 158 LEU B CA 1
ATOM 3102 C C . LEU B 1 158 ? 10.906 8.25 17.031 1 82.5 158 LEU B C 1
ATOM 3104 O O . LEU B 1 158 ? 9.852 7.832 16.547 1 82.5 158 LEU B O 1
ATOM 3108 N N . LYS B 1 159 ? 11.984 8.578 16.422 1 79.12 159 LYS B N 1
ATOM 3109 C CA . LYS B 1 159 ? 12.031 8.367 14.984 1 79.12 159 LYS B CA 1
ATOM 3110 C C . LYS B 1 159 ? 11.75 6.906 14.633 1 79.12 159 LYS B C 1
ATOM 3112 O O . LYS B 1 159 ? 11.055 6.617 13.656 1 79.12 159 LYS B O 1
ATOM 3117 N N . LEU B 1 160 ? 12.312 5.996 15.375 1 76.88 160 LEU B N 1
ATOM 3118 C CA . LEU B 1 160 ? 12.094 4.57 15.18 1 76.88 160 LEU B CA 1
ATOM 3119 C C . LEU B 1 160 ? 10.609 4.242 15.172 1 76.88 160 LEU B C 1
ATOM 3121 O O . LEU B 1 160 ? 10.125 3.551 14.273 1 76.88 160 LEU B O 1
ATOM 3125 N N . PHE B 1 161 ? 9.906 4.789 16.219 1 75.88 161 PHE B N 1
ATOM 3126 C CA . PHE B 1 161 ? 8.477 4.523 16.359 1 75.88 161 PHE B CA 1
ATOM 3127 C C . PHE B 1 161 ? 7.684 5.262 15.289 1 75.88 161 PHE B C 1
ATOM 3129 O O . PHE B 1 161 ? 6.723 4.723 14.734 1 75.88 161 PHE B O 1
ATOM 3136 N N . TYR B 1 162 ? 8.125 6.512 15.125 1 70.31 162 TYR B N 1
ATOM 3137 C CA . TYR B 1 162 ? 7.441 7.375 14.172 1 70.31 162 TYR B CA 1
ATOM 3138 C C . TYR B 1 162 ? 7.488 6.781 12.766 1 70.31 162 TYR B C 1
ATOM 3140 O O . TYR B 1 162 ? 6.5 6.832 12.031 1 70.31 162 TYR B O 1
ATOM 3148 N N . ASP B 1 163 ? 8.594 6.223 12.43 1 66.5 163 ASP B N 1
ATOM 3149 C CA . ASP B 1 163 ? 8.828 5.668 11.094 1 66.5 163 ASP B CA 1
ATOM 3150 C C . ASP B 1 163 ? 8.086 4.348 10.914 1 66.5 163 ASP B C 1
ATOM 3152 O O . ASP B 1 163 ? 7.785 3.945 9.789 1 66.5 163 ASP B O 1
ATOM 3156 N N . SER B 1 164 ? 7.938 3.658 11.914 1 62.31 164 SER B N 1
ATOM 3157 C CA . SER B 1 164 ? 7.281 2.357 11.867 1 62.31 164 SER B CA 1
ATOM 3158 C C . SER B 1 164 ? 6.113 2.293 12.852 1 62.31 164 SER B C 1
ATOM 3160 O O . SER B 1 164 ? 6.195 1.613 13.875 1 62.31 164 SER B O 1
ATOM 3162 N N . PRO B 1 165 ? 5.07 2.914 12.32 1 55.56 165 PRO B N 1
ATOM 3163 C CA . PRO B 1 165 ? 3.922 2.906 13.227 1 55.56 165 PRO B CA 1
ATOM 3164 C C . PRO B 1 165 ? 3.299 1.521 13.383 1 55.56 165 PRO B C 1
ATOM 3166 O O . PRO B 1 165 ? 3.371 0.703 12.461 1 55.56 165 PRO B O 1
ATOM 3169 N N . LYS B 1 166 ? 2.992 1.043 14.641 1 54 166 LYS B N 1
ATOM 3170 C CA . LYS B 1 166 ? 2.291 -0.168 15.055 1 54 166 LYS B CA 1
ATOM 3171 C C . LYS B 1 166 ? 3.27 -1.313 15.305 1 54 166 LYS B C 1
ATOM 3173 O O . LYS B 1 166 ? 2.877 -2.383 15.773 1 54 166 LYS B O 1
ATOM 3178 N N . ARG B 1 167 ? 4.52 -1.142 14.609 1 61.41 167 ARG B N 1
ATOM 3179 C CA . ARG B 1 167 ? 5.516 -2.143 14.969 1 61.41 167 ARG B CA 1
ATOM 3180 C C . ARG B 1 167 ? 5.832 -2.086 16.469 1 61.41 167 ARG B C 1
ATOM 3182 O O . ARG B 1 167 ? 5.996 -1.002 17.031 1 61.41 167 ARG B O 1
ATOM 3189 N N . VAL B 1 168 ? 5.762 -3.355 16.938 1 68.31 168 VAL B N 1
ATOM 3190 C CA . VAL B 1 168 ? 6.188 -3.449 18.328 1 68.31 168 VAL B CA 1
ATOM 3191 C C . VAL B 1 168 ? 7.703 -3.641 18.391 1 68.31 168 VAL B C 1
ATOM 3193 O O . VAL B 1 168 ? 8.258 -4.5 17.703 1 68.31 168 VAL B O 1
ATOM 3196 N N . TYR B 1 169 ? 8.336 -2.744 18.984 1 77.31 169 TYR B N 1
ATOM 3197 C CA . TYR B 1 169 ? 9.766 -2.896 19.25 1 77.31 169 TYR B CA 1
ATOM 3198 C C . TYR B 1 169 ? 10 -3.344 20.688 1 77.31 169 TYR B C 1
ATOM 3200 O O . TYR B 1 169 ? 9.492 -2.725 21.625 1 77.31 169 TYR B O 1
ATOM 3208 N N . THR B 1 170 ? 10.719 -4.504 20.812 1 77.69 170 THR B N 1
ATOM 3209 C CA . THR B 1 170 ? 11.18 -4.875 22.141 1 77.69 170 THR B CA 1
ATOM 3210 C C . THR B 1 170 ? 12.305 -3.947 22.594 1 77.69 170 THR B C 1
ATOM 3212 O O . THR B 1 170 ? 12.906 -3.244 21.781 1 77.69 170 THR B O 1
ATOM 3215 N N . ARG B 1 171 ? 12.5 -3.986 23.938 1 79.81 171 ARG B N 1
ATOM 3216 C CA . ARG B 1 171 ? 13.594 -3.195 24.484 1 79.81 171 ARG B CA 1
ATOM 3217 C C . ARG B 1 171 ? 14.922 -3.559 23.844 1 79.81 171 ARG B C 1
ATOM 3219 O O . ARG B 1 171 ? 15.719 -2.678 23.516 1 79.81 171 ARG B O 1
ATOM 3226 N N . ASP B 1 172 ? 14.984 -4.816 23.578 1 77.5 172 ASP B N 1
ATOM 3227 C CA . ASP B 1 172 ? 16.234 -5.273 22.969 1 77.5 172 ASP B CA 1
ATOM 3228 C C . ASP B 1 172 ? 16.344 -4.789 21.531 1 77.5 172 ASP B C 1
ATOM 3230 O O . ASP B 1 172 ? 17.422 -4.395 21.078 1 77.5 172 ASP B O 1
ATOM 3234 N N . ASN B 1 173 ? 15.25 -4.801 20.844 1 76.69 173 ASN B N 1
ATOM 3235 C CA . ASN B 1 173 ? 15.227 -4.309 19.469 1 76.69 173 ASN B CA 1
ATOM 3236 C C . ASN B 1 173 ? 15.625 -2.838 19.391 1 76.69 173 ASN B C 1
ATOM 3238 O O . ASN B 1 173 ? 16.391 -2.443 18.516 1 76.69 173 ASN B O 1
ATOM 3242 N N . ILE B 1 174 ? 15.141 -2.129 20.297 1 80.69 174 ILE B N 1
ATOM 3243 C CA . ILE B 1 174 ? 15.406 -0.695 20.328 1 80.69 174 ILE B CA 1
ATOM 3244 C C . ILE B 1 174 ? 16.891 -0.451 20.578 1 80.69 174 ILE B C 1
ATOM 3246 O O . ILE B 1 174 ? 17.516 0.365 19.906 1 80.69 174 ILE B O 1
ATOM 3250 N N . ILE B 1 175 ? 17.422 -1.144 21.516 1 77.31 175 ILE B N 1
ATOM 3251 C CA . ILE B 1 175 ? 18.844 -1.012 21.859 1 77.31 175 ILE B CA 1
ATOM 3252 C C . ILE B 1 175 ? 19.703 -1.364 20.656 1 77.31 175 ILE B C 1
ATOM 3254 O O . ILE B 1 175 ? 20.625 -0.628 20.312 1 77.31 175 ILE B O 1
ATOM 3258 N N . ASP B 1 176 ? 19.312 -2.4 19.969 1 75.31 176 ASP B N 1
ATOM 3259 C CA . ASP B 1 176 ? 20.109 -2.9 18.844 1 75.31 176 ASP B CA 1
ATOM 3260 C C . ASP B 1 176 ? 20.078 -1.919 17.672 1 75.31 176 ASP B C 1
ATOM 3262 O O . ASP B 1 176 ? 21.078 -1.759 16.969 1 75.31 176 ASP B O 1
ATOM 3266 N N . LEU B 1 177 ? 18.938 -1.37 17.578 1 72.5 177 LEU B N 1
ATOM 3267 C CA . LEU B 1 177 ? 18.75 -0.525 16.406 1 72.5 177 LEU B CA 1
ATOM 3268 C C . LEU B 1 177 ? 19.328 0.864 16.641 1 72.5 177 LEU B C 1
ATOM 3270 O O . LEU B 1 177 ? 19.781 1.513 15.688 1 72.5 177 LEU B O 1
ATOM 3274 N N . ILE B 1 178 ? 19.297 1.313 17.781 1 71.56 178 ILE B N 1
ATOM 3275 C CA . ILE B 1 178 ? 19.672 2.699 18.047 1 71.56 178 ILE B CA 1
ATOM 3276 C C . ILE B 1 178 ? 21.062 2.754 18.641 1 71.56 178 ILE B C 1
ATOM 3278 O O . ILE B 1 178 ? 21.844 3.67 18.359 1 71.56 178 ILE B O 1
ATOM 3282 N N . PHE B 1 179 ? 21.375 1.784 19.469 1 63.03 179 PHE B N 1
ATOM 3283 C CA . PHE B 1 179 ? 22.609 1.891 20.234 1 63.03 179 PHE B CA 1
ATOM 3284 C C . PHE B 1 179 ? 23.672 0.941 19.688 1 63.03 179 PHE B C 1
ATOM 3286 O O . PHE B 1 179 ? 23.344 -0.153 19.219 1 63.03 179 PHE B O 1
ATOM 3293 N N . ASP B 1 180 ? 24.703 1.58 19.219 1 60.06 180 ASP B N 1
ATOM 3294 C CA . ASP B 1 180 ? 25.844 0.735 18.859 1 60.06 180 ASP B CA 1
ATOM 3295 C C . ASP B 1 180 ? 26.297 -0.104 20.062 1 60.06 180 ASP B C 1
ATOM 3297 O O . ASP B 1 180 ? 25.781 0.05 21.156 1 60.06 180 ASP B O 1
ATOM 3301 N N . ASP B 1 181 ? 27.141 -1.069 19.734 1 56.03 181 ASP B N 1
ATOM 3302 C CA . ASP B 1 181 ? 27.719 -1.995 20.703 1 56.03 181 ASP B CA 1
ATOM 3303 C C . ASP B 1 181 ? 28.172 -1.259 21.953 1 56.03 181 ASP B C 1
ATOM 3305 O O . ASP B 1 181 ? 28.453 -1.885 22.984 1 56.03 181 ASP B O 1
ATOM 3309 N N . SER B 1 182 ? 28.391 -0.088 21.891 1 52.88 182 SER B N 1
ATOM 3310 C CA . SER B 1 182 ? 28.984 0.598 23.047 1 52.88 182 SER B CA 1
ATOM 3311 C C . SER B 1 182 ? 27.906 1.089 24 1 52.88 182 SER B C 1
ATOM 3313 O O . SER B 1 182 ? 28.219 1.705 25.031 1 52.88 182 SER B O 1
ATOM 3315 N N . TYR B 1 183 ? 26.75 0.961 23.641 1 53.34 183 TYR B N 1
ATOM 3316 C CA . TYR B 1 183 ? 25.688 1.424 24.516 1 53.34 183 TYR B CA 1
ATOM 3317 C C . TYR B 1 183 ? 25.609 0.577 25.781 1 53.34 183 TYR B C 1
ATOM 3319 O O . TYR B 1 183 ? 25.5 -0.649 25.719 1 53.34 183 TYR B O 1
ATOM 3327 N N . ILE B 1 184 ? 26.031 1.052 26.781 1 54.38 184 ILE B N 1
ATOM 3328 C CA . ILE B 1 184 ? 26.062 0.466 28.125 1 54.38 184 ILE B CA 1
ATOM 3329 C C . ILE B 1 184 ? 24.688 0.558 28.766 1 54.38 184 ILE B C 1
ATOM 3331 O O . ILE B 1 184 ? 24.516 0.146 29.922 1 54.38 184 ILE B O 1
ATOM 3335 N N . GLY B 1 185 ? 23.672 0.94 28.031 1 58.47 185 GLY B N 1
ATOM 3336 C CA . GLY B 1 185 ? 22.453 1.082 28.797 1 58.47 185 GLY B CA 1
ATOM 3337 C C . GLY B 1 185 ? 21.641 -0.202 28.875 1 58.47 185 GLY B C 1
ATOM 3338 O O . GLY B 1 185 ? 21.906 -1.152 28.141 1 58.47 185 GLY B O 1
ATOM 3339 N N . SER B 1 186 ? 20.969 -0.439 30 1 66.69 186 SER B N 1
ATOM 3340 C CA . SER B 1 186 ? 20.109 -1.585 30.266 1 66.69 186 SER B CA 1
ATOM 3341 C C . SER B 1 186 ? 18.719 -1.374 29.688 1 66.69 186 SER B C 1
ATOM 3343 O O . SER B 1 186 ? 18.391 -0.281 29.219 1 66.69 186 SER B O 1
ATOM 3345 N N . THR B 1 187 ? 18.062 -2.422 29.578 1 70 187 THR B N 1
ATOM 3346 C CA . THR B 1 187 ? 16.656 -2.381 29.188 1 70 187 THR B CA 1
ATOM 3347 C C . THR B 1 187 ? 15.906 -1.295 29.953 1 70 187 THR B C 1
ATOM 3349 O O . THR B 1 187 ? 14.945 -0.713 29.438 1 70 187 THR B O 1
ATOM 3352 N N . ARG B 1 188 ? 16.453 -1.032 31.078 1 76 188 ARG B N 1
ATOM 3353 C CA . ARG B 1 188 ? 15.82 -0.01 31.922 1 76 188 ARG B CA 1
ATOM 3354 C C . ARG B 1 188 ? 16.047 1.381 31.328 1 76 188 ARG B C 1
ATOM 3356 O O . ARG B 1 188 ? 15.195 2.266 31.484 1 76 188 ARG B O 1
ATOM 3363 N N . SER B 1 189 ? 17.141 1.517 30.672 1 80.69 189 SER B N 1
ATOM 3364 C CA . SER B 1 189 ? 17.438 2.809 30.062 1 80.69 189 SER B CA 1
ATOM 3365 C C . SER B 1 189 ? 16.438 3.139 28.953 1 80.69 189 SER B C 1
ATOM 3367 O O . SER B 1 189 ? 16.062 4.297 28.781 1 80.69 189 SER B O 1
ATOM 3369 N N . VAL B 1 190 ? 16.062 2.217 28.281 1 85.56 190 VAL B N 1
ATOM 3370 C CA . VAL B 1 190 ? 15.094 2.408 27.219 1 85.56 190 VAL B CA 1
ATOM 3371 C C . VAL B 1 190 ? 13.773 2.914 27.812 1 85.56 190 VAL B C 1
ATOM 3373 O O . VAL B 1 190 ? 13.164 3.838 27.266 1 85.56 190 VAL B O 1
ATOM 3376 N N . ASP B 1 191 ? 13.414 2.285 28.953 1 86.44 191 ASP B N 1
ATOM 3377 C CA . ASP B 1 191 ? 12.18 2.695 29.609 1 86.44 191 ASP B CA 1
ATOM 3378 C C . ASP B 1 191 ? 12.234 4.168 30.016 1 86.44 191 ASP B C 1
ATOM 3380 O O . ASP B 1 191 ? 11.242 4.891 29.875 1 86.44 191 ASP B O 1
ATOM 3384 N N . ALA B 1 192 ? 13.328 4.52 30.531 1 86.56 192 ALA B N 1
ATOM 3385 C CA . ALA B 1 192 ? 13.508 5.914 30.938 1 86.56 192 ALA B CA 1
ATOM 3386 C C . ALA B 1 192 ? 13.367 6.852 29.734 1 86.56 192 ALA B C 1
ATOM 3388 O O . ALA B 1 192 ? 12.727 7.902 29.844 1 86.56 192 ALA B O 1
ATOM 3389 N N . HIS B 1 193 ? 13.961 6.527 28.641 1 87.75 193 HIS B N 1
ATOM 3390 C CA . HIS B 1 193 ? 13.867 7.352 27.438 1 87.75 193 HIS B CA 1
ATOM 3391 C C . HIS B 1 193 ? 12.43 7.418 26.922 1 87.75 193 HIS B C 1
ATOM 3393 O O . HIS B 1 193 ? 11.969 8.477 26.5 1 87.75 193 HIS B O 1
ATOM 3399 N N . ILE B 1 194 ? 11.828 6.336 26.969 1 87.62 194 ILE B N 1
ATOM 3400 C CA . ILE B 1 194 ? 10.445 6.301 26.516 1 87.62 194 ILE B CA 1
ATOM 3401 C C . ILE B 1 194 ? 9.586 7.215 27.391 1 87.62 194 ILE B C 1
ATOM 3403 O O . ILE B 1 194 ? 8.734 7.953 26.875 1 87.62 194 ILE B O 1
ATOM 3407 N N . LYS B 1 195 ? 9.734 7.008 28.672 1 87.25 195 LYS B N 1
ATOM 3408 C CA . LYS B 1 195 ? 9.039 7.883 29.609 1 87.25 195 LYS B CA 1
ATOM 3409 C C . LYS B 1 195 ? 9.273 9.352 29.266 1 87.25 195 LYS B C 1
ATOM 3411 O O . LYS B 1 195 ? 8.328 10.148 29.25 1 87.25 195 LYS B O 1
ATOM 3416 N N . ASN B 1 196 ? 10.477 9.766 29 1 87.94 196 ASN B N 1
ATOM 3417 C CA . ASN B 1 196 ? 10.828 11.141 28.672 1 87.94 196 ASN B CA 1
ATOM 3418 C C . ASN B 1 196 ? 10.172 11.578 27.359 1 87.94 196 ASN B C 1
ATOM 3420 O O . ASN B 1 196 ? 9.688 12.711 27.25 1 87.94 196 ASN B O 1
ATOM 3424 N N . ILE B 1 197 ? 10.234 10.75 26.438 1 88.62 197 ILE B N 1
ATOM 3425 C CA . ILE B 1 197 ? 9.617 11.023 25.141 1 88.62 197 ILE B CA 1
ATOM 3426 C C . ILE B 1 197 ? 8.133 11.305 25.328 1 88.62 197 ILE B C 1
ATOM 3428 O O . ILE B 1 197 ? 7.602 12.281 24.797 1 88.62 197 ILE B O 1
ATOM 3432 N N . ARG B 1 198 ? 7.523 10.477 26.078 1 84.06 198 ARG B N 1
ATOM 3433 C CA . ARG B 1 198 ? 6.094 10.633 26.344 1 84.06 198 ARG B CA 1
ATOM 3434 C C . ARG B 1 198 ? 5.801 11.977 27 1 84.06 198 ARG B C 1
ATOM 3436 O O . ARG B 1 198 ? 4.785 12.609 26.719 1 84.06 198 ARG B O 1
ATOM 3443 N N . LYS B 1 199 ? 6.598 12.258 27.844 1 85.94 199 LYS B N 1
ATOM 3444 C CA . LYS B 1 199 ? 6.438 13.531 28.547 1 85.94 199 LYS B CA 1
ATOM 3445 C C . LYS B 1 199 ? 6.555 14.711 27.594 1 85.94 199 LYS B C 1
ATOM 3447 O O . LYS B 1 199 ? 5.848 15.711 27.75 1 85.94 199 LYS B O 1
ATOM 3452 N N . LYS B 1 200 ? 7.383 14.664 26.688 1 85.81 200 LYS B N 1
ATOM 3453 C CA . LYS B 1 200 ? 7.668 15.766 25.781 1 85.81 200 LYS B CA 1
ATOM 3454 C C . LYS B 1 200 ? 6.617 15.859 24.688 1 85.81 200 LYS B C 1
ATOM 3456 O O . LYS B 1 200 ? 6.371 16.938 24.141 1 85.81 200 LYS B O 1
ATOM 3461 N N . LEU B 1 201 ? 6.113 14.781 24.328 1 81.44 201 LEU B N 1
ATOM 3462 C CA . LEU B 1 201 ? 5.113 14.75 23.266 1 81.44 201 LEU B CA 1
ATOM 3463 C C . LEU B 1 201 ? 3.764 15.242 23.781 1 81.44 201 LEU B C 1
ATOM 3465 O O . LEU B 1 201 ? 3.369 14.922 24.906 1 81.44 201 LEU B O 1
ATOM 3469 N N . PRO B 1 202 ? 3.131 16.047 22.984 1 69.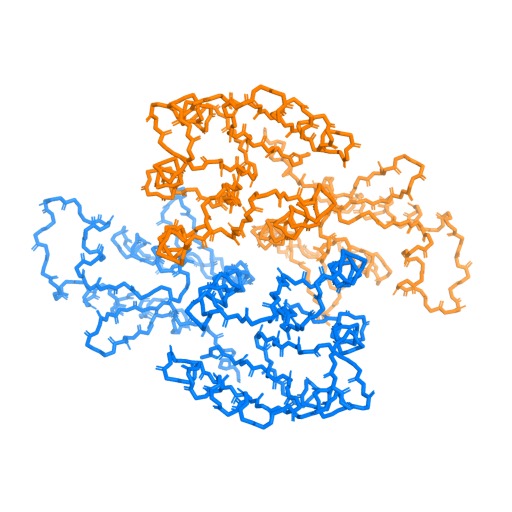12 202 PRO B N 1
ATOM 3470 C CA . PRO B 1 202 ? 1.83 16.562 23.422 1 69.12 202 PRO B CA 1
ATOM 3471 C C . PRO B 1 202 ? 0.737 15.5 23.406 1 69.12 202 PRO B C 1
ATOM 3473 O O . PRO B 1 202 ? -0.35 15.719 23.953 1 69.12 202 PRO B O 1
ATOM 3476 N N . PHE B 1 203 ? 0.991 14.445 22.781 1 67.31 203 PHE B N 1
ATOM 3477 C CA . PHE B 1 203 ? 0.038 13.344 22.75 1 67.31 203 PHE B CA 1
ATOM 3478 C C . PHE B 1 203 ? 0.742 12.016 22.984 1 67.31 203 PHE B C 1
ATOM 3480 O O . PHE B 1 203 ? 1.939 11.883 22.719 1 67.31 203 PHE B O 1
ATOM 3487 N N . ASN B 1 204 ? 0.004 11.07 23.656 1 61.16 204 ASN B N 1
ATOM 3488 C CA . ASN B 1 204 ? 0.565 9.758 23.953 1 61.16 204 ASN B CA 1
ATOM 3489 C C . ASN B 1 204 ? 0.596 8.867 22.719 1 61.16 204 ASN B C 1
ATOM 3491 O O . ASN B 1 204 ? -0.432 8.32 22.312 1 61.16 204 ASN B O 1
ATOM 3495 N N . THR B 1 205 ? 1.841 8.875 22.125 1 67.62 205 THR B N 1
ATOM 3496 C CA . THR B 1 205 ? 1.896 8.188 20.844 1 67.62 205 THR B CA 1
ATOM 3497 C C . THR B 1 205 ? 2.699 6.891 20.953 1 67.62 205 THR B C 1
ATOM 3499 O O . THR B 1 205 ? 2.818 6.141 19.984 1 67.62 205 THR B O 1
ATOM 3502 N N . ILE B 1 206 ? 3.256 6.699 22.141 1 77.62 206 ILE B N 1
ATOM 3503 C CA . ILE B 1 206 ? 3.992 5.453 22.328 1 77.62 206 ILE B CA 1
ATOM 3504 C C . ILE B 1 206 ? 3.346 4.629 23.438 1 77.62 206 ILE B C 1
ATOM 3506 O O . ILE B 1 206 ? 3.221 5.102 24.578 1 77.62 206 ILE B O 1
ATOM 3510 N N . GLU B 1 207 ? 2.82 3.533 23.109 1 79.25 207 GLU B N 1
ATOM 3511 C CA . GLU B 1 207 ? 2.178 2.689 24.109 1 79.25 207 GLU B CA 1
ATOM 3512 C C . GLU B 1 207 ? 3.061 1.501 24.484 1 79.25 207 GLU B C 1
ATOM 3514 O O . GLU B 1 207 ? 3.859 1.037 23.656 1 79.25 207 GLU B O 1
ATOM 3519 N N . THR B 1 208 ? 2.924 1.079 25.797 1 77.38 208 THR B N 1
ATOM 3520 C CA . THR B 1 208 ? 3.613 -0.105 26.297 1 77.38 208 THR B CA 1
ATOM 3521 C C . THR B 1 208 ? 2.809 -1.366 26 1 77.38 208 THR B C 1
ATOM 3523 O O . THR B 1 208 ? 1.607 -1.422 26.266 1 77.38 208 THR B O 1
ATOM 3526 N N . ILE B 1 209 ? 3.426 -2.256 25.281 1 71.69 209 ILE B N 1
ATOM 3527 C CA . ILE B 1 209 ? 2.84 -3.582 25.109 1 71.69 209 ILE B CA 1
ATOM 3528 C C . ILE B 1 209 ? 3.406 -4.531 26.172 1 71.69 209 ILE B C 1
ATOM 3530 O O . ILE B 1 209 ? 4.574 -4.918 26.094 1 71.69 209 ILE B O 1
ATOM 3534 N N . ILE B 1 210 ? 2.467 -4.93 27 1 69.31 210 ILE B N 1
ATOM 3535 C CA . ILE B 1 210 ? 2.875 -5.695 28.172 1 69.31 210 ILE B CA 1
ATOM 3536 C C . ILE B 1 210 ? 3.584 -6.977 27.734 1 69.31 210 ILE B C 1
ATOM 3538 O O . ILE B 1 210 ? 3.051 -7.742 26.922 1 69.31 210 ILE B O 1
ATOM 3542 N N . GLY B 1 211 ? 4.754 -7.188 28.297 1 68.81 211 GLY B N 1
ATOM 3543 C CA . GLY B 1 211 ? 5.531 -8.391 28.047 1 68.81 211 GLY B CA 1
ATOM 3544 C C . GLY B 1 211 ? 6.289 -8.359 26.734 1 68.81 211 GLY B C 1
ATOM 3545 O O . GLY B 1 211 ? 7.008 -9.305 26.406 1 68.81 211 GLY B O 1
ATOM 3546 N N . LEU B 1 212 ? 6.129 -7.297 26.016 1 71.75 212 LEU B N 1
ATOM 3547 C CA . LEU B 1 212 ? 6.738 -7.309 24.688 1 71.75 212 LEU B CA 1
ATOM 3548 C C . LEU B 1 212 ? 7.594 -6.066 24.484 1 71.75 212 LEU B C 1
ATOM 3550 O O . LEU B 1 212 ? 8.797 -6.172 24.203 1 71.75 212 LEU B O 1
ATOM 3554 N N . GLY B 1 213 ? 7.039 -4.93 24.594 1 81.31 213 GLY B N 1
ATOM 3555 C CA . GLY B 1 213 ? 7.789 -3.709 24.328 1 81.31 213 GLY B CA 1
ATOM 3556 C C . GLY B 1 213 ? 6.902 -2.512 24.047 1 81.31 213 GLY B C 1
ATOM 3557 O O . GLY B 1 213 ? 5.941 -2.26 24.781 1 81.31 213 GLY B O 1
ATOM 3558 N N . TYR B 1 214 ? 7.398 -1.695 23.203 1 82.56 214 TYR B N 1
ATOM 3559 C CA . TYR B 1 214 ? 6.719 -0.434 22.938 1 82.56 214 TYR B CA 1
ATOM 3560 C C . TYR B 1 214 ? 6.234 -0.368 21.484 1 82.56 214 TYR B C 1
ATOM 3562 O O . TYR B 1 214 ? 6.801 -1.017 20.609 1 82.56 214 TYR B O 1
ATOM 3570 N N . ARG B 1 215 ? 5.168 0.417 21.297 1 80 215 ARG B N 1
ATOM 3571 C CA . ARG B 1 215 ? 4.605 0.635 19.969 1 80 215 ARG B CA 1
ATOM 3572 C C . ARG B 1 215 ? 4.066 2.055 19.828 1 80 215 ARG B C 1
ATOM 3574 O O . ARG B 1 215 ? 3.623 2.656 20.812 1 80 215 ARG B O 1
ATOM 3581 N N . TRP B 1 216 ? 4.219 2.605 18.578 1 67.5 216 TRP B N 1
ATOM 3582 C CA . TRP B 1 216 ? 3.568 3.883 18.297 1 67.5 216 TRP B CA 1
ATOM 3583 C C . TRP B 1 216 ? 2.051 3.746 18.359 1 67.5 216 TRP B C 1
ATOM 3585 O O . TRP B 1 216 ? 1.476 2.848 17.75 1 67.5 216 TRP B O 1
ATOM 3595 N N . LYS B 1 217 ? 1.485 4.574 19.375 1 63.44 217 LYS B N 1
ATOM 3596 C CA . LYS B 1 217 ? 0.032 4.578 19.516 1 63.44 217 LYS B CA 1
ATOM 3597 C C . LYS B 1 217 ? -0.608 5.605 18.578 1 63.44 217 LYS B C 1
ATOM 3599 O O . LYS B 1 217 ? -0.124 6.73 18.469 1 63.44 217 LYS B O 1
ATOM 3604 N N . ASP B 1 218 ? -1.486 5.23 17.719 1 49.47 218 ASP B N 1
ATOM 3605 C CA . ASP B 1 218 ? -2.258 6.137 16.875 1 49.47 218 ASP B CA 1
ATOM 3606 C C . ASP B 1 218 ? -2.971 7.199 17.703 1 49.47 218 ASP B C 1
ATOM 3608 O O . ASP B 1 218 ? -3.439 6.914 18.812 1 49.47 218 ASP B O 1
ATOM 3612 N N . ILE B 1 219 ? -2.604 8.484 17.766 1 46.31 219 ILE B N 1
ATOM 3613 C CA . ILE B 1 219 ? -3.277 9.555 18.5 1 46.31 219 ILE B CA 1
ATOM 3614 C C . ILE B 1 219 ? -4.77 9.531 18.172 1 46.31 219 ILE B C 1
ATOM 3616 O O . ILE B 1 219 ? -5.172 9.727 17.031 1 46.31 219 ILE B O 1
ATOM 3620 N N . GLU B 1 220 ? -5.574 8.688 18.547 1 40.84 220 GLU B N 1
ATOM 3621 C CA . GLU B 1 220 ? -6.992 9.031 18.547 1 40.84 220 GLU B CA 1
ATOM 3622 C C . GLU B 1 220 ? -7.215 10.469 19.016 1 40.84 220 GLU B C 1
ATOM 3624 O O . GLU B 1 220 ? -6.484 10.961 19.875 1 40.84 220 GLU B O 1
ATOM 3629 N N . ASP B 1 221 ? -7.887 11.375 18.188 1 35.78 221 ASP B N 1
ATOM 3630 C CA . ASP B 1 221 ? -8.461 12.633 18.672 1 35.78 221 ASP B CA 1
ATOM 3631 C C . ASP B 1 221 ? -8.898 12.508 20.125 1 35.78 221 ASP B C 1
ATOM 3633 O O . ASP B 1 221 ? -9.781 11.711 20.453 1 35.78 221 ASP B O 1
ATOM 3637 N N . GLU B 1 222 ? -8.125 12.5 21.125 1 31.73 222 GLU B N 1
ATOM 3638 C CA . GLU B 1 222 ? -8.711 12.883 22.406 1 31.73 222 GLU B CA 1
ATOM 3639 C C . GLU B 1 222 ? -9.539 14.164 22.281 1 31.73 222 GLU B C 1
ATOM 3641 O O . GLU B 1 222 ? -9.375 15.094 23.062 1 31.73 222 GLU B O 1
ATOM 3646 N N . THR B 1 223 ? -10.008 14.648 21.172 1 28.12 223 THR B N 1
ATOM 3647 C CA . THR B 1 223 ? -11.117 15.516 21.547 1 28.12 223 THR B CA 1
ATOM 3648 C C . THR B 1 223 ? -12.312 14.695 22.016 1 28.12 223 THR B C 1
ATOM 3650 O O . THR B 1 223 ? -12.602 13.633 21.469 1 28.12 223 THR B O 1
#

Foldseek 3Di:
DAEEEEEAQDPVVQVVLCVVVVVVPYHYDYDQALVVSLVDVVVDPHQEYEAEQDGPDHGSLNSLLCCCPPVVHPRAYEYEYQDDDPVVVVSSVVSPHPYYHHPPDDSVVVVVVVVVSVQVSLLVLLVPQVQWDQDPVVLFIGGVNHTLDADNLLSLLVCVQSNGAPDFAALVNSCPVRPDPPPPDDSVVSVVSLVVNCVSDPARQWDADPPGHIGGRRRDPPD/DAEEEEEAQDPVVQVVLCVVVVVVPYHYDYDQALVVSLVDVVVDPHQEYEAEQDGPDHGSLRSLLCCCPPVVHPRAYEYEYQDDDPVVVVSSVVSPHPYYHHPPDDSVVVVVVVVVSVQVSLLVLLVPQVQWDQDPVVLFIGGVNHTLDADNLLSLLVCVQSNGAPDFAALVNSCPVRPDPPPPDDSVVVVVSLVVNCVSDPARQWDADPPGHIGGRRRDPPD

Radius of gyration: 22.86 Å; Cα contacts (8 Å, |Δi|>4): 753; chains: 2; bounding box: 57×55×57 Å

Solvent-accessible surface area (backbone atoms only — not comparable to full-atom values): 24098 Å² total; per-residue (Å²): 127,59,29,33,37,37,40,35,52,54,60,68,60,40,51,53,51,43,50,55,45,38,74,73,63,37,45,66,49,78,34,49,30,24,57,56,46,52,52,46,58,72,73,42,88,54,47,30,36,38,27,22,42,86,34,53,90,35,29,26,62,53,41,43,41,40,39,42,70,70,65,61,48,83,52,42,32,33,40,46,28,71,74,73,54,65,69,60,51,50,50,43,43,74,53,63,36,67,43,78,44,49,51,87,63,58,68,66,57,52,48,50,54,50,48,44,48,51,50,51,56,39,54,46,54,52,31,58,43,62,41,56,39,76,38,77,87,78,54,40,39,22,48,74,84,38,76,51,75,51,48,70,69,42,38,54,51,47,47,53,30,62,73,35,46,64,47,71,39,31,54,64,53,46,44,63,71,72,34,58,93,77,55,80,68,50,66,63,47,52,51,53,43,49,53,50,45,46,68,54,39,94,54,71,34,69,37,79,40,88,97,54,30,36,24,31,32,77,70,66,77,83,115,124,60,28,32,38,35,38,37,50,52,61,68,60,41,50,52,51,42,51,56,46,38,76,74,63,37,45,66,47,77,35,48,28,23,57,56,46,52,54,47,57,72,73,44,87,55,49,29,36,38,27,22,42,86,35,52,91,35,29,26,63,56,39,43,41,39,38,43,73,70,65,62,48,83,50,41,31,33,39,47,27,70,74,74,54,65,70,62,51,51,49,43,43,74,54,62,37,66,43,78,44,48,51,88,64,57,69,68,58,53,49,51,54,51,49,43,49,52,48,51,57,39,54,46,55,51,31,60,43,63,40,57,40,76,38,78,86,76,54,40,40,21,49,72,83,37,75,52,75,53,48,68,68,40,36,54,53,47,47,54,31,64,73,35,44,65,48,71,38,31,54,65,52,47,44,62,72,70,34,59,93,76,54,80,68,50,67,63,48,52,51,54,42,49,53,51,45,48,68,54,38,95,55,72,35,69,38,78,41,88,96,56,29,37,22,31,33,77,71,65,77,82,114

Organism: NCBI:txid883114

pLDDT: mean 83.13, std 15.89, range [27.81, 98.81]

Sequence (446 aa):
MTKILFLEDEKMIREVLTEYMTLTGYEVVGCEDGEEAINLIEKEDFDIAILDIRVPKKTGLEVLKYIRDVKKSNIGVIMLTAYEDEATQVEAFNLFADDYITKPASPIILLKRIEVLVRRINADLKIKDNSLVIDEESYRVLYKGEDLNFTLTEFLILKLFYDSPKRVYTRDNIIDLIFDDSYIGSTRSVDAHIKNIRKKLPFNTIETIIGLGYRWKDIEDETMTKILFLEDEKMIREVLTEYMTLTGYEVVGCEDGEEAINLIEKEDFDIAILDIRVPKKTGLEVLKYIRDVKKSNIGVIMLTAYEDEATQVEAFNLFADDYITKPASPIILLKRIEVLVRRINADLKIKDNSLVIDEESYRVLYKGEDLNFTLTEFLILKLFYDSPKRVYTRDNIIDLIFDDSYIGSTRSVDAHIKNIRKKLPFNTIETIIGLGYRWKDIEDET

Secondary structure (DSSP, 8-state):
--EEEEE-S-HHHHHHHHHHHHHTT-EEEEESSHHHHHHHHHHS--SEEEE-SS-SSS-HHHHHHIIIIIS----EEEEEES---HHHHHHHHHTT-SEEEESS--HHHHHHHHHHHHHHHHHHHHHH-TTEEEETTTTEEEETTEE----HHHHHHHHHHHHSTTPEEPHHHHHHHHS-TT----HHHHHHHHHHHHHHSSS--EEEETTTEEEE-------/--EEEEE-S-HHHHHHHHHHHHHTT-EEEEESSHHHHHHHHHHS--SEEEE-SS-SSS-HHHHHHIIIIIS----EEEEEES---HHHHHHHHHTT-SEEEESS--HHHHHHHHHHHHHHHHHHHHHH-TTEEEETTTTEEEETTEE----HHHHHHHHHHHHSTTPEEPHHHHHHHHS-TT----HHHHHHHHHHHHHHSSS--EEEETTTEEEE-------